Protein AF-A0A9D1KP53-F1 (afdb_monomer_lite)

InterPro domains:
  IPR015025 PoNi, C-terminal [PF08929] (286-362)
  IPR028983 PA2201-like, C-terminal [G3DSA:1.10.3920.10] (230-371)
  IPR028983 PA2201-like, C-terminal [SSF140731] (233-369)

Foldseek 3Di:
DLVVLLVVVPDPPPDDDSVVVSVVVVLVVVVVVQVVVPPDDSPFDWDWDQPPVQQKTWTWGWDDDPPGDTDTDTDIDGCVVPVSRPPPVVVPPPPQDPVNVVVVVVVVVVVVVLVVLVVLLVVLVVVLVVLCVLLVLLLDPVSLVVCCVVPNDVVSLVSLVVNLCSLLVCNLVSLLVSLQSCVVSVHDLVVSVVSLVVSLVVLVSSQSSQCVNVVHSERDDDDDPSVVSNVVSLLLSLLLCLLSLNLVSNQVSLQRRHNQLDQELSSQLSCVLSVNDHDCVSNVPRLDHPPLDPLSQLLLCLLQDFLVCNQVSLLVSLQCVVVVCVVVVHDDQADSSSLSSCLQQVHDCVSRCPPGRYPVVSSVNCVVVCSDHDDSGDGGRHSDPDPPPPPQPQPPDDDDAPDQDDPPDADELQVVQVFLAARPGDGQDRPDDVSSLVSSVVLLQKDWDDQPDDDLLVVLVSQLVNCVSSSHQRDDDDPPDADPGPLSRQLVSQVVVVVRQKFWKWWDDVPPITIIGIGGNSNCVRQAQHHYPNIGIHGSVRSD

Secondary structure (DSSP, 8-state):
-HHHHHHHTTS--TTS-HHHHHHHHHHHHHHHHHHHTSS--TTS--EEEEEGGGTEEEEEEEE--TTS--EEEEEEEEGGG-GGGTHHHHHHHTTS-HHHHHHHHHHHHHHHHHHHHHHHHHHHHHHHHHHHHHHHHHT-HHHHHHHHHHH-HHHHHHHHHHHHHHIIIIIHHHHHHHHHHHHHHT--HHHHHHHHHHHHHHHHHHHHHHHHHHTSSS-----STTHHHHHHHHHHHHHHHHHTT-HHHHHHHHHSHHHHTS--HHHHHHHHHHT----TTTSSS-----TT-HHHHHHHHHHTS-HHHHHHHHHHHHHHHHHHHHHHT------HHHHHHHHHTT---GGGTTSTT--HHHHHHHHHTTPPPPPTT-----S-------S----SSPPPPPP-PPTTPPPPHHHHHHHHS-TTSPPPP-SSHHHHHHHHHHTTSSEEE-TTT--HHHHHHHHHHHHHHTT----S---S---SSHHHHHHHHHHHHHTTTEEEEEEE-TTS-EEEEEEEHHHHHHHTT-EETTEEEEEGGG--

Sequence (544 aa):
MAKLIGRELRTDEIGIPAEAKIGALATEFVTAFAEEQGDLEPTQAIQIEFERDRRRVIVRYRSPNRWGSPRSGWAAYTMAEHPEIAGPLDERWNIASEEERQAQQMMRDQTDSYASLREQIEDSQMFLDEVRARVVPASDQAEVERYRHQNGDEAVTEWIDHAAFIAEGGFLELHARLFELQYTRGDDLPTLVRRLEEWHRDTMRAFRLFEHRAGTTEFATPTHHREYFAIKTCVDLIFVATVLGRADIAREILDHPAISHLPYRQFDSLAVAHGVPQDSDLHADRSNVWHEDPRSRLWLKVAASTPGRRQAAFTKFVRSWREELAKKRWRQTWNWEGAMLAVLFDLDDSEVRDTAGYPADLVDCARSQGVPALAPGVRLPGPWKKPTPPKVLEPARTRDPLTSHTEGDELPLADFATLLTPVDGDPVPATDLDALLDAAVETGTIHLVDSSAIDRTELGEMLQLTCRIAGLPSPGRIPAQIPKSTPKALTKFDTWLESVGVRLLQVDVDSGDHFIAPVLAADHAAIAGRTCAGVRLISADQIR

pLDDT: mean 72.56, std 16.48, range [34.66, 97.38]

Structure (mmCIF, N/CA/C/O backbone):
data_AF-A0A9D1KP53-F1
#
_entry.id   AF-A0A9D1KP53-F1
#
loop_
_atom_site.group_PDB
_atom_site.id
_atom_site.type_symbol
_atom_site.label_atom_id
_atom_site.label_alt_id
_atom_site.label_comp_id
_atom_site.label_asym_id
_atom_site.label_entity_id
_atom_site.label_seq_id
_atom_site.pdbx_PDB_ins_code
_atom_site.Cartn_x
_atom_site.Cartn_y
_atom_site.Cartn_z
_atom_site.occupancy
_atom_site.B_iso_or_equiv
_atom_site.auth_seq_id
_atom_site.auth_comp_id
_atom_site.auth_asym_id
_atom_site.auth_atom_id
_atom_site.pdbx_PDB_model_num
ATOM 1 N N . MET A 1 1 ? 26.072 59.756 -14.198 1.00 50.03 1 MET A N 1
ATOM 2 C CA . MET A 1 1 ? 24.792 59.219 -14.705 1.00 50.03 1 MET A CA 1
ATOM 3 C C . MET A 1 1 ? 23.623 59.411 -13.734 1.00 50.03 1 MET A C 1
ATOM 5 O O . MET A 1 1 ? 22.805 60.275 -14.004 1.00 50.03 1 MET A O 1
ATOM 9 N N . ALA A 1 2 ? 23.564 58.722 -12.584 1.00 43.78 2 ALA A N 1
ATOM 10 C CA . ALA A 1 2 ? 22.428 58.807 -11.643 1.00 43.78 2 ALA A CA 1
ATOM 11 C C . ALA A 1 2 ? 22.060 60.248 -11.206 1.00 43.78 2 ALA A C 1
ATOM 13 O O . ALA A 1 2 ? 20.902 60.642 -11.289 1.00 43.78 2 ALA A O 1
ATOM 14 N N . LYS A 1 3 ? 23.052 61.087 -10.863 1.00 45.34 3 LYS A N 1
ATOM 15 C CA . LYS A 1 3 ? 22.839 62.516 -10.536 1.00 45.34 3 LYS A CA 1
ATOM 16 C C . LYS A 1 3 ? 22.358 63.381 -11.714 1.00 45.34 3 LYS A C 1
ATOM 18 O O . LYS A 1 3 ? 21.741 64.413 -11.488 1.00 45.34 3 LYS A O 1
ATOM 23 N N . LEU A 1 4 ? 22.661 62.981 -12.950 1.00 50.56 4 LEU A N 1
ATOM 24 C CA . LEU A 1 4 ? 22.287 63.692 -14.181 1.00 50.56 4 LEU A CA 1
ATOM 25 C C . LEU A 1 4 ? 20.844 63.337 -14.572 1.00 50.56 4 LEU A C 1
ATOM 27 O O . LEU A 1 4 ? 20.024 64.224 -14.775 1.00 50.56 4 LEU A O 1
ATOM 31 N N . ILE A 1 5 ? 20.509 62.045 -14.503 1.00 52.81 5 ILE A N 1
ATOM 32 C CA . ILE A 1 5 ? 19.144 61.520 -14.643 1.00 52.81 5 ILE A CA 1
ATOM 33 C C . ILE A 1 5 ? 18.215 62.128 -13.579 1.00 52.81 5 ILE A C 1
ATOM 35 O O . ILE A 1 5 ? 17.133 62.606 -13.899 1.00 52.81 5 ILE A O 1
ATOM 39 N N . GLY A 1 6 ? 18.656 62.201 -12.318 1.00 49.06 6 GLY A N 1
ATOM 40 C CA . GLY A 1 6 ? 17.885 62.827 -11.239 1.00 49.06 6 GLY A CA 1
ATOM 41 C C . GLY A 1 6 ? 17.702 64.347 -11.369 1.00 49.06 6 GLY A C 1
ATOM 42 O O . GLY A 1 6 ? 16.822 64.899 -10.711 1.00 49.06 6 GLY A O 1
ATOM 43 N N . ARG A 1 7 ? 18.509 65.032 -12.196 1.00 51.50 7 ARG A N 1
ATOM 44 C CA . ARG A 1 7 ? 18.391 66.474 -12.470 1.00 51.50 7 ARG A CA 1
ATOM 45 C C . ARG A 1 7 ? 17.418 66.754 -13.621 1.00 51.50 7 ARG A C 1
ATOM 47 O O . ARG A 1 7 ? 16.607 67.662 -13.488 1.00 51.50 7 ARG A O 1
ATOM 54 N N . GLU A 1 8 ? 17.449 65.943 -14.677 1.00 52.75 8 GLU A N 1
ATOM 55 C CA . GLU A 1 8 ? 16.552 66.053 -15.846 1.00 52.75 8 GLU A CA 1
ATOM 56 C C . GLU A 1 8 ? 15.145 65.479 -15.614 1.00 52.75 8 GLU A C 1
ATOM 58 O O . GLU A 1 8 ? 14.190 65.838 -16.292 1.00 52.75 8 GLU A O 1
ATOM 63 N N . LEU A 1 9 ? 14.966 64.612 -14.616 1.00 51.72 9 LEU A N 1
ATOM 64 C CA . LEU A 1 9 ? 13.628 64.190 -14.179 1.00 51.72 9 LEU A CA 1
ATOM 65 C C . LEU A 1 9 ? 12.894 65.260 -13.347 1.00 51.72 9 LEU A C 1
ATOM 67 O O . LEU A 1 9 ? 11.715 65.084 -13.052 1.00 51.72 9 LEU A O 1
ATOM 71 N N . ARG A 1 10 ? 13.574 66.350 -12.953 1.00 49.31 10 ARG A N 1
ATOM 72 C CA . ARG A 1 10 ? 12.992 67.482 -12.204 1.00 49.31 10 ARG A CA 1
ATOM 73 C C . ARG A 1 10 ? 12.592 68.662 -13.093 1.00 49.31 10 ARG A C 1
ATOM 75 O O . ARG A 1 10 ? 12.007 69.613 -12.585 1.00 49.31 10 ARG A O 1
ATOM 82 N N . THR A 1 11 ? 12.943 68.650 -14.376 1.00 47.34 11 THR A N 1
ATOM 83 C CA . THR A 1 11 ? 12.574 69.699 -15.331 1.00 47.34 11 THR A CA 1
ATOM 84 C C . THR A 1 11 ? 11.201 69.373 -15.931 1.00 47.34 11 THR A C 1
ATOM 86 O O . THR A 1 11 ? 11.027 68.366 -16.619 1.00 47.34 11 THR A O 1
ATOM 89 N N . ASP A 1 12 ? 10.206 70.217 -15.627 1.00 48.56 12 ASP A N 1
ATOM 90 C CA . ASP A 1 12 ? 8.785 70.109 -16.017 1.00 48.56 12 ASP A CA 1
ATOM 91 C C . ASP A 1 12 ? 8.541 70.308 -17.528 1.00 48.56 12 ASP A C 1
ATOM 93 O O . ASP A 1 12 ? 7.735 71.127 -17.969 1.00 48.56 12 ASP A O 1
ATOM 97 N N . GLU A 1 13 ? 9.224 69.542 -18.369 1.00 46.16 13 GLU A N 1
ATOM 98 C CA . GLU A 1 13 ? 8.878 69.459 -19.783 1.00 46.16 13 GLU A CA 1
ATOM 99 C C . GLU A 1 13 ? 7.798 68.395 -19.979 1.00 46.16 13 GLU A C 1
ATOM 101 O O . GLU A 1 13 ? 8.050 67.182 -19.999 1.00 46.16 13 GLU A O 1
ATOM 106 N N . ILE A 1 14 ? 6.572 68.903 -20.075 1.00 45.22 14 ILE A N 1
ATOM 107 C CA . ILE A 1 14 ? 5.316 68.179 -20.235 1.00 45.22 14 ILE A CA 1
ATOM 108 C C . ILE A 1 14 ? 5.325 67.383 -21.550 1.00 45.22 14 ILE A C 1
ATOM 110 O O . ILE A 1 14 ? 5.452 67.958 -22.627 1.00 45.22 14 ILE A O 1
ATOM 114 N N . GLY A 1 15 ? 5.111 66.064 -21.459 1.00 49.62 15 GLY A N 1
ATOM 115 C CA . GLY A 1 15 ? 4.606 65.256 -22.580 1.00 49.62 15 GLY A CA 1
ATOM 116 C C . GLY A 1 15 ? 5.431 64.043 -23.018 1.00 49.62 15 GLY A C 1
ATOM 117 O O . GLY A 1 15 ? 4.939 63.268 -23.830 1.00 49.62 15 GLY A O 1
ATOM 118 N N . ILE A 1 16 ? 6.635 63.821 -22.483 1.00 49.72 16 ILE A N 1
ATOM 119 C CA . ILE A 1 16 ? 7.450 62.640 -22.830 1.00 49.72 16 ILE A CA 1
ATOM 120 C C . ILE A 1 16 ? 7.465 61.655 -21.645 1.00 49.72 16 ILE A C 1
ATOM 122 O O . ILE A 1 16 ? 7.750 62.089 -20.524 1.00 49.72 16 ILE A O 1
ATOM 126 N N . PRO A 1 17 ? 7.174 60.350 -21.846 1.00 56.44 17 PRO A N 1
ATOM 127 C CA . PRO A 1 17 ? 7.259 59.341 -20.790 1.00 56.44 17 PRO A CA 1
ATOM 128 C C . PRO A 1 17 ? 8.646 59.320 -20.140 1.00 56.44 17 PRO A C 1
ATOM 130 O O . PRO A 1 17 ? 9.665 59.405 -20.830 1.00 56.44 17 PRO A O 1
ATOM 133 N N . ALA A 1 18 ? 8.691 59.194 -18.812 1.00 53.84 18 ALA A N 1
ATOM 134 C CA . ALA A 1 18 ? 9.941 59.213 -18.052 1.00 53.84 18 ALA A CA 1
ATOM 135 C C . ALA A 1 18 ? 10.923 58.128 -18.529 1.00 53.84 18 ALA A C 1
ATOM 137 O O . ALA A 1 18 ? 12.124 58.384 -18.583 1.00 53.84 18 ALA A O 1
ATOM 138 N N . GLU A 1 19 ? 10.429 56.961 -18.965 1.00 52.72 19 GLU A N 1
ATOM 139 C CA . GLU A 1 19 ? 11.283 55.901 -19.511 1.00 52.72 19 GLU A CA 1
ATOM 140 C C . GLU A 1 19 ? 12.013 56.328 -20.797 1.00 52.72 19 GLU A C 1
ATOM 142 O O . GLU A 1 19 ? 13.185 55.997 -20.972 1.00 52.72 19 GLU A O 1
ATOM 147 N N . ALA A 1 20 ? 11.370 57.116 -21.666 1.00 56.84 20 ALA A N 1
ATOM 148 C CA . ALA A 1 20 ? 11.971 57.583 -22.917 1.00 56.84 20 ALA A CA 1
ATOM 149 C C . ALA A 1 20 ? 13.055 58.651 -22.678 1.00 56.84 20 ALA A C 1
ATOM 151 O O . ALA A 1 20 ? 14.106 58.615 -23.318 1.00 56.84 20 ALA A O 1
ATOM 152 N N . LYS A 1 21 ? 12.846 59.555 -21.707 1.00 58.47 21 LYS A N 1
ATOM 153 C CA . LYS A 1 21 ? 13.859 60.548 -21.297 1.00 58.47 21 LYS A CA 1
ATOM 154 C C . LYS A 1 21 ? 15.068 59.893 -20.623 1.00 58.47 21 LYS A C 1
ATOM 156 O O . LYS A 1 21 ? 16.205 60.239 -20.933 1.00 58.47 21 LYS A O 1
ATOM 161 N N . ILE A 1 22 ? 14.836 58.922 -19.737 1.00 58.88 22 ILE A N 1
ATOM 162 C CA . ILE A 1 22 ? 15.917 58.183 -19.066 1.00 58.88 22 ILE A CA 1
ATOM 163 C C . ILE A 1 22 ? 16.703 57.344 -20.080 1.00 58.88 22 ILE A C 1
ATOM 165 O O . ILE A 1 22 ? 17.931 57.316 -20.011 1.00 58.88 22 ILE A O 1
ATOM 169 N N . GLY A 1 23 ? 16.015 56.710 -21.036 1.00 59.88 23 GLY A N 1
ATOM 170 C CA . GLY A 1 23 ? 16.647 55.988 -22.139 1.00 59.88 23 GLY A CA 1
ATOM 171 C C . GLY A 1 23 ? 17.573 56.887 -22.959 1.00 59.88 23 GLY A C 1
ATOM 172 O O . GLY A 1 23 ? 18.743 56.555 -23.120 1.00 59.88 23 GLY A O 1
ATOM 173 N N . ALA A 1 24 ? 17.093 58.060 -23.384 1.00 63.31 24 ALA A N 1
ATOM 174 C CA . ALA A 1 24 ? 17.884 59.015 -24.163 1.00 63.31 24 ALA A CA 1
ATOM 175 C C . ALA A 1 24 ? 19.130 59.523 -23.409 1.00 63.31 24 ALA A C 1
ATOM 177 O O . ALA A 1 24 ? 20.231 59.502 -23.955 1.00 63.31 24 ALA A O 1
ATOM 178 N N . LEU A 1 25 ? 18.984 59.897 -22.132 1.00 60.78 25 LEU A N 1
ATOM 179 C CA . LEU A 1 25 ? 20.096 60.384 -21.300 1.00 60.78 25 LEU A CA 1
ATOM 180 C C . LEU A 1 25 ? 21.132 59.301 -20.990 1.00 60.78 25 LEU A C 1
ATOM 182 O O . LEU A 1 25 ? 22.327 59.583 -20.889 1.00 60.78 25 LEU A O 1
ATOM 186 N N . ALA A 1 26 ? 20.688 58.057 -20.814 1.00 60.41 26 ALA A N 1
ATOM 187 C CA . ALA A 1 26 ? 21.594 56.936 -20.629 1.00 60.41 26 ALA A CA 1
ATOM 188 C C . ALA A 1 26 ? 22.355 56.615 -21.927 1.00 60.41 26 ALA A C 1
ATOM 190 O O . ALA A 1 26 ? 23.552 56.342 -21.868 1.00 60.41 26 ALA A O 1
ATOM 191 N N . THR A 1 27 ? 21.709 56.721 -23.093 1.00 60.97 27 THR A N 1
ATOM 192 C CA . THR A 1 27 ? 22.375 56.582 -24.397 1.00 60.97 27 THR A CA 1
ATOM 193 C C . THR A 1 27 ? 23.407 57.690 -24.636 1.00 60.97 27 THR A C 1
ATOM 195 O O . THR A 1 27 ? 24.537 57.378 -25.013 1.00 60.97 27 THR A O 1
ATOM 198 N N . GLU A 1 28 ? 23.082 58.958 -24.362 1.00 64.00 28 GLU A N 1
ATOM 199 C CA . GLU A 1 28 ? 24.037 60.076 -24.470 1.00 64.00 28 GLU A CA 1
ATOM 200 C C . GLU A 1 28 ? 25.241 59.900 -23.539 1.00 64.00 28 GLU A C 1
ATOM 202 O O . GLU A 1 28 ? 26.387 60.029 -23.968 1.00 64.00 28 GLU A O 1
ATOM 207 N N . PHE A 1 29 ? 24.999 59.552 -22.272 1.00 62.34 29 PHE A N 1
ATOM 208 C CA . PHE A 1 29 ? 26.070 59.383 -21.292 1.00 62.34 29 PHE A CA 1
ATOM 209 C C . PHE A 1 29 ? 27.037 58.262 -21.679 1.00 62.34 29 PHE A C 1
ATOM 211 O O . PHE A 1 29 ? 28.249 58.429 -21.545 1.00 62.34 29 PHE A O 1
ATOM 218 N N . VAL A 1 30 ? 26.526 57.122 -22.155 1.00 57.12 30 VAL A N 1
ATOM 219 C CA . VAL A 1 30 ? 27.410 56.020 -22.548 1.00 57.12 30 VAL A CA 1
ATOM 220 C C . VAL A 1 30 ? 28.123 56.311 -23.869 1.00 57.12 30 VAL A C 1
ATOM 222 O O . VAL A 1 30 ? 29.270 55.904 -24.018 1.00 57.12 30 VAL A O 1
ATOM 225 N N . THR A 1 31 ? 27.511 57.074 -24.778 1.00 59.91 31 THR A N 1
ATOM 226 C CA . THR A 1 31 ? 28.187 57.542 -26.000 1.00 59.91 31 THR A CA 1
ATOM 227 C C . THR A 1 31 ? 29.369 58.454 -25.651 1.00 59.91 31 THR A C 1
ATOM 229 O O . THR A 1 31 ? 30.484 58.193 -26.091 1.00 59.91 31 THR A O 1
ATOM 232 N N . ALA A 1 32 ? 29.175 59.431 -24.759 1.00 61.62 32 ALA A N 1
ATOM 233 C CA . ALA A 1 32 ? 30.252 60.309 -24.291 1.00 61.62 32 ALA A CA 1
ATOM 234 C C . ALA A 1 32 ? 31.353 59.551 -23.521 1.00 61.62 32 ALA A C 1
ATOM 236 O O . ALA A 1 32 ? 32.540 59.823 -23.688 1.00 61.62 32 ALA A O 1
ATOM 237 N N . PHE A 1 33 ? 30.978 58.563 -22.701 1.00 57.56 33 PHE A N 1
ATOM 238 C CA . PHE A 1 33 ? 31.935 57.710 -21.991 1.00 57.56 33 PHE A CA 1
ATOM 239 C C . PHE A 1 33 ? 32.740 56.813 -22.948 1.00 57.56 33 PHE A C 1
ATOM 241 O O . PHE A 1 33 ? 33.932 56.601 -22.738 1.00 57.56 33 PHE A O 1
ATOM 248 N N . ALA A 1 34 ? 32.109 56.297 -24.007 1.00 56.47 34 ALA A N 1
ATOM 249 C CA . ALA A 1 34 ? 32.769 55.508 -25.044 1.00 56.47 34 ALA A CA 1
ATOM 250 C C . ALA A 1 34 ? 33.784 56.343 -25.846 1.00 56.47 34 ALA A C 1
ATOM 252 O O . ALA A 1 34 ? 34.894 55.870 -26.094 1.00 56.47 34 ALA A O 1
ATOM 253 N N . GLU A 1 35 ? 33.440 57.592 -26.175 1.00 58.41 35 GLU A N 1
ATOM 254 C CA . GLU A 1 35 ? 34.336 58.553 -26.834 1.00 58.41 35 GLU A CA 1
ATOM 255 C C . GLU A 1 35 ? 35.543 58.926 -25.954 1.00 58.41 35 GLU A C 1
ATOM 257 O O . GLU A 1 35 ? 36.670 58.985 -26.444 1.00 58.41 35 GLU A O 1
ATOM 262 N N . GLU A 1 36 ? 35.341 59.114 -24.644 1.00 59.09 36 GLU A N 1
ATOM 263 C CA . GLU A 1 36 ? 36.411 59.451 -23.691 1.00 59.09 36 GLU A CA 1
ATOM 264 C C . GLU A 1 36 ? 37.386 58.281 -23.445 1.00 59.09 36 GLU A C 1
ATOM 266 O O . GLU A 1 36 ? 38.567 58.497 -23.171 1.00 59.09 36 GLU A O 1
ATOM 271 N N . GLN A 1 37 ? 36.917 57.033 -23.569 1.00 55.62 37 GLN A N 1
ATOM 272 C CA . GLN A 1 37 ? 37.742 55.826 -23.406 1.00 55.62 37 GLN A CA 1
ATOM 273 C C . GLN A 1 37 ? 38.447 55.373 -24.700 1.00 55.62 37 GLN A C 1
ATOM 275 O O . GLN A 1 37 ? 39.223 54.419 -24.659 1.00 55.62 37 GLN A O 1
ATOM 280 N N . GLY A 1 38 ? 38.213 56.045 -25.832 1.00 48.69 38 GLY A N 1
ATOM 281 C CA . GLY A 1 38 ? 39.005 55.935 -27.065 1.00 48.69 38 GLY A CA 1
ATOM 282 C C . GLY A 1 38 ? 38.921 54.624 -27.865 1.00 48.69 38 GLY A C 1
ATOM 283 O O . GLY A 1 38 ? 39.453 54.599 -28.968 1.00 48.69 38 GLY A O 1
ATOM 284 N N . ASP A 1 39 ? 38.264 53.571 -27.363 1.00 52.97 39 ASP A N 1
ATOM 285 C CA . ASP A 1 39 ? 38.271 52.221 -27.972 1.00 52.97 39 ASP A CA 1
ATOM 286 C C . ASP A 1 39 ? 36.899 51.498 -27.944 1.00 52.97 39 ASP A C 1
ATOM 288 O O . ASP A 1 39 ? 36.814 50.279 -28.120 1.00 52.97 39 ASP A O 1
ATOM 292 N N . LEU A 1 40 ? 35.793 52.215 -27.721 1.00 53.78 40 LEU A N 1
ATOM 293 C CA . LEU A 1 40 ? 34.445 51.628 -27.728 1.00 53.78 40 LEU A CA 1
ATOM 294 C C . LEU A 1 40 ? 33.644 52.143 -28.930 1.00 53.78 40 LEU A C 1
ATOM 296 O O . LEU A 1 40 ? 33.189 53.283 -28.929 1.00 53.78 40 LEU A O 1
ATOM 300 N N . GLU A 1 41 ? 33.426 51.302 -29.949 1.00 51.50 41 GLU A N 1
ATOM 301 C CA . GLU A 1 41 ? 32.435 51.628 -30.981 1.00 51.50 41 GLU A CA 1
ATOM 302 C C . GLU A 1 41 ? 31.017 51.625 -30.363 1.00 51.50 41 GLU A C 1
ATOM 304 O O . GLU A 1 41 ? 30.604 50.600 -29.805 1.00 51.50 41 GLU A O 1
ATOM 309 N N . PRO A 1 42 ? 30.233 52.721 -30.471 1.00 47.06 42 PRO A N 1
ATOM 310 C CA . PRO A 1 42 ? 28.957 52.893 -29.754 1.00 47.06 42 PRO A CA 1
ATOM 311 C C . PRO A 1 42 ? 27.834 51.915 -30.142 1.00 47.06 42 PRO A C 1
ATOM 313 O O . PRO A 1 42 ? 26.746 51.950 -29.570 1.00 47.06 42 PRO A O 1
ATOM 316 N N . THR A 1 43 ? 28.051 51.054 -31.135 1.00 45.38 43 THR A N 1
ATOM 317 C CA . THR A 1 43 ? 27.013 50.217 -31.753 1.00 45.38 43 THR A CA 1
ATOM 318 C C . THR A 1 43 ? 26.828 48.852 -31.084 1.00 45.38 43 THR A C 1
ATOM 320 O O . THR A 1 43 ? 25.870 48.143 -31.404 1.00 45.38 43 THR A O 1
ATOM 323 N N . GLN A 1 44 ? 27.669 48.462 -30.119 1.00 51.25 44 GLN A N 1
ATOM 324 C CA . GLN A 1 44 ? 27.523 47.171 -29.435 1.00 51.25 44 GLN A CA 1
ATOM 325 C C . GLN A 1 44 ? 26.576 47.243 -28.225 1.00 51.25 44 GLN A C 1
ATOM 327 O O . GLN A 1 44 ? 26.993 47.338 -27.075 1.00 51.25 44 GLN A O 1
ATOM 332 N N . ALA A 1 45 ? 25.279 47.152 -28.545 1.00 53.09 45 ALA A N 1
ATOM 333 C CA . ALA A 1 45 ? 24.143 46.722 -27.719 1.00 53.09 45 ALA A CA 1
ATOM 334 C C . ALA A 1 45 ? 24.256 47.001 -26.209 1.00 53.09 45 ALA A C 1
ATOM 336 O O . ALA A 1 45 ? 24.536 46.105 -25.406 1.00 53.09 45 ALA A O 1
ATOM 337 N N . ILE A 1 46 ? 23.954 48.241 -25.825 1.00 51.44 46 ILE A N 1
ATOM 338 C CA . ILE A 1 46 ? 23.642 48.569 -24.438 1.00 51.44 46 ILE A CA 1
ATOM 339 C C . ILE A 1 46 ? 22.162 48.280 -24.218 1.00 51.44 46 ILE A C 1
ATOM 341 O O . ILE A 1 46 ? 21.308 48.893 -24.857 1.00 51.44 46 ILE A O 1
ATOM 345 N N . GLN A 1 47 ? 21.854 47.344 -23.325 1.00 55.00 47 GLN A N 1
ATOM 346 C CA . GLN A 1 47 ? 20.477 47.013 -22.973 1.00 55.00 47 GLN A CA 1
ATOM 347 C C . GLN A 1 47 ? 20.188 47.553 -21.576 1.00 55.00 47 GLN A C 1
ATOM 349 O O . GLN A 1 47 ? 20.824 47.147 -20.602 1.00 55.00 47 GLN A O 1
ATOM 354 N N . ILE A 1 48 ? 19.250 48.493 -21.491 1.00 53.31 48 ILE A N 1
ATOM 355 C CA . ILE A 1 48 ? 18.799 49.077 -20.229 1.00 53.31 48 ILE A CA 1
ATOM 356 C C . ILE A 1 48 ? 17.485 48.399 -19.861 1.00 53.31 48 ILE A C 1
ATOM 358 O O . ILE A 1 48 ? 16.493 48.536 -20.573 1.00 53.31 48 ILE A O 1
ATOM 362 N N . GLU A 1 49 ? 17.490 47.651 -18.764 1.00 55.66 49 GLU A N 1
ATOM 363 C CA . GLU A 1 49 ? 16.304 46.987 -18.231 1.00 55.66 49 GLU A CA 1
ATOM 364 C C . GLU A 1 49 ? 15.876 47.657 -16.924 1.00 55.66 49 GLU A C 1
ATOM 366 O O . GLU A 1 49 ? 16.691 47.915 -16.031 1.00 55.66 49 GLU A O 1
ATOM 371 N N . PHE A 1 50 ? 14.578 47.935 -16.817 1.00 49.66 50 PHE A N 1
ATOM 372 C CA . PHE A 1 50 ? 13.966 48.504 -15.623 1.00 49.66 50 PHE A CA 1
ATOM 373 C C . PHE A 1 50 ? 13.238 47.398 -14.862 1.00 49.66 50 PHE A C 1
ATOM 375 O O . PHE A 1 50 ? 12.238 46.862 -15.338 1.00 49.66 50 PHE A O 1
ATOM 382 N N . GLU A 1 51 ? 13.721 47.064 -13.666 1.00 59.97 51 GLU A N 1
ATOM 383 C CA . GLU A 1 51 ? 13.060 46.089 -12.797 1.00 59.97 51 GLU A CA 1
ATOM 384 C C . GLU A 1 51 ? 12.133 46.847 -11.837 1.00 59.97 51 GLU A C 1
ATOM 386 O O . GLU A 1 51 ? 12.558 47.383 -10.804 1.00 59.97 51 GLU A O 1
ATOM 391 N N . ARG A 1 52 ? 10.859 46.946 -12.239 1.00 47.50 52 ARG A N 1
ATOM 392 C CA . ARG A 1 52 ? 9.839 47.802 -11.614 1.00 47.50 52 ARG A CA 1
ATOM 393 C C . ARG A 1 52 ? 9.608 47.463 -10.140 1.00 47.50 52 ARG A C 1
ATOM 395 O O . ARG A 1 52 ? 9.618 48.356 -9.295 1.00 47.50 52 ARG A O 1
ATOM 402 N N . ASP A 1 53 ? 9.528 46.171 -9.839 1.00 49.47 53 ASP A N 1
ATOM 403 C CA . ASP A 1 53 ? 9.191 45.643 -8.511 1.00 49.47 53 ASP A CA 1
ATOM 404 C C . ASP A 1 53 ? 10.350 45.764 -7.507 1.00 49.47 53 ASP A C 1
ATOM 406 O O . ASP A 1 53 ? 10.144 45.727 -6.295 1.00 49.47 53 ASP A O 1
ATOM 410 N N . ARG A 1 54 ? 11.584 45.965 -7.994 1.00 52.66 54 ARG A N 1
ATOM 411 C CA . ARG A 1 54 ? 12.790 46.085 -7.154 1.00 52.66 54 ARG A CA 1
ATOM 412 C C . ARG A 1 54 ? 13.416 47.471 -7.138 1.00 52.66 54 ARG A C 1
ATOM 414 O O . ARG A 1 54 ? 14.420 47.655 -6.448 1.00 52.66 54 ARG A O 1
ATOM 421 N N . ARG A 1 55 ? 12.849 48.441 -7.868 1.00 53.41 55 ARG A N 1
ATOM 422 C CA . ARG A 1 55 ? 13.401 49.800 -8.009 1.00 53.41 55 ARG A CA 1
ATOM 423 C C . ARG A 1 55 ? 14.876 49.766 -8.448 1.00 53.41 55 ARG A C 1
ATOM 425 O O . ARG A 1 55 ? 15.752 50.306 -7.769 1.00 53.41 55 ARG A O 1
ATOM 432 N N . ARG A 1 56 ? 15.172 49.078 -9.556 1.00 54.31 56 ARG A N 1
ATOM 433 C CA . ARG A 1 56 ? 16.540 48.923 -10.093 1.00 54.31 56 ARG A CA 1
ATOM 434 C C . ARG A 1 56 ? 16.604 49.280 -11.572 1.00 54.31 56 ARG A C 1
ATOM 436 O O . ARG A 1 56 ? 15.684 48.971 -12.328 1.00 54.31 56 ARG A O 1
ATOM 443 N N . VAL A 1 57 ? 17.718 49.893 -11.969 1.00 50.78 57 VAL A N 1
ATOM 444 C CA . VAL A 1 57 ? 18.081 50.093 -13.377 1.00 50.78 57 VAL A CA 1
ATOM 445 C C . VAL A 1 57 ? 19.311 49.241 -13.650 1.00 50.78 57 VAL A C 1
ATOM 447 O O . VAL A 1 57 ? 20.354 49.415 -13.011 1.00 50.78 57 VAL A O 1
ATOM 450 N N . ILE A 1 58 ? 19.177 48.296 -14.573 1.00 55.66 58 ILE A N 1
ATOM 451 C CA . ILE A 1 58 ? 20.251 47.385 -14.959 1.00 55.66 58 ILE A CA 1
ATOM 452 C C . ILE A 1 58 ? 20.748 47.826 -16.328 1.00 55.66 58 ILE A C 1
ATOM 454 O O . ILE A 1 58 ? 19.986 47.844 -17.292 1.00 55.66 58 ILE A O 1
ATOM 458 N N . VAL A 1 59 ? 22.028 48.186 -16.410 1.00 52.12 59 VAL A N 1
ATOM 459 C CA . VAL A 1 59 ? 22.666 48.583 -17.669 1.00 52.12 59 VAL A CA 1
ATOM 460 C C . VAL A 1 59 ? 23.610 47.467 -18.087 1.00 52.12 59 VAL A C 1
ATOM 462 O O . VAL A 1 59 ? 24.618 47.205 -17.429 1.00 52.12 59 VAL A O 1
ATOM 465 N N . ARG A 1 60 ? 23.271 46.787 -19.180 1.00 57.91 60 ARG A N 1
ATOM 466 C CA . ARG A 1 60 ? 24.108 45.747 -19.781 1.00 57.91 60 ARG A CA 1
ATOM 467 C C . ARG A 1 60 ? 24.935 46.364 -20.890 1.00 57.91 60 ARG A C 1
ATOM 469 O O . ARG A 1 60 ? 24.372 47.040 -21.740 1.00 57.91 60 ARG A O 1
ATOM 476 N N . TYR A 1 61 ? 26.235 46.101 -20.912 1.00 52.47 61 TYR A N 1
ATOM 477 C CA . TYR A 1 61 ? 27.101 46.468 -22.030 1.00 52.47 61 TYR A CA 1
ATOM 478 C C . TYR A 1 61 ? 28.128 45.361 -22.290 1.00 52.47 61 TYR A C 1
ATOM 480 O O . TYR A 1 61 ? 28.491 44.600 -21.387 1.00 52.47 61 TYR A O 1
ATOM 488 N N . ARG A 1 62 ? 28.596 45.249 -23.537 1.00 48.06 62 ARG A N 1
ATOM 489 C CA . ARG A 1 62 ? 29.724 44.383 -23.905 1.00 48.06 62 ARG A CA 1
ATOM 490 C C . ARG A 1 62 ? 30.977 45.236 -24.038 1.00 48.06 62 ARG A C 1
ATOM 492 O O . ARG A 1 62 ? 30.996 46.179 -24.813 1.00 48.06 62 ARG A O 1
ATOM 499 N N . SER A 1 63 ? 32.022 44.885 -23.295 1.00 43.78 63 SER A N 1
ATOM 500 C CA . SER A 1 63 ? 33.343 45.500 -23.436 1.00 43.78 63 SER A CA 1
ATOM 501 C C . SER A 1 63 ? 34.307 44.492 -24.072 1.00 43.78 63 SER A C 1
ATOM 503 O O . SER A 1 63 ? 34.382 43.350 -23.600 1.00 43.78 63 SER A O 1
ATOM 505 N N . PRO A 1 64 ? 35.045 44.864 -25.132 1.00 44.69 64 PRO A N 1
ATOM 506 C CA . PRO A 1 64 ? 36.159 44.065 -25.605 1.00 44.69 64 PRO A CA 1
ATOM 507 C C . PRO A 1 64 ? 37.358 44.282 -24.678 1.00 44.69 64 PRO A C 1
ATOM 509 O O . PRO A 1 64 ? 37.772 45.406 -24.417 1.00 44.69 64 PRO A O 1
ATOM 512 N N . ASN A 1 65 ? 37.926 43.194 -24.163 1.00 45.69 65 ASN A N 1
ATOM 513 C CA . ASN A 1 65 ? 39.139 43.259 -23.352 1.00 45.69 65 ASN A CA 1
ATOM 514 C C . ASN A 1 65 ? 40.386 43.155 -24.253 1.00 45.69 65 ASN A C 1
ATOM 516 O O . ASN A 1 65 ? 40.320 42.554 -25.328 1.00 45.69 65 ASN A O 1
ATOM 520 N N . ARG A 1 66 ? 41.545 43.635 -23.779 1.00 39.44 66 ARG A N 1
ATOM 521 C CA . ARG A 1 66 ? 42.849 43.681 -24.497 1.00 39.44 66 ARG A CA 1
ATOM 522 C C . ARG A 1 66 ? 43.407 42.323 -24.991 1.00 39.44 66 ARG A C 1
ATOM 524 O O . ARG A 1 66 ? 44.509 42.283 -25.524 1.00 39.44 66 ARG A O 1
ATOM 531 N N . TRP A 1 67 ? 42.665 41.226 -24.805 1.00 38.75 67 TRP A N 1
ATOM 532 C CA . TRP A 1 67 ? 43.054 39.836 -25.083 1.00 38.75 67 TRP A CA 1
ATOM 533 C C . TRP A 1 67 ? 42.011 39.033 -25.896 1.00 38.75 67 TRP A C 1
ATOM 535 O O . TRP A 1 67 ? 42.021 37.806 -25.871 1.00 38.75 67 TRP A O 1
ATOM 545 N N . GLY A 1 68 ? 41.103 39.695 -26.624 1.00 39.34 68 GLY A N 1
ATOM 546 C CA . GLY A 1 68 ? 40.397 39.080 -27.764 1.00 39.34 68 GLY A CA 1
ATOM 547 C C . GLY A 1 68 ? 39.303 38.037 -27.473 1.00 39.34 68 GLY A C 1
ATOM 548 O O . GLY A 1 68 ? 38.860 37.374 -28.405 1.00 39.34 68 GLY A O 1
ATOM 549 N N . SER A 1 69 ? 38.821 37.891 -26.233 1.00 39.16 69 SER A N 1
ATOM 550 C CA . SER A 1 69 ? 37.645 37.058 -25.918 1.00 39.16 69 SER A CA 1
ATOM 551 C C . SER A 1 69 ? 36.546 37.890 -25.236 1.00 39.16 69 SER A C 1
ATOM 553 O O . SER A 1 69 ? 36.837 38.559 -24.238 1.00 39.16 69 SER A O 1
ATOM 555 N N . PRO A 1 70 ? 35.295 37.896 -25.746 1.00 40.38 70 PRO A N 1
ATOM 556 C CA . PRO A 1 70 ? 34.214 38.687 -25.169 1.00 40.38 70 PRO A CA 1
ATOM 557 C C . PRO A 1 70 ? 33.716 38.053 -23.863 1.00 40.38 70 PRO A C 1
ATOM 559 O O . PRO A 1 70 ? 33.160 36.956 -23.863 1.00 40.38 70 PRO A O 1
ATOM 562 N N . ARG A 1 71 ? 33.854 38.767 -22.740 1.00 45.41 71 ARG A N 1
ATOM 563 C CA . ARG A 1 71 ? 33.103 38.481 -21.506 1.00 45.41 71 ARG A CA 1
ATOM 564 C C . ARG A 1 71 ? 32.029 39.547 -21.308 1.00 45.41 71 ARG A C 1
ATOM 566 O O . ARG A 1 71 ? 32.315 40.738 -21.348 1.00 45.41 71 ARG A O 1
ATOM 573 N N . SER A 1 72 ? 30.795 39.114 -21.069 1.00 44.84 72 SER A N 1
ATOM 574 C CA . SER A 1 72 ? 29.692 39.972 -20.626 1.00 44.84 72 SER A CA 1
ATOM 575 C C . SER A 1 72 ? 29.873 40.339 -19.150 1.00 44.84 72 SER A C 1
ATOM 577 O O . SER A 1 72 ? 29.929 39.444 -18.304 1.00 44.84 72 SER A O 1
ATOM 579 N N . GLY A 1 73 ? 29.970 41.634 -18.847 1.00 46.06 73 GLY A N 1
ATOM 580 C CA . GLY A 1 73 ? 29.963 42.169 -17.483 1.00 46.06 73 GLY A CA 1
ATOM 581 C C . GLY A 1 73 ? 28.583 42.709 -17.103 1.00 46.06 73 GLY A C 1
ATOM 582 O O . GLY A 1 73 ? 27.818 43.122 -17.972 1.00 46.06 73 GLY A O 1
ATOM 583 N N . TRP A 1 74 ? 28.267 42.707 -15.806 1.00 47.78 74 TRP A N 1
ATOM 584 C CA . TRP A 1 74 ? 26.978 43.156 -15.273 1.00 47.78 74 TRP A CA 1
ATOM 585 C C . TRP A 1 74 ? 27.223 44.225 -14.211 1.00 47.78 74 TRP A C 1
ATOM 587 O O . TRP A 1 74 ? 28.015 44.006 -13.295 1.00 47.78 74 TRP A O 1
ATOM 597 N N . ALA A 1 75 ? 26.526 45.356 -14.309 1.00 47.81 75 ALA A N 1
ATOM 598 C CA . ALA A 1 75 ? 26.445 46.340 -13.237 1.00 47.81 75 ALA A CA 1
ATOM 599 C C . ALA A 1 75 ? 24.966 46.613 -12.938 1.00 47.81 75 ALA A C 1
ATOM 601 O O . ALA A 1 75 ? 24.211 47.042 -13.813 1.00 47.81 75 ALA A O 1
ATOM 602 N N . ALA A 1 76 ? 24.545 46.322 -11.708 1.00 43.09 76 ALA A N 1
ATOM 603 C CA . ALA A 1 76 ? 23.203 46.614 -11.223 1.00 43.09 76 ALA A CA 1
ATOM 604 C C . ALA A 1 76 ? 23.286 47.786 -10.245 1.00 43.09 76 ALA A C 1
ATOM 606 O O . ALA A 1 76 ? 24.026 47.711 -9.267 1.00 43.09 76 ALA A O 1
ATOM 607 N N . TYR A 1 77 ? 22.526 48.847 -10.508 1.00 49.91 77 TYR A N 1
ATOM 608 C CA . TYR A 1 77 ? 22.424 49.994 -9.610 1.00 49.91 77 TYR A CA 1
ATOM 609 C C . TYR A 1 77 ? 21.081 49.938 -8.891 1.00 49.91 77 TYR A C 1
ATOM 611 O O . TYR A 1 77 ? 20.028 49.797 -9.527 1.00 49.91 77 TYR A O 1
ATOM 619 N N . THR A 1 78 ? 21.104 50.025 -7.562 1.00 47.38 78 THR A N 1
ATOM 620 C CA . THR A 1 78 ? 19.880 49.974 -6.761 1.00 47.38 78 THR A CA 1
ATOM 621 C C . THR A 1 78 ? 19.446 51.374 -6.348 1.00 47.38 78 THR A C 1
ATOM 623 O O . THR A 1 78 ? 20.265 52.184 -5.924 1.00 47.38 78 THR A O 1
ATOM 626 N N . MET A 1 79 ? 18.150 51.698 -6.457 1.00 46.88 79 MET A N 1
ATOM 627 C CA . MET A 1 79 ? 17.672 53.040 -6.081 1.00 46.88 79 MET A CA 1
ATOM 628 C C . MET A 1 79 ? 17.797 53.328 -4.574 1.00 46.88 79 MET A C 1
ATOM 630 O O . MET A 1 79 ? 17.739 54.486 -4.173 1.00 46.88 79 MET A O 1
ATOM 634 N N . ALA A 1 80 ? 18.032 52.306 -3.741 1.00 48.59 80 ALA A N 1
ATOM 635 C CA . ALA A 1 80 ? 18.351 52.467 -2.320 1.00 48.59 80 ALA A CA 1
ATOM 636 C C . ALA A 1 80 ? 19.697 53.182 -2.083 1.00 48.59 80 ALA A C 1
ATOM 638 O O . ALA A 1 80 ? 19.876 53.832 -1.057 1.00 48.59 80 ALA A O 1
ATOM 639 N N . GLU A 1 81 ? 20.624 53.103 -3.039 1.00 44.28 81 GLU A N 1
ATOM 640 C CA . GLU A 1 81 ? 21.941 53.748 -2.963 1.00 44.28 81 GLU A CA 1
ATOM 641 C C . GLU A 1 81 ? 21.901 55.217 -3.435 1.00 44.28 81 GLU A C 1
ATOM 643 O O . GLU A 1 81 ? 22.872 55.949 -3.251 1.00 44.28 81 GLU A O 1
ATOM 648 N N . HIS A 1 82 ? 20.768 55.665 -4.002 1.00 47.38 82 HIS A N 1
ATOM 649 C CA . HIS A 1 82 ? 20.567 57.005 -4.572 1.00 47.38 82 HIS A CA 1
ATOM 650 C C . HIS A 1 82 ? 19.148 57.552 -4.284 1.00 47.38 82 HIS A C 1
ATOM 652 O O . HIS A 1 82 ? 18.308 57.642 -5.188 1.00 47.38 82 HIS A O 1
ATOM 658 N N . PRO A 1 83 ? 18.855 57.923 -3.022 1.00 49.91 83 PRO A N 1
ATOM 659 C CA . PRO A 1 83 ? 17.518 58.315 -2.560 1.00 49.91 83 PRO A CA 1
ATOM 660 C C . PRO A 1 83 ? 16.944 59.564 -3.251 1.00 49.91 83 PRO A C 1
ATOM 662 O O . PRO A 1 83 ? 15.728 59.750 -3.283 1.00 49.91 83 PRO A O 1
ATOM 665 N N . GLU A 1 84 ? 17.781 60.396 -3.873 1.00 47.94 84 GLU A N 1
ATOM 666 C CA . GLU A 1 84 ? 17.370 61.588 -4.623 1.00 47.94 84 GLU A CA 1
ATOM 667 C C . GLU A 1 84 ? 16.535 61.326 -5.900 1.00 47.94 84 GLU A C 1
ATOM 669 O O . GLU A 1 84 ? 16.039 62.293 -6.491 1.00 47.94 84 GLU A O 1
ATOM 674 N N . ILE A 1 85 ? 16.373 60.058 -6.311 1.00 47.81 85 ILE A N 1
ATOM 675 C CA . ILE A 1 85 ? 15.624 59.607 -7.507 1.00 47.81 85 ILE A CA 1
ATOM 676 C C . ILE A 1 85 ? 14.270 58.962 -7.137 1.00 47.81 85 ILE A C 1
ATOM 678 O O . ILE A 1 85 ? 13.355 58.926 -7.956 1.00 47.81 85 ILE A O 1
ATOM 682 N N . ALA A 1 86 ? 14.102 58.477 -5.902 1.00 50.06 86 ALA A N 1
ATOM 683 C CA . ALA A 1 86 ? 12.965 57.632 -5.521 1.00 50.06 86 ALA A CA 1
ATOM 684 C C . ALA A 1 86 ? 11.636 58.392 -5.318 1.00 50.06 86 ALA A C 1
ATOM 686 O O . ALA A 1 86 ? 10.573 57.820 -5.542 1.00 50.06 86 ALA A O 1
ATOM 687 N N . GLY A 1 87 ? 11.685 59.670 -4.928 1.00 49.75 87 GLY A N 1
ATOM 688 C CA . GLY A 1 87 ? 10.493 60.462 -4.581 1.00 49.75 87 GLY A CA 1
ATOM 689 C C . GLY A 1 87 ? 9.489 60.695 -5.728 1.00 49.75 87 GLY A C 1
ATOM 690 O O . GLY A 1 87 ? 8.306 60.444 -5.532 1.00 49.75 87 GLY A O 1
ATOM 691 N N . PRO A 1 88 ? 9.912 61.122 -6.935 1.00 46.81 88 PRO A N 1
ATOM 692 C CA . PRO A 1 88 ? 8.980 61.472 -8.021 1.00 46.81 88 PRO A CA 1
ATOM 693 C C . PRO A 1 88 ? 8.313 60.282 -8.740 1.00 46.81 88 PRO A C 1
ATOM 695 O O . PRO A 1 88 ? 7.348 60.470 -9.479 1.00 46.81 88 PRO A O 1
ATOM 698 N N . LEU A 1 89 ? 8.824 59.056 -8.567 1.00 43.44 89 LEU A N 1
ATOM 699 C CA . LEU A 1 89 ? 8.294 57.844 -9.217 1.00 43.44 89 LEU A CA 1
ATOM 700 C C . LEU A 1 89 ? 7.166 57.177 -8.410 1.00 43.44 89 LEU A C 1
ATOM 702 O O . LEU A 1 89 ? 6.291 56.544 -9.001 1.00 43.44 89 LEU A O 1
ATOM 706 N N . ASP A 1 90 ? 7.145 57.363 -7.087 1.00 46.62 90 ASP A N 1
ATOM 707 C CA . ASP A 1 90 ? 6.131 56.775 -6.199 1.00 46.62 90 ASP A CA 1
ATOM 708 C C . ASP A 1 90 ? 4.736 57.408 -6.360 1.00 46.62 90 ASP A C 1
ATOM 710 O O . ASP A 1 90 ? 3.721 56.733 -6.173 1.00 46.62 90 ASP A O 1
ATOM 714 N N . GLU A 1 91 ? 4.660 58.675 -6.781 1.00 46.84 91 GLU A N 1
ATOM 715 C CA . GLU A 1 91 ? 3.384 59.383 -6.975 1.00 46.84 91 GLU A CA 1
ATOM 716 C C . GLU A 1 91 ? 2.684 59.044 -8.302 1.00 46.84 91 GLU A C 1
ATOM 718 O O . GLU A 1 91 ? 1.470 59.196 -8.411 1.00 46.84 91 GLU A O 1
ATOM 723 N N . ARG A 1 92 ? 3.406 58.538 -9.315 1.00 44.88 92 ARG A N 1
ATOM 724 C CA . ARG A 1 92 ? 2.825 58.198 -10.632 1.00 44.88 92 ARG A CA 1
ATOM 725 C C . ARG A 1 92 ? 2.521 56.714 -10.831 1.00 44.88 92 ARG A C 1
ATOM 727 O O . ARG A 1 92 ? 1.837 56.371 -11.792 1.00 44.88 92 ARG A O 1
ATOM 734 N N . TRP A 1 93 ? 3.039 55.825 -9.984 1.00 45.84 93 TRP A N 1
ATOM 735 C CA . TRP A 1 93 ? 2.916 54.370 -10.170 1.00 45.84 93 TRP A CA 1
ATOM 736 C C . TRP A 1 93 ? 1.850 53.702 -9.285 1.00 45.84 93 TRP A C 1
ATOM 738 O O . TRP A 1 93 ? 1.499 52.548 -9.522 1.00 45.84 93 TRP A O 1
ATOM 748 N N . ASN A 1 94 ? 1.270 54.424 -8.323 1.00 47.53 94 ASN A N 1
ATOM 749 C CA . ASN A 1 94 ? 0.228 53.919 -7.424 1.00 47.53 94 ASN A CA 1
ATOM 750 C C . ASN A 1 94 ? -1.196 54.147 -7.973 1.00 47.53 94 ASN A C 1
ATOM 752 O O . ASN A 1 94 ? -1.943 54.949 -7.422 1.00 47.53 94 ASN A O 1
ATOM 756 N N . ILE A 1 95 ? -1.588 53.444 -9.045 1.00 49.12 95 ILE A N 1
ATOM 757 C CA . ILE A 1 95 ? -3.004 53.410 -9.490 1.00 49.12 95 ILE A CA 1
ATOM 758 C C . ILE A 1 95 ? -3.647 52.021 -9.329 1.00 49.12 95 ILE A C 1
ATOM 760 O O . ILE A 1 95 ? -4.865 51.944 -9.241 1.00 49.12 95 ILE A O 1
ATOM 764 N N . ALA A 1 96 ? -2.877 50.936 -9.183 1.00 50.44 96 ALA A N 1
ATOM 765 C CA . ALA A 1 96 ? -3.463 49.637 -8.842 1.00 50.44 96 ALA A CA 1
ATOM 766 C C . ALA A 1 96 ? -3.680 49.529 -7.326 1.00 50.44 96 ALA A C 1
ATOM 768 O O . ALA A 1 96 ? -2.726 49.734 -6.551 1.00 50.44 96 ALA A O 1
ATOM 769 N N . SER A 1 97 ? -4.910 49.209 -6.915 1.00 60.72 97 SER A N 1
ATOM 770 C CA . SER A 1 97 ? -5.239 48.946 -5.510 1.00 60.72 97 SER A CA 1
ATOM 771 C C . SER A 1 97 ? -4.427 47.747 -4.994 1.00 60.72 97 SER A C 1
ATOM 773 O O . SER A 1 97 ? -3.957 46.910 -5.765 1.00 60.72 97 SER A O 1
ATOM 775 N N . GLU A 1 98 ? -4.212 47.657 -3.682 1.00 55.94 98 GLU A N 1
ATOM 776 C CA . GLU A 1 98 ? -3.469 46.537 -3.084 1.00 55.94 98 GLU A CA 1
ATOM 777 C C . GLU A 1 98 ? -4.126 45.175 -3.399 1.00 55.94 98 GLU A C 1
ATOM 779 O O . GLU A 1 98 ? -3.435 44.182 -3.615 1.00 55.94 98 GLU A O 1
ATOM 784 N N . GLU A 1 99 ? -5.454 45.149 -3.542 1.00 47.22 99 GLU A N 1
ATOM 785 C CA . GLU A 1 99 ? -6.216 43.972 -3.973 1.00 47.22 99 GLU A CA 1
ATOM 786 C C . GLU A 1 99 ? -5.912 43.579 -5.428 1.00 47.22 99 GLU A C 1
ATOM 788 O O . GLU A 1 99 ? -5.733 42.398 -5.727 1.00 47.22 99 GLU A O 1
ATOM 793 N N . GLU A 1 100 ? -5.773 44.549 -6.338 1.00 49.41 100 GLU A N 1
ATOM 794 C CA . GLU A 1 100 ? -5.398 44.282 -7.733 1.00 49.41 100 GLU A CA 1
ATOM 795 C C . GLU A 1 100 ? -3.966 43.746 -7.850 1.00 49.41 100 GLU A C 1
ATOM 797 O O . GLU A 1 100 ? -3.702 42.878 -8.683 1.00 49.41 100 GLU A O 1
ATOM 802 N N . ARG A 1 101 ? -3.044 44.197 -6.990 1.00 60.31 101 ARG A N 1
ATOM 803 C CA . ARG A 1 101 ? -1.671 43.661 -6.942 1.00 60.31 101 ARG A CA 1
ATOM 804 C C . ARG A 1 101 ? -1.638 42.232 -6.427 1.00 60.31 101 ARG A C 1
ATOM 806 O O . ARG A 1 101 ? -0.944 41.402 -7.006 1.00 60.31 101 ARG A O 1
ATOM 813 N N . GLN A 1 102 ? -2.403 41.931 -5.380 1.00 53.28 102 GLN A N 1
ATOM 814 C CA . GLN A 1 102 ? -2.507 40.573 -4.846 1.00 53.28 102 GLN A CA 1
ATOM 815 C C . GLN A 1 102 ? -3.155 39.624 -5.861 1.00 53.28 102 GLN A C 1
ATOM 817 O O . GLN A 1 102 ? -2.659 38.516 -6.060 1.00 53.28 102 GLN A O 1
ATOM 822 N N . ALA A 1 103 ? -4.186 40.075 -6.581 1.00 46.69 103 ALA A N 1
ATOM 823 C CA . ALA A 1 103 ? -4.802 39.302 -7.656 1.00 46.69 103 ALA A CA 1
ATOM 824 C C . ALA A 1 103 ? -3.844 39.073 -8.840 1.00 46.69 103 ALA A C 1
ATOM 826 O O . ALA A 1 103 ? -3.779 37.966 -9.374 1.00 46.69 103 ALA A O 1
ATOM 827 N N . GLN A 1 104 ? -3.065 40.085 -9.235 1.00 49.50 104 GLN A N 1
ATOM 828 C CA . GLN A 1 104 ? -2.064 39.955 -10.300 1.00 49.50 104 GLN A CA 1
ATOM 829 C C . GLN A 1 104 ? -0.887 39.062 -9.893 1.00 49.50 104 GLN A C 1
ATOM 831 O O . GLN A 1 104 ? -0.425 38.277 -10.719 1.00 49.50 104 GLN A O 1
ATOM 836 N N . GLN A 1 105 ? -0.426 39.134 -8.641 1.00 58.00 105 GLN A N 1
ATOM 837 C CA . GLN A 1 105 ? 0.615 38.245 -8.122 1.00 58.00 105 GLN A CA 1
ATOM 838 C C . GLN A 1 105 ? 0.113 36.801 -8.051 1.00 58.00 105 GLN A C 1
ATOM 840 O O . GLN A 1 105 ? 0.794 35.909 -8.537 1.00 58.00 105 GLN A O 1
ATOM 845 N N . MET A 1 106 ? -1.109 36.575 -7.561 1.00 45.34 106 MET A N 1
ATOM 846 C CA . MET A 1 106 ? -1.721 35.245 -7.538 1.00 45.34 106 MET A CA 1
ATOM 847 C C . MET A 1 106 ? -1.900 34.675 -8.953 1.00 45.34 106 MET A C 1
ATOM 849 O O . MET A 1 106 ? -1.615 33.502 -9.174 1.00 45.34 106 MET A O 1
ATOM 853 N N . MET A 1 107 ? -2.309 35.497 -9.929 1.00 39.06 107 MET A N 1
ATOM 854 C CA . MET A 1 107 ? -2.393 35.075 -11.332 1.00 39.06 107 MET A CA 1
ATOM 855 C C . MET A 1 107 ? -1.017 34.785 -11.947 1.00 39.06 107 MET A C 1
ATOM 857 O O . MET A 1 107 ? -0.907 33.842 -12.728 1.00 39.06 107 MET A O 1
ATOM 861 N N . ARG A 1 108 ? 0.033 35.542 -11.600 1.00 49.16 108 ARG A N 1
ATOM 862 C CA . ARG A 1 108 ? 1.415 35.259 -12.031 1.00 49.16 108 ARG A CA 1
ATOM 863 C C . ARG A 1 108 ? 1.951 33.978 -11.399 1.00 49.16 108 ARG A C 1
ATOM 865 O O . ARG A 1 108 ? 2.411 33.121 -12.136 1.00 49.16 108 ARG A O 1
ATOM 872 N N . ASP A 1 109 ? 1.786 33.795 -10.092 1.00 52.03 109 ASP A N 1
ATOM 873 C CA . ASP A 1 109 ? 2.208 32.585 -9.375 1.00 52.03 109 ASP A CA 1
ATOM 874 C C . ASP A 1 109 ? 1.474 31.340 -9.897 1.00 52.03 109 ASP A C 1
ATOM 876 O O . ASP A 1 109 ? 2.076 30.280 -10.067 1.00 52.03 109 ASP A O 1
ATOM 880 N N . GLN A 1 110 ? 0.182 31.471 -10.224 1.00 46.06 110 GLN A N 1
ATOM 881 C CA . GLN A 1 110 ? -0.574 30.423 -10.910 1.00 46.06 110 GLN A CA 1
ATOM 882 C C . GLN A 1 110 ? -0.035 30.183 -12.323 1.00 46.06 110 GLN A C 1
ATOM 884 O O . GLN A 1 110 ? 0.191 29.035 -12.684 1.00 46.06 110 GLN A O 1
ATOM 889 N N . THR A 1 111 ? 0.218 31.230 -13.112 1.00 47.50 111 THR A N 1
ATOM 890 C CA . THR A 1 111 ? 0.726 31.103 -14.492 1.00 47.50 111 THR A CA 1
ATOM 891 C C . THR A 1 111 ? 2.117 30.467 -14.536 1.00 47.50 111 THR A C 1
ATOM 893 O O . THR A 1 111 ? 2.339 29.566 -15.342 1.00 47.50 111 THR A O 1
ATOM 896 N N . ASP A 1 112 ? 3.021 30.858 -13.639 1.00 55.03 112 ASP A N 1
ATOM 897 C CA . ASP A 1 112 ? 4.368 30.294 -13.513 1.00 55.03 112 ASP A CA 1
ATOM 898 C C . ASP A 1 112 ? 4.313 28.847 -12.997 1.00 55.03 112 ASP A C 1
ATOM 900 O O . ASP A 1 112 ? 5.039 27.976 -13.485 1.00 55.03 112 ASP A O 1
ATOM 904 N N . SER A 1 113 ? 3.386 28.546 -12.079 1.00 65.38 113 SER A N 1
ATOM 905 C CA . SER A 1 113 ? 3.113 27.175 -11.638 1.00 65.38 113 SER A CA 1
ATOM 906 C C . SER A 1 113 ? 2.558 26.308 -12.774 1.00 65.38 113 SER A C 1
ATOM 908 O O . SER A 1 113 ? 3.019 25.181 -12.948 1.00 65.38 113 SER A O 1
ATOM 910 N N . TYR A 1 114 ? 1.642 26.826 -13.597 1.00 58.28 114 TYR A N 1
ATOM 911 C CA . TYR A 1 114 ? 1.089 26.120 -14.757 1.00 58.28 114 TYR A CA 1
ATOM 912 C C . TYR A 1 114 ? 2.119 25.926 -15.874 1.00 58.28 114 TYR A C 1
ATOM 914 O O . TYR A 1 114 ? 2.161 24.850 -16.472 1.00 58.28 114 TYR A O 1
ATOM 922 N N . ALA A 1 115 ? 2.964 26.923 -16.148 1.00 64.69 115 ALA A N 1
ATOM 923 C CA . ALA A 1 115 ? 4.056 26.808 -17.111 1.00 64.69 115 ALA A CA 1
ATOM 924 C C . ALA A 1 115 ? 5.075 25.748 -16.661 1.00 64.69 115 ALA A C 1
ATOM 926 O O . ALA A 1 115 ? 5.428 24.874 -17.451 1.00 64.69 115 ALA A O 1
ATOM 927 N N . SER A 1 116 ? 5.448 25.748 -15.375 1.00 77.31 116 SER A N 1
ATOM 928 C CA . SER A 1 116 ? 6.330 24.727 -14.798 1.00 77.31 116 SER A CA 1
ATOM 929 C C . SER A 1 116 ? 5.700 23.328 -14.797 1.00 77.31 116 SER A C 1
ATOM 931 O O . SER A 1 116 ? 6.383 22.345 -15.074 1.00 77.31 116 SER A O 1
ATOM 933 N N . LEU A 1 117 ? 4.395 23.209 -14.523 1.00 72.12 117 LEU A N 1
ATOM 934 C CA . LEU A 1 117 ? 3.679 21.930 -14.610 1.00 72.12 117 LEU A CA 1
ATOM 935 C C . LEU A 1 117 ? 3.623 21.411 -16.049 1.00 72.12 117 LEU A C 1
ATOM 937 O O . LEU A 1 117 ? 3.790 20.215 -16.274 1.00 72.12 117 LEU A O 1
ATOM 941 N N . ARG A 1 118 ? 3.401 22.296 -17.025 1.00 75.00 118 ARG A N 1
ATOM 942 C CA . ARG A 1 118 ? 3.387 21.937 -18.444 1.00 75.00 118 ARG A CA 1
ATOM 943 C C . ARG A 1 118 ? 4.751 21.427 -18.908 1.00 75.00 118 ARG A C 1
ATOM 945 O O . ARG A 1 118 ? 4.786 20.375 -19.534 1.00 75.00 118 ARG A O 1
ATOM 952 N N . GLU A 1 119 ? 5.831 22.120 -18.557 1.00 77.62 119 GLU A N 1
ATOM 953 C CA . GLU A 1 119 ? 7.207 21.688 -18.844 1.00 77.62 119 GLU A CA 1
ATOM 954 C C . GLU A 1 119 ? 7.492 20.314 -18.218 1.00 77.62 119 GLU A C 1
ATOM 956 O O . GLU A 1 119 ? 7.888 19.389 -18.917 1.00 77.62 119 GLU A O 1
ATOM 961 N N . GLN A 1 120 ? 7.147 20.115 -16.938 1.00 73.69 120 GLN A N 1
ATOM 962 C CA . GLN A 1 120 ? 7.302 18.814 -16.270 1.00 73.69 120 GLN A CA 1
ATOM 963 C C . GLN A 1 120 ? 6.507 17.685 -16.947 1.00 73.69 120 GLN A C 1
ATOM 965 O O . GLN A 1 120 ? 6.975 16.544 -16.986 1.00 73.69 120 GLN A O 1
ATOM 970 N N . ILE A 1 121 ? 5.302 17.971 -17.452 1.00 78.19 121 ILE A N 1
ATOM 971 C CA . ILE A 1 121 ? 4.479 17.007 -18.198 1.00 78.19 121 ILE A CA 1
ATOM 972 C C . ILE A 1 121 ? 5.126 16.674 -19.544 1.00 78.19 121 ILE A C 1
ATOM 974 O O . ILE A 1 121 ? 5.199 15.497 -19.893 1.00 78.19 121 ILE A O 1
ATOM 978 N N . GLU A 1 122 ? 5.576 17.685 -20.291 1.00 79.12 122 GLU A N 1
ATOM 979 C CA . GLU A 1 122 ? 6.220 17.519 -21.599 1.00 79.12 122 GLU A CA 1
ATOM 980 C C . GLU A 1 122 ? 7.531 16.724 -21.465 1.00 79.12 122 GLU A C 1
ATOM 982 O O . GLU A 1 122 ? 7.711 15.737 -22.181 1.00 79.12 122 GLU A O 1
ATOM 987 N N . ASP A 1 123 ? 8.368 17.045 -20.476 1.00 73.88 123 ASP A N 1
ATOM 988 C CA . ASP A 1 123 ? 9.602 16.313 -20.169 1.00 73.88 123 ASP A CA 1
ATOM 989 C C . ASP A 1 123 ? 9.327 14.862 -19.757 1.00 73.88 123 ASP A C 1
ATOM 991 O O . ASP A 1 123 ? 9.959 13.930 -20.261 1.00 73.88 123 ASP A O 1
ATOM 995 N N . SER A 1 124 ? 8.348 14.648 -18.867 1.00 74.00 124 SER A N 1
ATOM 996 C CA . SER A 1 124 ? 7.979 13.299 -18.417 1.00 74.00 124 SER A CA 1
ATOM 997 C C . SER A 1 124 ? 7.419 12.458 -19.564 1.00 74.00 124 SER A C 1
ATOM 999 O O . SER A 1 124 ? 7.714 11.269 -19.647 1.00 74.00 124 SER A O 1
ATOM 1001 N N . GLN A 1 125 ? 6.629 13.060 -20.459 1.00 80.81 125 GLN A N 1
ATOM 1002 C CA . GLN A 1 125 ? 6.080 12.393 -21.640 1.00 80.81 125 GLN A CA 1
ATOM 1003 C C . GLN A 1 125 ? 7.180 12.056 -22.652 1.00 80.81 125 GLN A C 1
ATOM 1005 O O . GLN A 1 125 ? 7.221 10.929 -23.136 1.00 80.81 125 GLN A O 1
ATOM 1010 N N . MET A 1 126 ? 8.093 12.991 -22.930 1.00 80.62 126 MET A N 1
ATOM 1011 C CA . MET A 1 126 ? 9.234 12.759 -23.819 1.00 80.62 126 MET A CA 1
ATOM 1012 C C . MET A 1 126 ? 10.104 11.607 -23.309 1.00 80.62 126 MET A C 1
ATOM 1014 O O . MET A 1 126 ? 10.434 10.696 -24.069 1.00 80.62 126 MET A O 1
ATOM 1018 N N . PHE A 1 127 ? 10.433 11.614 -22.016 1.00 76.62 127 PHE A N 1
ATOM 1019 C CA . PHE A 1 127 ? 11.220 10.546 -21.410 1.00 76.62 127 PHE A CA 1
ATOM 1020 C C . PHE A 1 127 ? 10.466 9.210 -21.419 1.00 76.62 127 PHE A C 1
ATOM 1022 O O . PHE A 1 127 ? 11.050 8.169 -21.720 1.00 76.62 127 PHE A O 1
ATOM 1029 N N . LEU A 1 128 ? 9.152 9.227 -21.168 1.00 76.31 128 LEU A N 1
ATOM 1030 C CA . LEU A 1 128 ? 8.315 8.034 -21.265 1.00 76.31 128 LEU A CA 1
ATOM 1031 C C . LEU A 1 128 ? 8.319 7.447 -22.682 1.00 76.31 128 LEU A C 1
ATOM 1033 O O . LEU A 1 128 ? 8.424 6.232 -22.836 1.00 76.31 128 LEU A O 1
ATOM 1037 N N . ASP A 1 129 ? 8.228 8.286 -23.712 1.00 82.12 129 ASP A N 1
ATOM 1038 C CA . ASP A 1 129 ? 8.235 7.844 -25.107 1.00 82.12 129 ASP A CA 1
ATOM 1039 C C . ASP A 1 129 ? 9.607 7.288 -25.527 1.00 82.12 129 ASP A C 1
ATOM 1041 O O . ASP A 1 129 ? 9.666 6.262 -26.212 1.00 82.12 129 ASP A O 1
ATOM 1045 N N . GLU A 1 130 ? 10.709 7.879 -25.048 1.00 79.25 130 GLU A N 1
ATOM 1046 C CA . GLU A 1 130 ? 12.062 7.329 -25.228 1.00 79.25 130 GLU A CA 1
ATOM 1047 C C . GLU A 1 130 ? 12.194 5.941 -24.582 1.00 79.25 130 GLU A C 1
ATOM 1049 O O . GLU A 1 130 ? 12.707 5.002 -25.200 1.00 79.25 130 GLU A O 1
ATOM 1054 N N . VAL A 1 131 ? 11.696 5.786 -23.353 1.00 75.75 131 VAL A N 1
ATOM 1055 C CA . VAL A 1 131 ? 11.717 4.504 -22.642 1.00 75.75 131 VAL A CA 1
ATOM 1056 C C . VAL A 1 131 ? 10.825 3.472 -23.337 1.00 75.75 131 VAL A C 1
ATOM 1058 O O . VAL A 1 131 ? 11.258 2.337 -23.557 1.00 75.75 131 VAL A O 1
ATOM 1061 N N . ARG A 1 132 ? 9.610 3.852 -23.753 1.00 76.75 132 ARG A N 1
ATOM 1062 C CA . ARG A 1 132 ? 8.684 2.981 -24.500 1.00 76.75 132 ARG A CA 1
ATOM 1063 C C . ARG A 1 132 ? 9.323 2.441 -25.771 1.00 76.75 132 ARG A C 1
ATOM 1065 O O . ARG A 1 132 ? 9.169 1.256 -26.057 1.00 76.75 132 ARG A O 1
ATOM 1072 N N . ALA A 1 133 ? 10.069 3.266 -26.503 1.00 81.75 133 ALA A N 1
ATOM 1073 C CA . ALA A 1 133 ? 10.756 2.832 -27.717 1.00 81.75 133 ALA A CA 1
ATOM 1074 C C . ALA A 1 133 ? 11.761 1.689 -27.468 1.00 81.75 133 ALA A C 1
ATOM 1076 O O . ALA A 1 133 ? 12.038 0.915 -28.382 1.00 81.75 133 ALA A O 1
ATOM 1077 N N . ARG A 1 134 ? 12.277 1.550 -26.237 1.00 76.31 134 ARG A N 1
ATOM 1078 C CA . ARG A 1 134 ? 13.194 0.470 -25.831 1.00 76.31 134 ARG A CA 1
ATOM 1079 C C . ARG A 1 134 ? 12.468 -0.727 -25.213 1.00 76.31 134 ARG A C 1
ATOM 1081 O O . ARG A 1 134 ? 12.826 -1.862 -25.505 1.00 76.31 134 ARG A O 1
ATOM 1088 N N . VAL A 1 135 ? 11.450 -0.477 -24.388 1.00 74.12 135 VAL A N 1
ATOM 1089 C CA . VAL A 1 135 ? 10.713 -1.510 -23.633 1.00 74.12 135 VAL A CA 1
ATOM 1090 C C . VAL A 1 135 ? 9.707 -2.258 -24.507 1.00 74.12 135 VAL A C 1
ATOM 1092 O O . VAL A 1 135 ? 9.604 -3.478 -24.416 1.00 74.12 135 VAL A O 1
ATOM 1095 N N . VAL A 1 136 ? 8.964 -1.552 -25.368 1.00 78.94 136 VAL A N 1
ATOM 1096 C CA . VAL A 1 136 ? 7.866 -2.155 -26.140 1.00 78.94 136 VAL A CA 1
ATOM 1097 C C . VAL A 1 136 ? 8.355 -3.288 -27.045 1.00 78.94 136 VAL A C 1
ATOM 1099 O O . VAL A 1 136 ? 7.773 -4.369 -26.947 1.00 78.94 136 VAL A O 1
ATOM 1102 N N . PRO A 1 137 ? 9.414 -3.121 -27.863 1.00 80.88 137 PRO A N 1
ATOM 1103 C CA . PRO A 1 137 ? 9.853 -4.205 -28.735 1.00 80.88 137 PRO A CA 1
ATOM 1104 C C . PRO A 1 137 ? 10.446 -5.380 -27.940 1.00 80.88 137 PRO A C 1
ATOM 1106 O O . PRO A 1 137 ? 10.247 -6.525 -28.323 1.00 80.88 137 PRO A O 1
ATOM 1109 N N . ALA A 1 138 ? 11.093 -5.124 -26.795 1.00 74.12 138 ALA A N 1
ATOM 1110 C CA . ALA A 1 138 ? 11.629 -6.174 -25.918 1.00 74.12 138 ALA A CA 1
ATOM 1111 C C . ALA A 1 138 ? 10.537 -6.975 -25.180 1.00 74.12 138 ALA A C 1
ATOM 1113 O O . ALA A 1 138 ? 10.799 -8.062 -24.677 1.00 74.12 138 ALA A O 1
ATOM 1114 N N . SER A 1 139 ? 9.312 -6.442 -25.114 1.00 76.19 139 SER A N 1
ATOM 1115 C CA . SER A 1 139 ? 8.142 -7.100 -24.512 1.00 76.19 139 SER A CA 1
ATOM 1116 C C . SER A 1 139 ? 7.262 -7.861 -25.518 1.00 76.19 139 SER A C 1
ATOM 1118 O O . SER A 1 139 ? 6.239 -8.427 -25.125 1.00 76.19 139 SER A O 1
ATOM 1120 N N . ASP A 1 140 ? 7.605 -7.818 -26.811 1.00 85.62 140 ASP A N 1
ATOM 1121 C CA . ASP A 1 140 ? 6.886 -8.498 -27.892 1.00 85.62 140 ASP A CA 1
ATOM 1122 C C . ASP A 1 140 ? 7.657 -9.750 -28.324 1.00 85.62 140 ASP A C 1
ATOM 1124 O O . ASP A 1 140 ? 8.756 -9.668 -28.874 1.00 85.62 140 ASP A O 1
ATOM 1128 N N . GLN A 1 141 ? 7.056 -10.922 -28.109 1.00 80.50 141 GLN A N 1
ATOM 1129 C CA . GLN A 1 141 ? 7.661 -12.216 -28.419 1.00 80.50 141 GLN A CA 1
ATOM 1130 C C . GLN A 1 141 ? 8.130 -12.327 -29.881 1.00 80.50 141 GLN A C 1
ATOM 1132 O O . GLN A 1 141 ? 9.191 -12.895 -30.141 1.00 80.50 141 GLN A O 1
ATOM 1137 N N . ALA A 1 142 ? 7.379 -11.774 -30.840 1.00 86.06 142 ALA A N 1
ATOM 1138 C CA . ALA A 1 142 ? 7.732 -11.861 -32.256 1.00 86.06 142 ALA A CA 1
ATOM 1139 C C . ALA A 1 142 ? 8.953 -10.989 -32.595 1.00 86.06 142 ALA A C 1
ATOM 1141 O O . ALA A 1 142 ? 9.776 -11.363 -33.435 1.00 86.06 142 ALA A O 1
ATOM 1142 N N . GLU A 1 143 ? 9.093 -9.837 -31.938 1.00 85.56 143 GLU A N 1
ATOM 1143 C CA . GLU A 1 143 ? 10.279 -8.983 -32.062 1.00 85.56 143 GLU A CA 1
ATOM 1144 C C . GLU A 1 143 ? 11.485 -9.599 -31.346 1.00 85.56 143 GLU A C 1
ATOM 1146 O O . GLU A 1 143 ? 12.581 -9.604 -31.906 1.00 85.56 143 GLU A O 1
ATOM 1151 N N . VAL A 1 144 ? 11.284 -10.205 -30.172 1.00 82.00 144 VAL A N 1
ATOM 1152 C CA . VAL A 1 144 ? 12.320 -10.964 -29.453 1.00 82.00 144 VAL A CA 1
ATOM 1153 C C . VAL A 1 144 ? 12.856 -12.110 -30.307 1.00 82.00 144 VAL A C 1
ATOM 1155 O O . VAL A 1 144 ? 14.070 -12.260 -30.445 1.00 82.00 144 VAL A O 1
ATOM 1158 N N . GLU A 1 145 ? 11.984 -12.891 -30.942 1.00 85.12 145 GLU A N 1
ATOM 1159 C CA . GLU A 1 145 ? 12.388 -13.974 -31.845 1.00 85.12 145 GLU A CA 1
ATOM 1160 C C . GLU A 1 145 ? 13.102 -13.460 -33.099 1.00 85.12 145 GLU A C 1
ATOM 1162 O O . GLU A 1 145 ? 14.108 -14.039 -33.522 1.00 85.12 145 GLU A O 1
ATOM 1167 N N . ARG A 1 146 ? 12.639 -12.343 -33.674 1.00 87.25 146 ARG A N 1
ATOM 1168 C CA . ARG A 1 146 ? 13.307 -11.709 -34.818 1.00 87.25 146 ARG A CA 1
ATOM 1169 C C . ARG A 1 146 ? 14.707 -11.224 -34.446 1.00 87.25 146 ARG A C 1
ATOM 1171 O O . ARG A 1 146 ? 15.654 -11.476 -35.191 1.00 87.25 146 ARG A O 1
ATOM 1178 N N . TYR A 1 147 ? 14.842 -10.562 -33.301 1.00 83.00 147 TYR A N 1
ATOM 1179 C CA . TYR A 1 147 ? 16.122 -10.075 -32.796 1.00 83.00 147 TYR A CA 1
ATOM 1180 C C . TYR A 1 147 ? 17.070 -11.238 -32.478 1.00 83.00 147 TYR A C 1
ATOM 1182 O O . TYR A 1 147 ? 18.243 -11.182 -32.850 1.00 83.00 147 TYR A O 1
ATOM 1190 N N . ARG A 1 148 ? 16.546 -12.329 -31.899 1.00 85.62 148 ARG A N 1
ATOM 1191 C CA . ARG A 1 148 ? 17.279 -13.581 -31.644 1.00 85.62 148 ARG A CA 1
ATOM 1192 C C . ARG A 1 148 ? 17.843 -14.188 -32.914 1.00 85.62 148 ARG A C 1
ATOM 1194 O O . ARG A 1 148 ? 19.027 -14.505 -32.965 1.00 85.62 148 ARG A O 1
ATOM 1201 N N . HIS A 1 149 ? 17.030 -14.289 -33.961 1.00 87.75 149 HIS A N 1
ATOM 1202 C CA . HIS A 1 149 ? 17.483 -14.807 -35.250 1.00 87.75 149 HIS A CA 1
ATOM 1203 C C . HIS A 1 149 ? 18.582 -13.930 -35.881 1.00 87.75 149 HIS A C 1
ATOM 1205 O O . HIS A 1 149 ? 19.434 -14.435 -36.611 1.00 87.75 149 HIS A O 1
ATOM 1211 N N . GLN A 1 150 ? 18.561 -12.617 -35.646 1.00 90.50 150 GLN A N 1
ATOM 1212 C CA . GLN A 1 150 ? 19.524 -11.682 -36.237 1.00 90.50 150 GLN A CA 1
ATOM 1213 C C . GLN A 1 150 ? 20.845 -11.593 -35.462 1.00 90.50 150 GLN A C 1
ATOM 1215 O O . GLN A 1 150 ? 21.890 -11.434 -36.090 1.00 90.50 150 GLN A O 1
ATOM 1220 N N . ASN A 1 151 ? 20.804 -11.689 -34.130 1.00 88.56 151 ASN A N 1
ATOM 1221 C CA . ASN A 1 151 ? 21.930 -11.312 -33.265 1.00 88.56 151 ASN A CA 1
ATOM 1222 C C . ASN A 1 151 ? 22.407 -12.435 -32.325 1.00 88.56 151 ASN A C 1
ATOM 1224 O O . ASN A 1 151 ? 23.450 -12.287 -31.694 1.00 88.56 151 ASN A O 1
ATOM 1228 N N . GLY A 1 152 ? 21.690 -13.561 -32.250 1.00 87.38 152 GLY A N 1
ATOM 1229 C CA . GLY A 1 152 ? 21.999 -14.675 -31.348 1.00 87.38 152 GLY A CA 1
ATOM 1230 C C . GLY A 1 152 ? 21.423 -14.510 -29.934 1.00 87.38 152 GLY A C 1
ATOM 1231 O O . GLY A 1 152 ? 20.909 -13.455 -29.567 1.00 87.38 152 GLY A O 1
ATOM 1232 N N . ASP A 1 153 ? 21.492 -15.582 -29.140 1.00 83.69 153 ASP A N 1
ATOM 1233 C CA . ASP A 1 153 ? 20.840 -15.674 -27.821 1.00 83.69 153 ASP A CA 1
ATOM 1234 C C . ASP A 1 153 ? 21.459 -14.759 -26.750 1.00 83.69 153 ASP A C 1
ATOM 1236 O O . ASP A 1 153 ? 20.742 -14.202 -25.916 1.00 83.69 153 ASP A O 1
ATOM 1240 N N . GLU A 1 154 ? 22.779 -14.565 -26.782 1.00 83.62 154 GLU A N 1
ATOM 1241 C CA . GLU A 1 154 ? 23.497 -13.714 -25.821 1.00 83.62 154 GLU A CA 1
ATOM 1242 C C . GLU A 1 154 ? 23.071 -12.242 -25.956 1.00 83.62 154 GLU A C 1
ATOM 1244 O O . GLU A 1 154 ? 22.670 -11.618 -24.976 1.00 83.62 154 GLU A O 1
ATOM 1249 N N . ALA A 1 155 ? 23.009 -11.727 -27.190 1.00 81.25 155 ALA A N 1
ATOM 1250 C CA . ALA A 1 155 ? 22.572 -10.359 -27.473 1.00 81.25 155 ALA A CA 1
ATOM 1251 C C . ALA A 1 155 ? 21.102 -10.103 -27.086 1.00 81.25 155 ALA A C 1
ATOM 1253 O O . ALA A 1 155 ? 20.754 -9.012 -26.639 1.00 81.25 155 ALA A O 1
ATOM 1254 N N . VAL A 1 156 ? 20.222 -11.100 -27.242 1.00 81.38 156 VAL A N 1
ATOM 1255 C CA . VAL A 1 156 ? 18.816 -11.005 -26.797 1.00 81.38 156 VAL A CA 1
ATOM 1256 C C . VAL A 1 156 ? 18.728 -10.890 -25.284 1.00 81.38 156 VAL A C 1
ATOM 1258 O O . VAL A 1 156 ? 17.915 -10.120 -24.779 1.00 81.38 156 VAL A O 1
ATOM 1261 N N . THR A 1 157 ? 19.552 -11.654 -24.570 1.00 79.06 157 THR A N 1
ATOM 1262 C CA . THR A 1 157 ? 19.555 -11.670 -23.105 1.00 79.06 157 THR A CA 1
ATOM 1263 C C . THR A 1 157 ? 19.990 -10.308 -22.569 1.00 79.06 157 THR A C 1
ATOM 1265 O O . THR A 1 157 ? 19.264 -9.712 -21.778 1.00 79.06 157 THR A O 1
ATOM 1268 N N . GLU A 1 158 ? 21.087 -9.747 -23.093 1.00 80.44 158 GLU A N 1
ATOM 1269 C CA . GLU A 1 158 ? 21.540 -8.391 -22.744 1.00 80.44 158 GLU A CA 1
ATOM 1270 C C . GLU A 1 158 ? 20.491 -7.317 -23.069 1.00 80.44 158 GLU A C 1
ATOM 1272 O O . GLU A 1 158 ? 20.281 -6.381 -22.292 1.00 80.44 158 GLU A O 1
ATOM 1277 N N . TRP A 1 159 ? 19.806 -7.449 -24.208 1.00 78.56 159 TRP A N 1
ATOM 1278 C CA . TRP A 1 159 ? 18.760 -6.515 -24.612 1.00 78.56 159 TRP A CA 1
ATOM 1279 C C . TRP A 1 159 ? 17.545 -6.551 -23.673 1.00 78.56 159 TRP A C 1
ATOM 1281 O O . TRP A 1 159 ? 17.072 -5.493 -23.244 1.00 78.56 159 TRP A O 1
ATOM 1291 N N . ILE A 1 160 ? 17.074 -7.749 -23.311 1.00 78.69 160 ILE A N 1
ATOM 1292 C CA . ILE A 1 160 ? 15.971 -7.953 -22.360 1.00 78.69 160 ILE A CA 1
ATOM 1293 C C . ILE A 1 160 ? 16.364 -7.456 -20.966 1.00 78.69 160 ILE A C 1
ATOM 1295 O O . ILE A 1 160 ? 15.593 -6.715 -20.357 1.00 78.69 160 ILE A O 1
ATOM 1299 N N . ASP A 1 161 ? 17.565 -7.782 -20.484 1.00 75.12 161 ASP A N 1
ATOM 1300 C CA . ASP A 1 161 ? 18.067 -7.319 -19.186 1.00 75.12 161 ASP A CA 1
ATOM 1301 C C . ASP A 1 161 ? 18.148 -5.789 -19.120 1.00 75.12 161 ASP A C 1
ATOM 1303 O O . ASP A 1 161 ? 17.744 -5.179 -18.126 1.00 75.12 161 ASP A O 1
ATOM 1307 N N . HIS A 1 162 ? 18.620 -5.143 -20.190 1.00 75.81 162 HIS A N 1
ATOM 1308 C CA . HIS A 1 162 ? 18.681 -3.687 -20.255 1.00 75.81 162 HIS A CA 1
ATOM 1309 C C . HIS A 1 162 ? 17.285 -3.051 -20.265 1.00 75.81 162 HIS A C 1
ATOM 1311 O O . HIS A 1 162 ? 17.039 -2.078 -19.548 1.00 75.81 162 HIS A O 1
ATOM 1317 N N . ALA A 1 163 ? 16.349 -3.602 -21.040 1.00 76.56 163 ALA A N 1
ATOM 1318 C CA . ALA A 1 163 ? 14.975 -3.116 -21.069 1.00 76.56 163 ALA A CA 1
ATOM 1319 C C . ALA A 1 163 ? 14.278 -3.318 -19.708 1.00 76.56 163 ALA A C 1
ATOM 1321 O O . ALA A 1 163 ? 13.590 -2.410 -19.234 1.00 76.56 163 ALA A O 1
ATOM 1322 N N . ALA A 1 164 ? 14.488 -4.465 -19.054 1.00 71.81 164 ALA A N 1
ATOM 1323 C CA . ALA A 1 164 ? 13.938 -4.771 -17.735 1.00 71.81 164 ALA A CA 1
ATOM 1324 C C . ALA A 1 164 ? 14.501 -3.826 -16.669 1.00 71.81 164 ALA A C 1
ATOM 1326 O O . ALA A 1 164 ? 13.746 -3.272 -15.873 1.00 71.81 164 ALA A O 1
ATOM 1327 N N . PHE A 1 165 ? 15.805 -3.545 -16.719 1.00 71.69 165 PHE A N 1
ATOM 1328 C CA . PHE A 1 165 ? 16.448 -2.559 -15.855 1.00 71.69 165 PHE A CA 1
ATOM 1329 C C . PHE A 1 165 ? 15.812 -1.169 -15.996 1.00 71.69 165 PHE A C 1
ATOM 1331 O O . PHE A 1 165 ? 15.615 -0.479 -14.996 1.00 71.69 165 PHE A O 1
ATOM 1338 N N . ILE A 1 166 ? 15.485 -0.740 -17.220 1.00 72.06 166 ILE A N 1
ATOM 1339 C CA . ILE A 1 166 ? 14.814 0.547 -17.455 1.00 72.06 166 ILE A CA 1
ATOM 1340 C C . ILE A 1 166 ? 13.376 0.515 -16.912 1.00 72.06 166 ILE A C 1
ATOM 1342 O O . ILE A 1 166 ? 12.937 1.481 -16.281 1.00 72.06 166 ILE A O 1
ATOM 1346 N N . ALA A 1 167 ? 12.658 -0.593 -17.115 1.00 70.12 167 ALA A N 1
ATOM 1347 C CA . ALA A 1 167 ? 11.309 -0.777 -16.588 1.00 70.12 167 ALA A CA 1
ATOM 1348 C C . ALA A 1 167 ? 11.281 -0.718 -15.043 1.00 70.12 167 ALA A C 1
ATOM 1350 O O . ALA A 1 167 ? 10.450 -0.014 -14.465 1.00 70.12 167 ALA A O 1
ATOM 1351 N N . GLU A 1 168 ? 12.241 -1.376 -14.384 1.00 67.12 168 GLU A N 1
ATOM 1352 C CA . GLU A 1 168 ? 12.472 -1.353 -12.928 1.00 67.12 168 GLU A CA 1
ATOM 1353 C C . GLU A 1 168 ? 12.957 0.013 -12.414 1.00 67.12 168 GLU A C 1
ATOM 1355 O O . GLU A 1 168 ? 12.682 0.391 -11.276 1.00 67.12 168 GLU A O 1
ATOM 1360 N N . GLY A 1 169 ? 13.715 0.747 -13.231 1.00 60.12 169 GLY A N 1
ATOM 1361 C CA . GLY A 1 169 ? 14.455 1.949 -12.842 1.00 60.12 169 GLY A CA 1
ATOM 1362 C C . GLY A 1 169 ? 13.666 3.259 -12.845 1.00 60.12 169 GLY A C 1
ATOM 1363 O O . GLY A 1 169 ? 14.266 4.303 -12.595 1.00 60.12 169 GLY A O 1
ATOM 1364 N N . GLY A 1 170 ? 12.360 3.232 -13.130 1.00 69.88 170 GLY A N 1
ATOM 1365 C CA . GLY A 1 170 ? 11.510 4.428 -13.068 1.00 69.88 170 GLY A CA 1
ATOM 1366 C C . GLY A 1 170 ? 10.385 4.496 -14.099 1.00 69.88 170 GLY A C 1
ATOM 1367 O O . GLY A 1 170 ? 9.545 5.382 -13.999 1.00 69.88 170 GLY A O 1
ATOM 1368 N N . PHE A 1 171 ? 10.306 3.570 -15.059 1.00 78.81 171 PHE A N 1
ATOM 1369 C CA . PHE A 1 171 ? 9.268 3.589 -16.098 1.00 78.81 171 PHE A CA 1
ATOM 1370 C C . PHE A 1 171 ? 7.836 3.638 -15.537 1.00 78.81 171 PHE A C 1
ATOM 1372 O O . PHE A 1 171 ? 7.040 4.497 -15.914 1.00 78.81 171 PHE A O 1
ATOM 1379 N N . LEU A 1 172 ? 7.520 2.757 -14.583 1.00 83.25 172 LEU A N 1
ATOM 1380 C CA . LEU A 1 172 ? 6.200 2.725 -13.941 1.00 83.25 172 LEU A CA 1
ATOM 1381 C C . LEU A 1 172 ? 5.972 3.931 -13.015 1.00 83.25 172 LEU A C 1
ATOM 1383 O O . LEU A 1 172 ? 4.844 4.398 -12.856 1.00 83.25 172 LEU A O 1
ATOM 1387 N N . GLU A 1 173 ? 7.042 4.470 -12.428 1.00 83.69 173 GLU A N 1
ATOM 1388 C CA . GLU A 1 173 ? 6.981 5.668 -11.584 1.00 83.69 173 GLU A CA 1
ATOM 1389 C C . GLU A 1 173 ? 6.662 6.922 -12.403 1.00 83.69 173 GLU A C 1
ATOM 1391 O O . GLU A 1 173 ? 5.856 7.747 -11.967 1.00 83.69 173 GLU A O 1
ATOM 1396 N N . LEU A 1 174 ? 7.211 7.036 -13.616 1.00 84.44 174 LEU A N 1
ATOM 1397 C CA . LEU A 1 174 ? 6.895 8.126 -14.540 1.00 84.44 174 LEU A CA 1
ATOM 1398 C C . LEU A 1 174 ? 5.417 8.148 -14.903 1.00 84.44 174 LEU A C 1
ATOM 1400 O O . LEU A 1 174 ? 4.835 9.226 -14.962 1.00 84.44 174 LEU A O 1
ATOM 1404 N N . HIS A 1 175 ? 4.790 6.987 -15.103 1.00 90.00 175 HIS A N 1
ATOM 1405 C CA . HIS A 1 175 ? 3.352 6.927 -15.342 1.00 90.00 175 HIS A CA 1
ATOM 1406 C C . HIS A 1 175 ? 2.546 7.463 -14.160 1.00 90.00 175 HIS A C 1
ATOM 1408 O O . HIS A 1 175 ? 1.672 8.310 -14.356 1.00 90.00 175 HIS A O 1
ATOM 1414 N N . ALA A 1 176 ? 2.865 7.018 -12.940 1.00 89.19 176 ALA A N 1
ATOM 1415 C CA . ALA A 1 176 ? 2.206 7.508 -11.733 1.00 89.19 176 ALA A CA 1
ATOM 1416 C C . ALA A 1 176 ? 2.386 9.026 -11.576 1.00 89.19 176 ALA A C 1
ATOM 1418 O O . ALA A 1 176 ? 1.428 9.746 -11.286 1.00 89.19 176 ALA A O 1
ATOM 1419 N N . ARG A 1 177 ? 3.604 9.524 -11.825 1.00 86.81 177 ARG A N 1
ATOM 1420 C CA . ARG A 1 177 ? 3.927 10.951 -11.758 1.00 86.81 177 ARG A CA 1
ATOM 1421 C C . ARG A 1 177 ? 3.203 11.758 -12.831 1.00 86.81 177 ARG A C 1
ATOM 1423 O O . ARG A 1 177 ? 2.665 12.819 -12.531 1.00 86.81 177 ARG A O 1
ATOM 1430 N N . LEU A 1 178 ? 3.174 11.270 -14.066 1.00 88.06 178 LEU A N 1
ATOM 1431 C CA . LEU A 1 178 ? 2.515 11.933 -15.186 1.00 88.06 178 LEU A CA 1
ATOM 1432 C C . LEU A 1 178 ? 1.002 12.008 -14.972 1.00 88.06 178 LEU A C 1
ATOM 1434 O O . LEU A 1 178 ? 0.412 13.060 -15.214 1.00 88.06 178 LEU A O 1
ATOM 1438 N N . PHE A 1 179 ? 0.392 10.931 -14.467 1.00 93.38 179 PHE A N 1
ATOM 1439 C CA . PHE A 1 179 ? -1.019 10.927 -14.086 1.00 93.38 179 PHE A CA 1
ATOM 1440 C C . PHE A 1 179 ? -1.293 11.963 -12.988 1.00 93.38 179 PHE A C 1
ATOM 1442 O O . PHE A 1 179 ? -2.201 12.780 -13.121 1.00 93.38 179 PHE A O 1
ATOM 1449 N N . GLU A 1 180 ? -0.472 11.986 -11.933 1.00 90.81 180 GLU A N 1
ATOM 1450 C CA . GLU A 1 180 ? -0.563 12.978 -10.857 1.00 90.81 180 GLU A CA 1
ATOM 1451 C C . GLU A 1 180 ? -0.443 14.417 -11.384 1.00 90.81 180 GLU A C 1
ATOM 1453 O O . GLU A 1 180 ? -1.234 15.274 -10.991 1.00 90.81 180 GLU A O 1
ATOM 1458 N N . LEU A 1 181 ? 0.507 14.697 -12.279 1.00 87.56 181 LEU A N 1
ATOM 1459 C CA . LEU A 1 181 ? 0.689 16.026 -12.868 1.00 87.56 181 LEU A CA 1
ATOM 1460 C C . LEU A 1 181 ? -0.511 16.445 -13.730 1.00 87.56 181 LEU A C 1
ATOM 1462 O O . LEU A 1 181 ? -0.973 17.577 -13.610 1.00 87.56 181 LEU A O 1
ATOM 1466 N N . GLN A 1 182 ? -1.038 15.542 -14.560 1.00 90.56 182 GLN A N 1
ATOM 1467 C CA . GLN A 1 182 ? -2.210 15.796 -15.410 1.00 90.56 182 GLN A CA 1
ATOM 1468 C C . GLN A 1 182 ? -3.471 16.032 -14.581 1.00 90.56 182 GLN A C 1
ATOM 1470 O O . GLN A 1 182 ? -4.202 16.990 -14.826 1.00 90.56 182 GLN A O 1
ATOM 1475 N N . TYR A 1 183 ? -3.675 15.228 -13.539 1.00 93.38 183 TYR A N 1
ATOM 1476 C CA . TYR A 1 183 ? -4.763 15.449 -12.595 1.00 93.38 183 TYR A CA 1
ATOM 1477 C C . TYR A 1 183 ? -4.600 16.784 -11.850 1.00 93.38 183 TYR A C 1
ATOM 1479 O O . TYR A 1 183 ? -5.541 17.564 -11.771 1.00 93.38 183 TYR A O 1
ATOM 1487 N N . THR A 1 184 ? -3.384 17.117 -11.397 1.00 89.56 184 THR A N 1
ATOM 1488 C CA . THR A 1 184 ? -3.094 18.407 -10.736 1.00 89.56 184 THR A CA 1
ATOM 1489 C C . THR A 1 184 ? -3.350 19.603 -11.652 1.00 89.56 184 THR A C 1
ATOM 1491 O O . THR A 1 184 ? -3.803 20.646 -11.187 1.00 89.56 184 THR A O 1
ATOM 1494 N N . ARG A 1 185 ? -3.073 19.461 -12.953 1.00 88.50 185 ARG A N 1
ATOM 1495 C CA . ARG A 1 185 ? -3.358 20.480 -13.972 1.00 88.50 185 ARG A CA 1
ATOM 1496 C C . ARG A 1 185 ? -4.863 20.665 -14.221 1.00 88.50 185 ARG A C 1
ATOM 1498 O O . ARG A 1 185 ? -5.242 21.680 -14.797 1.00 88.50 185 ARG A O 1
ATOM 1505 N N . GLY A 1 186 ? -5.700 19.723 -13.784 1.00 90.69 186 GLY A N 1
ATOM 1506 C CA . GLY A 1 186 ? -7.143 19.735 -14.020 1.00 90.69 186 GLY A CA 1
ATOM 1507 C C . GLY A 1 186 ? -7.532 19.183 -15.390 1.00 90.69 186 GLY A C 1
ATOM 1508 O O . GLY A 1 186 ? -8.482 19.677 -15.996 1.00 90.69 186 GLY A O 1
ATOM 1509 N N . ASP A 1 187 ? -6.785 18.201 -15.903 1.00 92.56 187 ASP A N 1
ATOM 1510 C CA . ASP A 1 187 ? -7.150 17.512 -17.142 1.00 92.56 187 ASP A CA 1
ATOM 1511 C C . ASP A 1 187 ? -8.539 16.873 -17.034 1.00 92.56 187 ASP A C 1
ATOM 1513 O O . ASP A 1 187 ? -8.947 16.386 -15.978 1.00 92.56 187 ASP A O 1
ATOM 1517 N N . ASP A 1 188 ? -9.267 16.854 -18.152 1.00 93.38 188 ASP A N 1
ATOM 1518 C CA . ASP A 1 188 ? -10.598 16.264 -18.187 1.00 93.38 188 ASP A CA 1
ATOM 1519 C C . ASP A 1 188 ? -10.580 14.744 -17.949 1.00 93.38 188 ASP A C 1
ATOM 1521 O O . ASP A 1 188 ? -9.600 14.032 -18.193 1.00 93.38 188 ASP A O 1
ATOM 1525 N N . LEU A 1 189 ? -11.716 14.228 -17.477 1.00 90.50 189 LEU A N 1
ATOM 1526 C CA . LEU A 1 189 ? -11.879 12.814 -17.160 1.00 90.50 189 LEU A CA 1
ATOM 1527 C C . LEU A 1 189 ? -11.557 11.881 -18.348 1.00 90.50 189 LEU A C 1
ATOM 1529 O O . LEU A 1 189 ? -10.834 10.907 -18.132 1.00 90.50 189 LEU A O 1
ATOM 1533 N N . PRO A 1 190 ? -12.013 12.136 -19.596 1.00 93.00 190 PRO A N 1
ATOM 1534 C CA . PRO A 1 190 ? -11.619 11.313 -20.743 1.00 93.00 190 PRO A CA 1
ATOM 1535 C C . PRO A 1 190 ? -10.100 11.237 -20.950 1.00 93.00 190 PRO A C 1
ATOM 1537 O O . PRO A 1 190 ? -9.568 10.172 -21.277 1.00 93.00 190 PRO A O 1
ATOM 1540 N N . THR A 1 191 ? -9.384 12.342 -20.738 1.00 93.44 191 THR A N 1
ATOM 1541 C CA . THR A 1 191 ? -7.922 12.388 -20.838 1.00 93.44 191 THR A CA 1
ATOM 1542 C C . THR A 1 191 ? -7.264 11.556 -19.746 1.00 93.44 191 THR A C 1
ATOM 1544 O O . THR A 1 191 ? -6.369 10.764 -20.058 1.00 93.44 191 THR A O 1
ATOM 1547 N N . LEU A 1 192 ? -7.742 11.661 -18.504 1.00 94.81 192 LEU A N 1
ATOM 1548 C CA . LEU A 1 192 ? -7.252 10.856 -17.383 1.00 94.81 192 LEU A CA 1
ATOM 1549 C C . LEU A 1 192 ? -7.519 9.359 -17.588 1.00 94.81 192 LEU A C 1
ATOM 1551 O O . LEU A 1 192 ? -6.627 8.546 -17.361 1.00 94.81 192 LEU A O 1
ATOM 1555 N N . VAL A 1 193 ? -8.697 8.978 -18.089 1.00 95.06 193 VAL A N 1
ATOM 1556 C CA . VAL A 1 193 ? -9.022 7.572 -18.393 1.00 95.06 193 VAL A CA 1
ATOM 1557 C C . VAL A 1 193 ? -8.097 7.015 -19.475 1.00 95.06 193 VAL A C 1
ATOM 1559 O O . VAL A 1 193 ? -7.523 5.944 -19.291 1.00 95.06 193 VAL A O 1
ATOM 1562 N N . ARG A 1 194 ? -7.868 7.749 -20.569 1.00 95.50 194 ARG A N 1
ATOM 1563 C CA . ARG A 1 194 ? -6.902 7.333 -21.600 1.00 95.50 194 ARG A CA 1
ATOM 1564 C C . ARG A 1 194 ? -5.489 7.192 -21.025 1.00 95.50 194 ARG A C 1
ATOM 1566 O O . ARG A 1 194 ? -4.781 6.247 -21.368 1.00 95.50 194 ARG A O 1
ATOM 1573 N N . ARG A 1 195 ? -5.077 8.096 -20.128 1.00 94.56 195 ARG A N 1
ATOM 1574 C CA . ARG A 1 195 ? -3.777 7.993 -19.452 1.00 94.56 195 ARG A CA 1
ATOM 1575 C C . ARG A 1 195 ? -3.690 6.758 -18.558 1.00 94.56 195 ARG A C 1
ATOM 1577 O O . ARG A 1 195 ? -2.653 6.098 -18.550 1.00 94.56 195 ARG A O 1
ATOM 1584 N N . LEU A 1 196 ? -4.759 6.440 -17.830 1.00 96.19 196 LEU A N 1
ATOM 1585 C CA . LEU A 1 196 ? -4.859 5.230 -17.017 1.00 96.19 196 LEU A CA 1
ATOM 1586 C C . LEU A 1 196 ? -4.716 3.970 -17.881 1.00 96.19 196 LEU A C 1
ATOM 1588 O O . LEU A 1 196 ? -3.975 3.063 -17.520 1.00 96.19 196 LEU A O 1
ATOM 1592 N N . GLU A 1 197 ? -5.386 3.919 -19.034 1.00 96.50 197 GLU A N 1
ATOM 1593 C CA . GLU A 1 197 ? -5.296 2.790 -19.969 1.00 96.50 197 GLU A CA 1
ATOM 1594 C C . GLU A 1 197 ? -3.891 2.618 -20.548 1.00 96.50 197 GLU A C 1
ATOM 1596 O O . GLU A 1 197 ? -3.417 1.495 -20.725 1.00 96.50 197 GLU A O 1
ATOM 1601 N N . GLU A 1 198 ? -3.216 3.726 -20.848 1.00 93.62 198 GLU A N 1
ATOM 1602 C CA . GLU A 1 198 ? -1.816 3.713 -21.258 1.00 93.62 198 GLU A CA 1
ATOM 1603 C C . GLU A 1 198 ? -0.900 3.195 -20.149 1.00 93.62 198 GLU A C 1
ATOM 1605 O O . GLU A 1 198 ? -0.077 2.322 -20.413 1.00 93.62 198 GLU A O 1
ATOM 1610 N N . TRP A 1 199 ? -1.067 3.699 -18.922 1.00 94.62 199 TRP A N 1
ATOM 1611 C CA . TRP A 1 199 ? -0.327 3.223 -17.755 1.00 94.62 199 TRP A CA 1
ATOM 1612 C C . TRP A 1 199 ? -0.545 1.727 -17.546 1.00 94.62 199 TRP A C 1
ATOM 1614 O O . TRP A 1 199 ? 0.417 0.976 -17.437 1.00 94.62 199 TRP A O 1
ATOM 1624 N N . HIS A 1 200 ? -1.792 1.268 -17.581 1.00 95.31 200 HIS A N 1
ATOM 1625 C CA . HIS A 1 200 ? -2.118 -0.147 -17.488 1.00 95.31 200 HIS A CA 1
ATOM 1626 C C . HIS A 1 200 ? -1.411 -0.977 -18.568 1.00 95.31 200 HIS A C 1
ATOM 1628 O O . HIS A 1 200 ? -0.693 -1.922 -18.244 1.00 95.31 200 HIS A O 1
ATOM 1634 N N . ARG A 1 201 ? -1.543 -0.598 -19.846 1.00 93.25 201 ARG A N 1
ATOM 1635 C CA . ARG A 1 201 ? -0.930 -1.328 -20.967 1.00 93.25 201 ARG A CA 1
ATOM 1636 C C . ARG A 1 201 ? 0.581 -1.476 -20.801 1.00 93.25 201 ARG A C 1
ATOM 1638 O O . ARG A 1 201 ? 1.134 -2.533 -21.108 1.00 93.25 201 ARG A O 1
ATOM 1645 N N . ASP A 1 202 ? 1.237 -0.421 -20.343 1.00 89.19 202 ASP A N 1
ATOM 1646 C CA . ASP A 1 202 ? 2.682 -0.389 -20.164 1.00 89.19 202 ASP A CA 1
ATOM 1647 C C . ASP A 1 202 ? 3.142 -1.127 -18.902 1.00 89.19 202 ASP A C 1
ATOM 1649 O O . ASP A 1 202 ? 4.171 -1.802 -18.948 1.00 89.19 202 ASP A O 1
ATOM 1653 N N . THR A 1 203 ? 2.341 -1.130 -17.834 1.00 90.12 203 THR A N 1
ATOM 1654 C CA . THR A 1 203 ? 2.534 -2.025 -16.682 1.00 90.12 203 THR A CA 1
ATOM 1655 C C . THR A 1 203 ? 2.503 -3.491 -17.116 1.00 90.12 203 THR A C 1
ATOM 1657 O O . THR A 1 203 ? 3.421 -4.243 -16.797 1.00 90.12 203 THR A O 1
ATOM 1660 N N . MET A 1 204 ? 1.526 -3.895 -17.936 1.00 89.00 204 MET A N 1
ATOM 1661 C CA . MET A 1 204 ? 1.441 -5.279 -18.429 1.00 89.00 204 MET A CA 1
ATOM 1662 C C . MET A 1 204 ? 2.608 -5.655 -19.355 1.00 89.00 204 MET A C 1
ATOM 1664 O O . MET A 1 204 ? 3.017 -6.813 -19.409 1.00 89.00 204 MET A O 1
ATOM 1668 N N . ARG A 1 205 ? 3.173 -4.689 -20.093 1.00 85.56 205 ARG A N 1
ATOM 1669 C CA . ARG A 1 205 ? 4.405 -4.899 -20.877 1.00 85.56 205 ARG A CA 1
ATOM 1670 C C . ARG A 1 205 ? 5.621 -5.085 -19.982 1.00 85.56 205 ARG A C 1
ATOM 1672 O O . ARG A 1 205 ? 6.424 -5.972 -20.254 1.00 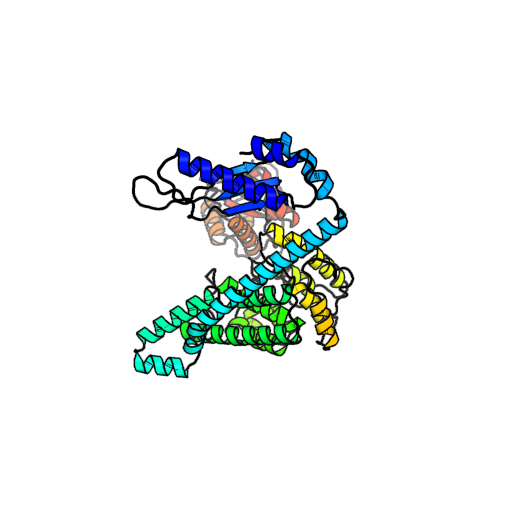85.56 205 ARG A O 1
ATOM 1679 N N . ALA A 1 206 ? 5.740 -4.274 -18.932 1.00 84.00 206 ALA A N 1
ATOM 1680 C CA . ALA A 1 206 ? 6.809 -4.412 -17.952 1.00 84.00 206 ALA A CA 1
ATOM 1681 C C . ALA A 1 206 ? 6.751 -5.786 -17.272 1.00 84.00 206 ALA A C 1
ATOM 1683 O O . ALA A 1 206 ? 7.776 -6.451 -17.185 1.00 84.00 206 ALA A O 1
ATOM 1684 N N . PHE A 1 207 ? 5.559 -6.259 -16.893 1.00 84.38 207 PHE A N 1
ATOM 1685 C CA . PHE A 1 207 ? 5.397 -7.606 -16.345 1.00 84.38 207 PHE A CA 1
ATOM 1686 C C . PHE A 1 207 ? 5.891 -8.689 -17.302 1.00 84.38 207 PHE A C 1
ATOM 1688 O O . PHE A 1 207 ? 6.775 -9.442 -16.915 1.00 84.38 207 PHE A O 1
ATOM 1695 N N . ARG A 1 208 ? 5.439 -8.709 -18.565 1.00 81.62 208 ARG A N 1
ATOM 1696 C CA . ARG A 1 208 ? 5.939 -9.680 -19.563 1.00 81.62 208 ARG A CA 1
ATOM 1697 C C . ARG A 1 208 ? 7.458 -9.652 -19.716 1.00 81.62 208 ARG A C 1
ATOM 1699 O O . ARG A 1 208 ? 8.095 -10.686 -19.875 1.00 81.62 208 ARG A O 1
ATOM 1706 N N . LEU A 1 209 ? 8.049 -8.464 -19.658 1.00 76.44 209 LEU A N 1
ATOM 1707 C CA . LEU A 1 209 ? 9.494 -8.305 -19.742 1.00 76.44 209 LEU A CA 1
ATOM 1708 C C . LEU A 1 209 ? 10.216 -8.916 -18.532 1.00 76.44 209 LEU A C 1
ATOM 1710 O O . LEU A 1 209 ? 11.252 -9.559 -18.698 1.00 76.44 209 LEU A O 1
ATOM 1714 N N . PHE A 1 210 ? 9.658 -8.761 -17.331 1.00 75.69 210 PHE A N 1
ATOM 1715 C CA . PHE A 1 210 ? 10.173 -9.416 -16.128 1.00 75.69 210 PHE A CA 1
ATOM 1716 C C . PHE A 1 210 ? 10.047 -10.937 -16.216 1.00 75.69 210 PHE A C 1
ATOM 1718 O O . PHE A 1 210 ? 10.984 -11.638 -15.841 1.00 75.69 210 PHE A O 1
ATOM 1725 N N . GLU A 1 211 ? 8.957 -11.445 -16.792 1.00 75.44 211 GLU A N 1
ATOM 1726 C CA . GLU A 1 211 ? 8.775 -12.882 -17.018 1.00 75.44 211 GLU A CA 1
ATOM 1727 C C . GLU A 1 211 ? 9.817 -13.441 -17.996 1.00 75.44 211 GLU A C 1
ATOM 1729 O O . GLU A 1 211 ? 10.437 -14.476 -17.739 1.00 75.44 211 GLU A O 1
ATOM 1734 N N . HIS A 1 212 ? 10.077 -12.727 -19.098 1.00 71.38 212 HIS A N 1
ATOM 1735 C CA . HIS A 1 212 ? 11.123 -13.097 -20.053 1.00 71.38 212 HIS A CA 1
ATOM 1736 C C . HIS A 1 212 ? 12.514 -13.131 -19.415 1.00 71.38 212 HIS A C 1
ATOM 1738 O O . HIS A 1 212 ? 13.299 -14.028 -19.723 1.00 71.38 212 HIS A O 1
ATOM 1744 N N . ARG A 1 213 ? 12.810 -12.180 -18.522 1.00 70.38 213 ARG A N 1
ATOM 1745 C CA . ARG A 1 213 ? 14.087 -12.095 -17.805 1.00 70.38 213 ARG A CA 1
ATOM 1746 C C . ARG A 1 213 ? 14.258 -13.209 -16.773 1.00 70.38 213 ARG A C 1
ATOM 1748 O O . ARG A 1 213 ? 15.321 -13.816 -16.698 1.00 70.38 213 ARG A O 1
ATOM 1755 N N . ALA A 1 214 ? 13.231 -13.462 -15.965 1.00 66.06 214 ALA A N 1
ATOM 1756 C CA . ALA A 1 214 ? 13.286 -14.464 -14.903 1.00 66.06 214 ALA A CA 1
ATOM 1757 C C . ALA A 1 214 ? 13.234 -15.902 -15.448 1.00 66.06 214 ALA A C 1
ATOM 1759 O O . ALA A 1 214 ? 13.630 -16.840 -14.756 1.00 66.06 214 ALA A O 1
ATOM 1760 N N . GLY A 1 215 ? 12.724 -16.090 -16.672 1.00 62.84 215 GLY A N 1
ATOM 1761 C CA . GLY A 1 215 ? 12.396 -17.413 -17.206 1.00 62.84 215 GLY A CA 1
ATOM 1762 C C . GLY A 1 215 ? 11.230 -18.079 -16.463 1.00 62.84 215 GLY A C 1
ATOM 1763 O O . GLY A 1 215 ? 10.970 -19.266 -16.659 1.00 62.84 215 GLY A O 1
ATOM 1764 N N . THR A 1 216 ? 10.540 -17.327 -15.604 1.00 56.19 216 THR A N 1
ATOM 1765 C CA . THR A 1 216 ? 9.398 -17.742 -14.787 1.00 56.19 216 THR A CA 1
ATOM 1766 C C . THR A 1 216 ? 8.372 -16.610 -14.753 1.00 56.19 216 THR A C 1
ATOM 1768 O O . THR A 1 216 ? 8.697 -15.454 -15.004 1.00 56.19 216 THR A O 1
ATOM 1771 N N . THR A 1 217 ? 7.122 -16.931 -14.423 1.00 55.91 217 THR A N 1
ATOM 1772 C CA . THR A 1 217 ? 6.047 -15.936 -14.257 1.00 55.91 217 THR A CA 1
ATOM 1773 C C . THR A 1 217 ? 6.057 -15.251 -12.882 1.00 55.91 217 THR A C 1
ATOM 1775 O O . THR A 1 217 ? 5.181 -14.445 -12.573 1.00 55.91 217 THR A O 1
ATOM 1778 N N . GLU A 1 218 ? 7.012 -15.602 -12.019 1.00 55.28 218 GLU A N 1
ATOM 1779 C CA . GLU A 1 218 ? 7.111 -15.136 -10.635 1.00 55.28 218 GLU A CA 1
ATOM 1780 C C . GLU A 1 218 ? 8.251 -14.121 -10.507 1.00 55.28 218 GLU A C 1
ATOM 1782 O O . GLU A 1 218 ? 9.316 -14.299 -11.101 1.00 55.28 218 GLU A O 1
ATOM 1787 N N . PHE A 1 219 ? 8.070 -13.075 -9.696 1.00 54.78 219 PHE A N 1
ATOM 1788 C CA . PHE A 1 219 ? 9.205 -12.237 -9.321 1.00 54.78 219 PHE A CA 1
ATOM 1789 C C . PHE A 1 219 ? 10.137 -13.077 -8.448 1.00 54.78 219 PHE A C 1
ATOM 1791 O O . PHE A 1 219 ? 9.718 -13.650 -7.439 1.00 54.78 219 PHE A O 1
ATOM 1798 N N . ALA A 1 220 ? 11.419 -13.132 -8.810 1.00 47.16 220 ALA A N 1
ATOM 1799 C CA . ALA A 1 220 ? 12.434 -13.638 -7.899 1.00 47.16 220 ALA A CA 1
ATOM 1800 C C . ALA A 1 220 ? 12.337 -12.850 -6.580 1.00 47.16 220 ALA A C 1
ATOM 1802 O O . ALA A 1 220 ? 12.198 -11.633 -6.594 1.00 47.16 220 ALA A O 1
ATOM 1803 N N . THR A 1 221 ? 12.353 -13.557 -5.447 1.00 47.00 221 THR A N 1
ATOM 1804 C CA . THR A 1 221 ? 12.170 -13.030 -4.080 1.00 47.00 221 THR A CA 1
ATOM 1805 C C . THR A 1 221 ? 12.621 -11.567 -3.899 1.00 47.00 221 THR A C 1
ATOM 1807 O O . THR A 1 221 ? 13.799 -11.277 -4.144 1.00 47.00 221 THR A O 1
ATOM 1810 N N . PRO A 1 222 ? 11.736 -10.663 -3.417 1.00 48.25 222 PRO A N 1
ATOM 1811 C CA . PRO A 1 222 ? 11.968 -9.229 -3.500 1.00 48.25 222 PRO A CA 1
ATOM 1812 C C . PRO A 1 222 ? 13.105 -8.817 -2.573 1.00 48.25 222 PRO A C 1
ATOM 1814 O O . PRO A 1 222 ? 12.964 -8.793 -1.349 1.00 48.25 222 PRO A O 1
ATOM 1817 N N . THR A 1 223 ? 14.257 -8.530 -3.166 1.00 44.09 223 THR A N 1
ATOM 1818 C CA . THR A 1 223 ? 15.501 -8.215 -2.445 1.00 44.09 223 THR A CA 1
ATOM 1819 C C . THR A 1 223 ? 16.017 -6.811 -2.757 1.00 44.09 223 THR A C 1
ATOM 1821 O O . THR A 1 223 ? 16.982 -6.376 -2.131 1.00 44.09 223 THR A O 1
ATOM 1824 N N . HIS A 1 224 ? 15.375 -6.057 -3.665 1.00 51.78 224 HIS A N 1
ATOM 1825 C CA . HIS A 1 224 ? 15.938 -4.810 -4.190 1.00 51.78 224 HIS A CA 1
ATOM 1826 C C . HIS A 1 224 ? 14.994 -3.595 -4.125 1.00 51.78 224 HIS A C 1
ATOM 1828 O O . HIS A 1 224 ? 13.815 -3.648 -4.462 1.00 51.78 224 HIS A O 1
ATOM 1834 N N . HIS A 1 225 ? 15.577 -2.435 -3.797 1.00 54.47 225 HIS A N 1
ATOM 1835 C CA . HIS A 1 225 ? 14.955 -1.098 -3.747 1.00 54.47 225 HIS A CA 1
ATOM 1836 C C . HIS A 1 225 ? 14.185 -0.657 -5.012 1.00 54.47 225 HIS A C 1
ATOM 1838 O O . HIS A 1 225 ? 13.507 0.364 -4.975 1.00 54.47 225 HIS A O 1
ATOM 1844 N N . ARG A 1 226 ? 14.320 -1.358 -6.141 1.00 58.44 226 ARG A N 1
ATOM 1845 C CA . ARG A 1 226 ? 13.691 -0.995 -7.424 1.00 58.44 226 ARG A CA 1
ATOM 1846 C C . ARG A 1 226 ? 12.314 -1.630 -7.602 1.00 58.44 226 ARG A C 1
ATOM 1848 O O . ARG A 1 226 ? 11.384 -0.963 -8.043 1.00 58.44 226 ARG A O 1
ATOM 1855 N N . GLU A 1 227 ? 12.138 -2.856 -7.118 1.00 63.06 227 GLU A N 1
ATOM 1856 C CA . GLU A 1 227 ? 10.834 -3.531 -7.067 1.00 63.06 227 GLU A CA 1
ATOM 1857 C C . GLU A 1 227 ? 9.864 -2.802 -6.118 1.00 63.06 227 GLU A C 1
ATOM 1859 O O . GLU A 1 227 ? 8.658 -2.791 -6.352 1.00 63.06 227 GLU A O 1
ATOM 1864 N N . TYR A 1 228 ? 10.392 -2.081 -5.114 1.00 68.12 228 TYR A N 1
ATOM 1865 C CA . TYR A 1 228 ? 9.635 -1.159 -4.252 1.00 68.12 228 TYR A CA 1
ATOM 1866 C C . TYR A 1 228 ? 8.775 -0.174 -5.060 1.00 68.12 228 TYR A C 1
ATOM 1868 O O . TYR A 1 228 ? 7.592 0.012 -4.763 1.00 68.12 228 TYR A O 1
ATOM 1876 N N . PHE A 1 229 ? 9.351 0.462 -6.085 1.00 71.69 229 PHE A N 1
ATOM 1877 C CA . PHE A 1 229 ? 8.645 1.465 -6.882 1.00 71.69 229 PHE A CA 1
ATOM 1878 C C . PHE A 1 229 ? 7.640 0.817 -7.836 1.00 71.69 229 PHE A C 1
ATOM 1880 O O . PHE A 1 229 ? 6.537 1.340 -8.004 1.00 71.69 229 PHE A O 1
ATOM 1887 N N . ALA A 1 230 ? 7.961 -0.354 -8.391 1.00 73.81 230 ALA A N 1
ATOM 1888 C CA . ALA A 1 230 ? 7.029 -1.130 -9.206 1.00 73.81 230 ALA A CA 1
ATOM 1889 C C . ALA A 1 230 ? 5.789 -1.568 -8.398 1.00 73.81 230 ALA A C 1
ATOM 1891 O O . ALA A 1 230 ? 4.657 -1.325 -8.815 1.00 73.81 230 ALA A O 1
ATOM 1892 N N . ILE A 1 231 ? 5.977 -2.107 -7.189 1.00 79.25 231 ILE A N 1
ATOM 1893 C CA . ILE A 1 231 ? 4.875 -2.496 -6.290 1.00 79.25 231 ILE A CA 1
ATOM 1894 C C . ILE A 1 231 ? 4.020 -1.280 -5.924 1.00 79.25 231 ILE A C 1
ATOM 1896 O O . ILE A 1 231 ? 2.792 -1.320 -6.033 1.00 79.25 231 ILE A O 1
ATOM 1900 N N . LYS A 1 232 ? 4.665 -0.172 -5.534 1.00 83.44 232 LYS A N 1
ATOM 1901 C CA . LYS A 1 232 ? 3.980 1.081 -5.200 1.00 83.44 232 LYS A CA 1
ATOM 1902 C C . LYS A 1 232 ? 3.081 1.562 -6.333 1.00 83.44 232 LYS A C 1
ATOM 1904 O O . LYS A 1 232 ? 1.938 1.941 -6.097 1.00 83.44 232 LYS A O 1
ATOM 1909 N N . THR A 1 233 ? 3.632 1.603 -7.539 1.00 86.44 233 THR A N 1
ATOM 1910 C CA . THR A 1 233 ? 2.952 2.145 -8.717 1.00 86.44 233 THR A CA 1
ATOM 1911 C C . THR A 1 233 ? 1.801 1.245 -9.144 1.00 86.44 233 THR A C 1
ATOM 1913 O O . THR A 1 233 ? 0.759 1.766 -9.516 1.00 86.44 233 THR A O 1
ATOM 1916 N N . CYS A 1 234 ? 1.910 -0.076 -8.974 1.00 90.06 234 CYS A N 1
ATOM 1917 C CA . CYS A 1 234 ? 0.781 -0.989 -9.166 1.00 90.06 234 CYS A CA 1
ATOM 1918 C C . CYS A 1 234 ? -0.353 -0.725 -8.165 1.00 90.06 234 CYS A C 1
ATOM 1920 O O . CYS A 1 234 ? -1.518 -0.683 -8.552 1.00 90.06 234 CYS A O 1
ATOM 1922 N N . VAL A 1 235 ? -0.029 -0.495 -6.889 1.00 91.25 235 VAL A N 1
ATOM 1923 C CA . VAL A 1 235 ? -1.031 -0.137 -5.869 1.00 91.25 235 VAL A CA 1
ATOM 1924 C C . VAL A 1 235 ? -1.707 1.199 -6.201 1.00 91.25 235 VAL A C 1
ATOM 1926 O O . VAL A 1 235 ? -2.935 1.275 -6.183 1.00 91.25 235 VAL A O 1
ATOM 1929 N N . ASP A 1 236 ? -0.931 2.230 -6.557 1.00 92.12 236 ASP A N 1
ATOM 1930 C CA . ASP A 1 236 ? -1.471 3.534 -6.965 1.00 92.12 236 ASP A CA 1
ATOM 1931 C C . ASP A 1 236 ? -2.366 3.387 -8.223 1.00 92.12 236 ASP A C 1
ATOM 1933 O O . ASP A 1 236 ? -3.461 3.947 -8.266 1.00 92.12 236 ASP A O 1
ATOM 1937 N N . LEU A 1 237 ? -1.955 2.575 -9.207 1.00 95.50 237 LEU A N 1
ATOM 1938 C CA . LEU A 1 237 ? -2.736 2.264 -10.410 1.00 95.50 237 LEU A CA 1
ATOM 1939 C C . LEU A 1 237 ? -4.076 1.598 -10.067 1.00 95.50 237 LEU A C 1
ATOM 1941 O O . LEU A 1 237 ? -5.104 2.002 -10.604 1.00 95.50 237 LEU A O 1
ATOM 1945 N N . ILE A 1 238 ? -4.098 0.634 -9.142 1.00 96.12 238 ILE A N 1
ATOM 1946 C CA . ILE A 1 238 ? -5.338 -0.014 -8.684 1.00 96.12 238 ILE A CA 1
ATOM 1947 C C . ILE A 1 238 ? -6.263 0.996 -7.988 1.00 96.12 238 ILE A C 1
ATOM 1949 O O . ILE A 1 238 ? -7.469 1.009 -8.253 1.00 96.12 238 ILE A O 1
ATOM 1953 N N . PHE A 1 239 ? -5.725 1.867 -7.128 1.00 95.50 239 PHE A N 1
ATOM 1954 C CA . PHE A 1 239 ? -6.521 2.900 -6.455 1.00 95.50 239 PHE A CA 1
ATOM 1955 C C . PHE A 1 239 ? -7.178 3.844 -7.460 1.00 95.50 239 PHE A C 1
ATOM 1957 O O . PHE A 1 239 ? -8.391 4.058 -7.403 1.00 95.50 239 PHE A O 1
ATOM 1964 N N . VAL A 1 240 ? -6.391 4.363 -8.406 1.00 96.12 240 VAL A N 1
ATOM 1965 C CA . VAL A 1 240 ? -6.873 5.270 -9.451 1.00 96.12 240 VAL A CA 1
ATOM 1966 C C . VAL A 1 240 ? -7.874 4.561 -10.368 1.00 96.12 240 VAL A C 1
ATOM 1968 O O . VAL A 1 240 ? -8.934 5.112 -10.661 1.00 96.12 240 VAL A O 1
ATOM 1971 N N . ALA A 1 241 ? -7.596 3.321 -10.777 1.00 96.69 241 ALA A N 1
ATOM 1972 C CA . ALA A 1 241 ? -8.513 2.536 -11.597 1.00 96.69 241 ALA A CA 1
ATOM 1973 C C . ALA A 1 241 ? -9.861 2.324 -10.898 1.00 96.69 241 ALA A C 1
ATOM 1975 O O . ALA A 1 241 ? -10.907 2.463 -11.527 1.00 96.69 241 ALA A O 1
ATOM 1976 N N . THR A 1 242 ? -9.852 2.078 -9.588 1.00 94.56 242 THR A N 1
ATOM 1977 C CA . THR A 1 242 ? -11.077 1.917 -8.793 1.00 94.56 242 THR A CA 1
ATOM 1978 C C . THR A 1 242 ? -11.940 3.177 -8.809 1.00 94.56 242 THR A C 1
ATOM 1980 O O . THR A 1 242 ? -13.136 3.093 -9.089 1.00 94.56 242 THR A O 1
ATOM 1983 N N . VAL A 1 243 ? -11.352 4.351 -8.552 1.00 95.38 243 VAL A N 1
ATOM 1984 C CA . VAL A 1 243 ? -12.104 5.623 -8.520 1.00 95.38 243 VAL A CA 1
ATOM 1985 C C . VAL A 1 243 ? -12.487 6.131 -9.913 1.00 95.38 243 VAL A C 1
ATOM 1987 O O . VAL A 1 243 ? -13.406 6.928 -10.043 1.00 95.38 243 VAL A O 1
ATOM 1990 N N . LEU A 1 244 ? -11.839 5.641 -10.971 1.00 94.88 244 LEU A N 1
ATOM 1991 C CA . LEU A 1 244 ? -12.230 5.902 -12.361 1.00 94.88 244 LEU A CA 1
ATOM 1992 C C . LEU A 1 244 ? -13.203 4.853 -12.931 1.00 94.88 244 LEU A C 1
ATOM 1994 O O . LEU A 1 244 ? -13.447 4.838 -14.136 1.00 94.88 244 LEU A O 1
ATOM 1998 N N . GLY A 1 245 ? -13.732 3.951 -12.096 1.00 92.50 245 GLY A N 1
ATOM 1999 C CA . GLY A 1 245 ? -14.693 2.929 -12.520 1.00 92.50 245 GLY A CA 1
ATOM 2000 C C . GLY A 1 245 ? -14.112 1.831 -13.415 1.00 92.50 245 GLY A C 1
ATOM 2001 O O . GLY A 1 245 ? -14.851 1.124 -14.097 1.00 92.50 245 GLY A O 1
ATOM 2002 N N . ARG A 1 246 ? -12.790 1.651 -13.397 1.00 94.75 246 ARG A N 1
ATOM 2003 C CA . ARG A 1 246 ? -12.036 0.653 -14.169 1.00 94.75 246 ARG A CA 1
ATOM 2004 C C . ARG A 1 246 ? -11.649 -0.551 -13.321 1.00 94.75 246 ARG A C 1
ATOM 2006 O O . ARG A 1 246 ? -10.479 -0.895 -13.160 1.00 94.75 246 ARG A O 1
ATOM 2013 N N . ALA A 1 247 ? -12.666 -1.208 -12.764 1.00 92.19 247 ALA A N 1
ATOM 2014 C CA . ALA A 1 247 ? -12.482 -2.432 -11.986 1.00 92.19 247 ALA A CA 1
ATOM 2015 C C . ALA A 1 247 ? -11.877 -3.580 -12.818 1.00 92.19 247 ALA A C 1
ATOM 2017 O O . ALA A 1 247 ? -11.258 -4.473 -12.249 1.00 92.19 247 ALA A O 1
ATOM 2018 N N . ASP A 1 248 ? -12.034 -3.555 -14.144 1.00 94.50 248 ASP A N 1
ATOM 2019 C CA . ASP A 1 248 ? -11.372 -4.463 -15.084 1.00 94.50 248 ASP A CA 1
ATOM 2020 C C . ASP A 1 248 ? -9.843 -4.362 -14.992 1.00 94.50 248 ASP A C 1
ATOM 2022 O O . ASP A 1 248 ? -9.189 -5.377 -14.776 1.00 94.50 248 ASP A O 1
ATOM 2026 N N . ILE A 1 249 ? -9.297 -3.140 -15.033 1.00 96.75 249 ILE A N 1
ATOM 2027 C CA . ILE A 1 249 ? -7.853 -2.880 -14.907 1.00 96.75 249 ILE A CA 1
ATOM 2028 C C . ILE A 1 249 ? -7.339 -3.338 -13.539 1.00 96.75 249 ILE A C 1
ATOM 2030 O O . ILE A 1 249 ? -6.318 -4.015 -13.448 1.00 96.75 249 ILE A O 1
ATOM 2034 N N . ALA A 1 250 ? -8.058 -2.997 -12.464 1.00 95.06 250 ALA A N 1
ATOM 2035 C CA . ALA A 1 250 ? -7.684 -3.418 -11.115 1.00 95.06 250 ALA A CA 1
ATOM 2036 C C . ALA A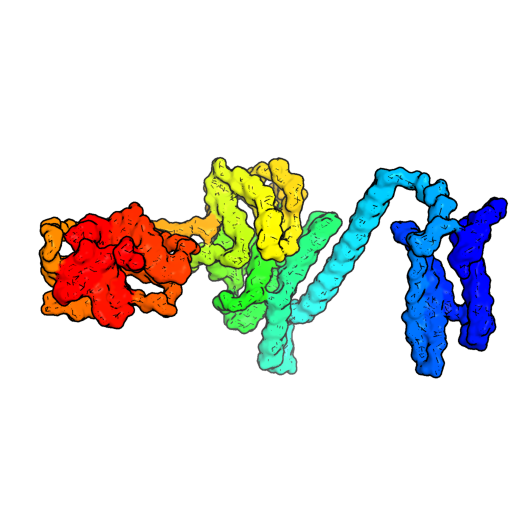 1 250 ? -7.606 -4.950 -11.001 1.00 95.06 250 ALA A C 1
ATOM 2038 O O . ALA A 1 250 ? -6.638 -5.482 -10.460 1.00 95.06 250 ALA A O 1
ATOM 2039 N N . ARG A 1 251 ? -8.608 -5.659 -11.540 1.00 94.69 251 ARG A N 1
ATOM 2040 C CA . ARG A 1 251 ? -8.661 -7.126 -11.529 1.00 94.69 251 ARG A CA 1
ATOM 2041 C C . ARG A 1 251 ? -7.549 -7.752 -12.356 1.00 94.69 251 ARG A C 1
ATOM 2043 O O . ARG A 1 251 ? -6.937 -8.691 -11.869 1.00 94.69 251 ARG A O 1
ATOM 2050 N N . GLU A 1 252 ? -7.277 -7.235 -13.551 1.00 95.44 252 GLU A N 1
ATOM 2051 C CA . GLU A 1 252 ? -6.216 -7.753 -14.424 1.00 95.44 252 GLU A CA 1
ATOM 2052 C C . GLU A 1 252 ? -4.839 -7.664 -13.752 1.00 95.44 252 GLU A C 1
ATOM 2054 O O . GLU A 1 252 ? -4.089 -8.637 -13.754 1.00 95.44 252 GLU A O 1
ATOM 2059 N N . ILE A 1 253 ? -4.538 -6.545 -13.084 1.00 93.62 253 ILE A N 1
ATOM 2060 C CA . ILE A 1 253 ? -3.283 -6.379 -12.335 1.00 93.62 253 ILE A CA 1
ATOM 2061 C C . ILE A 1 253 ? -3.212 -7.347 -11.149 1.00 93.62 253 ILE A C 1
ATOM 2063 O O . ILE A 1 253 ? -2.170 -7.950 -10.918 1.00 93.62 253 ILE A O 1
ATOM 2067 N N . LEU A 1 254 ? -4.299 -7.480 -10.382 1.00 91.69 254 LEU A N 1
ATOM 2068 C CA . LEU A 1 254 ? -4.345 -8.320 -9.178 1.00 91.69 254 LEU A CA 1
ATOM 2069 C C . LEU A 1 254 ? -4.307 -9.823 -9.483 1.00 91.69 254 LEU A C 1
ATOM 2071 O O . LEU A 1 254 ? -3.828 -10.591 -8.653 1.00 91.69 254 LEU A O 1
ATOM 2075 N N . ASP A 1 255 ? -4.827 -10.231 -10.640 1.00 91.75 255 ASP A N 1
ATOM 2076 C CA . ASP A 1 255 ? -4.827 -11.621 -11.111 1.00 91.75 255 ASP A CA 1
ATOM 2077 C C . ASP A 1 255 ? -3.490 -12.008 -11.764 1.00 91.75 255 ASP A C 1
ATOM 2079 O O . ASP A 1 255 ? -3.144 -13.187 -11.841 1.00 91.75 255 ASP A O 1
ATOM 2083 N N . HIS A 1 256 ? -2.702 -11.019 -12.202 1.00 89.44 256 HIS A N 1
ATOM 2084 C CA . HIS A 1 256 ? -1.433 -11.268 -12.870 1.00 89.44 256 HIS A CA 1
ATOM 2085 C C . HIS A 1 256 ? -0.470 -12.056 -11.963 1.00 89.44 256 HIS A C 1
ATOM 2087 O O . HIS A 1 256 ? -0.269 -11.647 -10.813 1.00 89.44 256 HIS A O 1
ATOM 2093 N N . PRO A 1 257 ? 0.193 -13.123 -12.464 1.00 84.38 257 PRO A N 1
ATOM 2094 C CA . PRO A 1 257 ? 1.128 -13.933 -11.688 1.00 84.38 257 PRO A CA 1
ATOM 2095 C C . PRO A 1 257 ? 2.158 -13.090 -10.959 1.00 84.38 257 PRO A C 1
ATOM 2097 O O . PRO A 1 257 ? 2.302 -13.258 -9.763 1.00 84.38 257 PRO A O 1
ATOM 2100 N N . ALA A 1 258 ? 2.751 -12.094 -11.621 1.00 79.69 258 ALA A N 1
ATOM 2101 C CA . ALA A 1 258 ? 3.697 -11.144 -11.031 1.00 79.69 258 ALA A CA 1
ATOM 2102 C C . ALA A 1 258 ? 3.185 -10.394 -9.770 1.00 79.69 258 ALA A C 1
ATOM 2104 O O . ALA A 1 258 ? 3.986 -9.902 -8.987 1.00 79.69 258 ALA A O 1
ATOM 2105 N N . ILE A 1 259 ? 1.876 -10.307 -9.526 1.00 84.25 259 ILE A N 1
ATOM 2106 C CA . ILE A 1 259 ? 1.301 -9.650 -8.339 1.00 84.25 259 ILE A CA 1
ATOM 2107 C C . ILE A 1 259 ? 0.677 -10.658 -7.374 1.00 84.25 259 ILE A C 1
ATOM 2109 O O . ILE A 1 259 ? 0.880 -10.543 -6.167 1.00 84.25 259 ILE A O 1
ATOM 2113 N N . SER A 1 260 ? -0.052 -11.652 -7.878 1.00 83.38 260 SER A N 1
ATOM 2114 C CA . SER A 1 260 ? -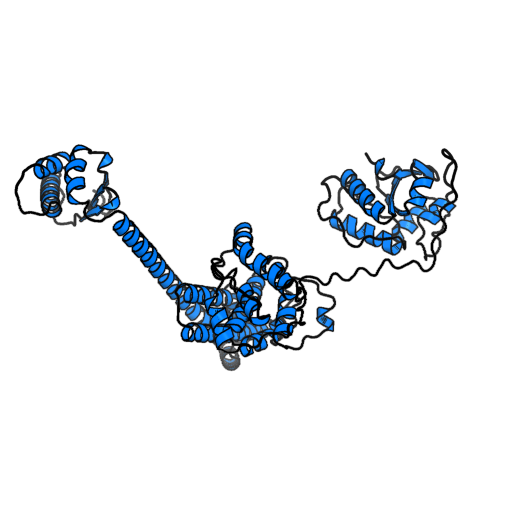0.878 -12.552 -7.060 1.00 83.38 260 SER A CA 1
ATOM 2115 C C . SER A 1 260 ? -0.085 -13.452 -6.100 1.00 83.38 260 SER A C 1
ATOM 2117 O O . SER A 1 260 ? -0.592 -13.813 -5.036 1.00 83.38 260 SER A O 1
ATOM 2119 N N . HIS A 1 261 ? 1.175 -13.769 -6.418 1.00 75.31 261 HIS A N 1
ATOM 2120 C CA . HIS A 1 261 ? 2.083 -14.510 -5.525 1.00 75.31 261 HIS A CA 1
ATOM 2121 C C . HIS A 1 261 ? 2.778 -13.625 -4.474 1.00 75.31 261 HIS A C 1
ATOM 2123 O O . HIS A 1 261 ? 3.414 -14.143 -3.546 1.00 75.31 261 HIS A O 1
ATOM 2129 N N . LEU A 1 262 ? 2.708 -12.294 -4.616 1.00 76.50 262 LEU A N 1
ATOM 2130 C CA . LEU A 1 262 ? 3.429 -11.391 -3.730 1.00 76.50 262 LEU A CA 1
ATOM 2131 C C . LEU A 1 262 ? 2.786 -11.397 -2.339 1.00 76.50 262 LEU A C 1
ATOM 2133 O O . LEU A 1 262 ? 1.585 -11.160 -2.209 1.00 76.50 262 LEU A O 1
ATOM 2137 N N . PRO A 1 263 ? 3.571 -11.581 -1.265 1.00 75.19 263 PRO A N 1
ATOM 2138 C CA . PRO A 1 263 ? 3.033 -11.785 0.076 1.00 75.19 263 PRO A CA 1
ATOM 2139 C C . PRO A 1 263 ? 2.679 -10.466 0.784 1.00 75.19 263 PRO A C 1
ATOM 2141 O O . PRO A 1 263 ? 3.048 -10.264 1.945 1.00 75.19 263 PRO A O 1
ATOM 2144 N N . TYR A 1 264 ? 2.027 -9.534 0.082 1.00 78.94 264 TYR A N 1
ATOM 2145 C CA . TYR A 1 264 ? 1.702 -8.206 0.603 1.00 78.94 264 TYR A CA 1
ATOM 2146 C C . TYR A 1 264 ? 0.220 -8.047 0.904 1.00 78.94 264 TYR A C 1
ATOM 2148 O O . TYR A 1 264 ? -0.646 -8.169 0.037 1.00 78.94 264 TYR A O 1
ATOM 2156 N N . ARG A 1 265 ? -0.065 -7.608 2.132 1.00 80.06 265 ARG A N 1
ATOM 2157 C CA . ARG A 1 265 ? -1.443 -7.522 2.628 1.00 80.06 265 ARG A CA 1
ATOM 2158 C C . ARG A 1 265 ? -2.330 -6.509 1.903 1.00 80.06 265 ARG A C 1
ATOM 2160 O O . ARG A 1 265 ? -3.557 -6.587 1.972 1.00 80.06 265 ARG A O 1
ATOM 2167 N N . GLN A 1 266 ? -1.714 -5.553 1.219 1.00 85.56 266 GLN A N 1
ATOM 2168 C CA . GLN A 1 266 ? -2.376 -4.605 0.334 1.00 85.56 266 GLN A CA 1
ATOM 2169 C C . GLN A 1 266 ? -3.001 -5.317 -0.859 1.00 85.56 266 GLN A C 1
ATOM 2171 O O . GLN A 1 266 ? -4.171 -5.072 -1.138 1.00 85.56 266 GLN A O 1
ATOM 2176 N N . PHE A 1 267 ? -2.260 -6.215 -1.511 1.00 87.06 267 PHE A N 1
ATOM 2177 C CA . PHE A 1 267 ? -2.763 -6.958 -2.661 1.00 87.06 267 PHE A CA 1
ATOM 2178 C C . PHE A 1 267 ? -3.856 -7.932 -2.246 1.00 87.06 267 PHE A C 1
ATOM 2180 O O . PHE A 1 267 ? -4.900 -7.924 -2.879 1.00 87.06 267 PHE A O 1
ATOM 2187 N N . ASP A 1 268 ? -3.722 -8.615 -1.106 1.00 84.88 268 ASP A N 1
ATOM 2188 C CA . ASP A 1 268 ? -4.818 -9.433 -0.563 1.00 84.88 268 ASP A CA 1
ATOM 2189 C C . ASP A 1 268 ? -6.097 -8.619 -0.345 1.00 84.88 268 ASP A C 1
ATOM 2191 O O . ASP A 1 268 ? -7.210 -9.052 -0.641 1.00 84.88 268 ASP A O 1
ATOM 2195 N N . SER A 1 269 ? -5.946 -7.415 0.206 1.00 87.06 269 SER A N 1
ATOM 2196 C CA . SER A 1 269 ? -7.084 -6.553 0.512 1.00 87.06 269 SER A CA 1
ATOM 2197 C C . SER A 1 269 ? -7.759 -6.031 -0.742 1.00 87.06 269 SER A C 1
ATOM 2199 O O . SER A 1 269 ? -8.988 -5.986 -0.798 1.00 87.06 269 SER A O 1
ATOM 2201 N N . LEU A 1 270 ? -6.965 -5.666 -1.744 1.00 91.31 270 LEU A N 1
ATOM 2202 C CA . LEU A 1 270 ? -7.459 -5.209 -3.035 1.00 91.31 270 LEU A CA 1
ATOM 2203 C C . LEU A 1 270 ? -8.060 -6.368 -3.838 1.00 91.31 270 LEU A C 1
ATOM 2205 O O . LEU A 1 270 ? -9.133 -6.208 -4.410 1.00 91.31 270 LEU A O 1
ATOM 2209 N N . ALA A 1 271 ? -7.466 -7.559 -3.796 1.00 90.12 271 ALA A N 1
ATOM 2210 C CA . ALA A 1 271 ? -8.011 -8.761 -4.416 1.00 90.12 271 ALA A CA 1
ATOM 2211 C C . ALA A 1 271 ? -9.394 -9.101 -3.849 1.00 90.12 271 ALA A C 1
ATOM 2213 O O . ALA A 1 271 ? -10.342 -9.278 -4.612 1.00 90.12 271 ALA A O 1
ATOM 2214 N N . VAL A 1 272 ? -9.555 -9.074 -2.519 1.00 87.88 272 VAL A N 1
ATOM 2215 C CA . VAL A 1 272 ? -10.871 -9.241 -1.876 1.00 87.88 272 VAL A CA 1
ATOM 2216 C C . VAL A 1 272 ? -11.840 -8.131 -2.291 1.00 87.88 272 VAL A C 1
ATOM 2218 O O . VAL A 1 272 ? -13.001 -8.424 -2.575 1.00 87.88 272 VAL A O 1
ATOM 2221 N N . ALA A 1 273 ? -11.389 -6.873 -2.355 1.00 87.88 273 ALA A N 1
ATOM 2222 C CA . ALA A 1 273 ? -12.233 -5.749 -2.767 1.00 87.88 273 ALA A CA 1
ATOM 2223 C C . ALA A 1 273 ? -12.739 -5.879 -4.215 1.00 87.88 273 ALA A C 1
ATOM 2225 O O . ALA A 1 273 ? -13.860 -5.473 -4.512 1.00 87.88 273 ALA A O 1
ATOM 2226 N N . HIS A 1 274 ? -11.939 -6.478 -5.097 1.00 90.88 274 HIS A N 1
ATOM 2227 C CA . HIS A 1 274 ? -12.256 -6.642 -6.515 1.00 90.88 274 HIS A CA 1
ATOM 2228 C C . HIS A 1 274 ? -12.746 -8.049 -6.894 1.00 90.88 274 HIS A C 1
ATOM 2230 O O . HIS A 1 274 ? -12.994 -8.313 -8.072 1.00 90.88 274 HIS A O 1
ATOM 2236 N N . GLY A 1 275 ? -12.923 -8.945 -5.917 1.00 87.94 275 GLY A N 1
ATOM 2237 C CA . GLY A 1 275 ? -13.401 -10.311 -6.143 1.00 87.94 275 GLY A CA 1
ATOM 2238 C C . GLY A 1 275 ? -12.429 -11.186 -6.941 1.00 87.94 275 GLY A C 1
ATOM 2239 O O . GLY A 1 275 ? -12.872 -12.072 -7.672 1.00 87.94 275 GLY A O 1
ATOM 2240 N N . VAL A 1 276 ? -11.126 -10.927 -6.834 1.00 89.12 276 VAL A N 1
ATOM 2241 C CA . VAL A 1 276 ? -10.073 -11.745 -7.446 1.00 89.12 276 VAL A CA 1
ATOM 2242 C C . VAL A 1 276 ? -9.763 -12.918 -6.508 1.00 89.12 276 VAL A C 1
ATOM 2244 O O . VAL A 1 276 ? -9.481 -12.676 -5.329 1.00 89.12 276 VAL A O 1
ATOM 2247 N N . PRO A 1 277 ? -9.843 -14.180 -6.974 1.00 81.69 277 PRO A N 1
ATOM 2248 C CA . PRO A 1 277 ? -9.463 -15.340 -6.173 1.00 81.69 277 PRO A CA 1
ATOM 2249 C C . PRO A 1 277 ? -8.026 -15.213 -5.659 1.00 81.69 277 PRO A C 1
ATOM 2251 O O . PRO A 1 277 ? -7.152 -14.705 -6.352 1.00 81.69 277 PRO A O 1
ATOM 2254 N N . GLN A 1 278 ? -7.783 -15.667 -4.433 1.00 71.69 278 GLN A N 1
ATOM 2255 C CA . GLN A 1 278 ? -6.447 -15.725 -3.841 1.00 71.69 278 GLN A CA 1
ATOM 2256 C C . GLN A 1 278 ? -6.203 -17.143 -3.342 1.00 71.69 278 GLN A C 1
ATOM 2258 O O . GLN A 1 278 ? -7.117 -17.768 -2.798 1.00 71.69 278 GLN A O 1
ATOM 2263 N N . ASP A 1 279 ? -4.979 -17.634 -3.517 1.00 66.56 279 ASP A N 1
ATOM 2264 C CA . ASP A 1 279 ? -4.566 -18.918 -2.965 1.00 66.56 279 ASP A CA 1
ATOM 2265 C C . ASP A 1 279 ? -4.421 -18.787 -1.441 1.00 66.56 279 ASP A C 1
ATOM 2267 O O . ASP A 1 279 ? -3.530 -18.105 -0.928 1.00 66.56 279 ASP A O 1
ATOM 2271 N N . SER A 1 280 ? -5.358 -19.376 -0.698 1.00 54.81 280 SER A N 1
ATOM 2272 C CA . SER A 1 280 ? -5.449 -19.205 0.753 1.00 54.81 280 SER A CA 1
ATOM 2273 C C . SER A 1 280 ? -4.239 -19.753 1.505 1.00 54.81 280 SER A C 1
ATOM 2275 O O . SER A 1 280 ? -3.960 -19.276 2.609 1.00 54.81 280 SER A O 1
ATOM 2277 N N . ASP A 1 281 ? -3.524 -20.713 0.917 1.00 55.34 281 ASP A N 1
ATOM 2278 C CA . ASP A 1 281 ? -2.468 -21.463 1.597 1.00 55.34 281 ASP A CA 1
ATOM 2279 C C . ASP A 1 281 ? -1.123 -20.716 1.550 1.00 55.34 281 ASP A C 1
ATOM 2281 O O . ASP A 1 281 ? -0.367 -20.736 2.522 1.00 55.34 281 ASP A O 1
ATOM 2285 N N . LEU A 1 282 ? -0.865 -19.943 0.487 1.00 56.38 282 LEU A N 1
ATOM 2286 C CA . LEU A 1 282 ? 0.324 -19.083 0.358 1.00 56.38 282 LEU A CA 1
ATOM 2287 C C . LEU A 1 282 ? 0.288 -17.852 1.285 1.00 56.38 282 LEU A C 1
ATOM 2289 O O . LEU A 1 282 ? 1.334 -17.347 1.707 1.00 56.38 282 LEU A O 1
ATOM 2293 N N . HIS A 1 283 ? -0.915 -17.385 1.630 1.00 52.97 283 HIS A N 1
ATOM 2294 C CA . HIS A 1 283 ? -1.153 -16.104 2.313 1.00 52.97 283 HIS A CA 1
ATOM 2295 C C . HIS A 1 283 ? -1.548 -16.240 3.794 1.00 52.97 283 HIS A C 1
ATOM 2297 O O . HIS A 1 283 ? -1.792 -15.235 4.474 1.00 52.97 283 HIS A O 1
ATOM 2303 N N . ALA A 1 284 ? -1.616 -17.470 4.316 1.00 49.19 284 ALA A N 1
ATOM 2304 C CA . ALA A 1 284 ? -1.938 -17.754 5.717 1.00 49.19 284 ALA A CA 1
ATOM 2305 C C . ALA A 1 284 ? -0.779 -17.429 6.682 1.00 49.19 284 ALA A C 1
ATOM 2307 O O . ALA A 1 284 ? -1.032 -16.923 7.778 1.00 49.19 284 ALA A O 1
ATOM 2308 N N . ASP A 1 285 ? 0.470 -17.644 6.251 1.00 46.38 285 ASP A N 1
ATOM 2309 C CA . ASP A 1 285 ? 1.678 -17.494 7.083 1.00 46.38 285 ASP A CA 1
ATOM 2310 C C . ASP A 1 285 ? 2.425 -16.163 6.898 1.00 46.38 285 ASP A C 1
ATOM 2312 O O . ASP A 1 285 ? 3.321 -15.827 7.675 1.00 46.38 285 ASP A O 1
ATOM 2316 N N . ARG A 1 286 ? 2.077 -15.361 5.886 1.00 49.91 286 ARG A N 1
ATOM 2317 C CA . ARG A 1 286 ? 2.880 -14.191 5.504 1.00 49.91 286 ARG A CA 1
ATOM 2318 C C . ARG A 1 286 ? 2.231 -12.886 5.965 1.00 49.91 286 ARG A C 1
ATOM 2320 O O . ARG A 1 286 ? 1.319 -12.342 5.354 1.00 49.91 286 ARG A O 1
ATOM 2327 N N . SER A 1 287 ? 2.726 -12.364 7.086 1.00 49.78 287 SER A N 1
ATOM 2328 C CA . SER A 1 287 ? 2.262 -11.129 7.736 1.00 49.78 287 SER A CA 1
ATOM 2329 C C . SER A 1 287 ? 2.912 -9.841 7.209 1.00 49.78 287 SER A C 1
ATOM 2331 O O . SER A 1 287 ? 2.917 -8.827 7.915 1.00 49.78 287 SER A O 1
ATOM 2333 N N . ASN A 1 288 ? 3.492 -9.854 6.006 1.00 54.97 288 ASN A N 1
ATOM 2334 C CA . ASN A 1 288 ? 4.248 -8.713 5.496 1.00 54.97 288 ASN A CA 1
ATOM 2335 C C . ASN A 1 288 ? 3.288 -7.626 4.996 1.00 54.97 288 ASN A C 1
ATOM 2337 O O . ASN A 1 288 ? 2.936 -7.532 3.823 1.00 54.97 288 ASN A O 1
ATOM 2341 N N . VAL A 1 289 ? 2.878 -6.732 5.894 1.00 53.62 289 VAL A N 1
ATOM 2342 C CA . VAL A 1 289 ? 2.495 -5.391 5.447 1.00 53.62 289 VAL A CA 1
ATOM 2343 C C . VAL A 1 289 ? 3.773 -4.737 4.990 1.00 53.62 289 VAL A C 1
ATOM 2345 O O . VAL A 1 289 ? 4.656 -4.579 5.827 1.00 53.62 289 VAL A O 1
ATOM 2348 N N . TRP A 1 290 ? 3.857 -4.339 3.721 1.00 55.75 290 TRP A N 1
ATOM 2349 C CA . TRP A 1 290 ? 4.969 -3.547 3.186 1.00 55.75 290 TRP A CA 1
ATOM 2350 C C . TRP A 1 290 ? 5.494 -2.564 4.250 1.00 55.75 290 TRP A C 1
ATOM 2352 O O . TRP A 1 290 ? 4.823 -1.596 4.620 1.00 55.75 290 TRP A O 1
ATOM 2362 N N . HIS A 1 291 ? 6.633 -2.907 4.865 1.00 50.72 291 HIS A N 1
ATOM 2363 C CA . HIS A 1 291 ? 7.022 -2.332 6.159 1.00 50.72 291 HIS A CA 1
ATOM 2364 C C . HIS A 1 291 ? 7.511 -0.886 6.023 1.00 50.72 291 HIS A C 1
ATOM 2366 O O . HIS A 1 291 ? 7.517 -0.146 7.010 1.00 50.72 291 HIS A O 1
ATOM 2372 N N . GLU A 1 292 ? 7.866 -0.495 4.801 1.00 55.97 292 GLU A N 1
ATOM 2373 C CA . GLU A 1 292 ? 8.439 0.800 4.453 1.00 55.97 292 GLU A CA 1
ATOM 2374 C C . GLU A 1 292 ? 7.387 1.850 4.099 1.00 55.97 292 GLU A C 1
ATOM 2376 O O . GLU A 1 292 ? 7.685 3.038 4.190 1.00 55.97 292 GLU A O 1
ATOM 2381 N N . ASP A 1 293 ? 6.151 1.439 3.788 1.00 62.53 293 ASP A N 1
ATOM 2382 C CA . ASP A 1 293 ? 5.061 2.361 3.494 1.00 62.53 293 ASP A CA 1
ATOM 2383 C C . ASP A 1 293 ? 4.093 2.538 4.679 1.00 62.53 293 ASP A C 1
ATOM 2385 O O . ASP A 1 293 ? 3.154 1.754 4.865 1.00 62.53 293 ASP A O 1
ATOM 2389 N N . PRO A 1 294 ? 4.259 3.593 5.500 1.00 62.25 294 PRO A N 1
ATOM 2390 C CA . PRO A 1 294 ? 3.340 3.871 6.594 1.00 62.25 294 PRO A CA 1
ATOM 2391 C C . PRO A 1 294 ? 1.906 4.152 6.115 1.00 62.25 294 PRO A C 1
ATOM 2393 O O . PRO A 1 294 ? 0.984 3.902 6.897 1.00 62.25 294 PRO A O 1
ATOM 2396 N N . ARG A 1 295 ? 1.691 4.582 4.857 1.00 67.69 295 ARG A N 1
ATOM 2397 C CA . ARG A 1 295 ? 0.351 4.813 4.273 1.00 67.69 295 ARG A CA 1
ATOM 2398 C C . ARG A 1 295 ? -0.436 3.516 4.206 1.00 67.69 295 ARG A C 1
ATOM 2400 O O . ARG A 1 295 ? -1.591 3.456 4.628 1.00 67.69 295 ARG A O 1
ATOM 2407 N N . SER A 1 296 ? 0.238 2.456 3.766 1.00 69.56 296 SER A N 1
ATOM 2408 C CA . SER A 1 296 ? -0.344 1.130 3.625 1.00 69.56 296 SER A CA 1
ATOM 2409 C C . SER A 1 296 ? -0.971 0.628 4.925 1.00 69.56 296 SER A C 1
ATOM 2411 O O . SER A 1 296 ? -2.071 0.087 4.940 1.00 69.56 296 SER A O 1
ATOM 2413 N N . ARG A 1 297 ? -0.336 0.902 6.069 1.00 75.06 297 ARG A N 1
ATOM 2414 C CA . ARG A 1 297 ? -0.888 0.537 7.384 1.00 75.06 297 ARG A CA 1
ATOM 2415 C C . ARG A 1 297 ? -2.115 1.350 7.782 1.00 75.06 297 ARG A C 1
ATOM 2417 O O . ARG A 1 297 ? -2.882 0.881 8.623 1.00 75.06 297 ARG A O 1
ATOM 2424 N N . LEU A 1 298 ? -2.260 2.576 7.293 1.00 82.31 298 LEU A N 1
ATOM 2425 C CA . LEU A 1 298 ? -3.333 3.475 7.706 1.00 82.31 298 LEU A CA 1
ATOM 2426 C C . LEU A 1 298 ? -4.631 3.163 6.964 1.00 82.31 298 LEU A C 1
ATOM 2428 O O . LEU A 1 298 ? -5.645 2.933 7.625 1.00 82.31 298 LEU A O 1
ATOM 2432 N N . TRP A 1 299 ? -4.595 3.053 5.636 1.00 89.38 299 TRP A N 1
ATOM 2433 C CA . TRP A 1 299 ? -5.796 2.731 4.862 1.00 89.38 299 TRP A CA 1
ATOM 2434 C C . TRP A 1 299 ? -6.286 1.303 5.152 1.00 89.38 299 TRP A C 1
ATOM 2436 O O . TRP A 1 299 ? -7.485 1.097 5.342 1.00 89.38 299 TRP A O 1
ATOM 2446 N N . LEU A 1 300 ? -5.372 0.337 5.344 1.00 87.81 300 LEU A N 1
ATOM 2447 C CA . LEU A 1 300 ? -5.731 -1.035 5.731 1.00 87.81 300 LEU A CA 1
ATOM 2448 C C . LEU A 1 300 ? -6.472 -1.088 7.081 1.00 87.81 300 LEU A C 1
ATOM 2450 O O . LEU A 1 300 ? -7.328 -1.947 7.294 1.00 87.81 300 LEU A O 1
ATOM 2454 N N . LYS A 1 301 ? -6.185 -0.169 8.019 1.00 87.12 301 LYS A N 1
ATOM 2455 C CA . LYS A 1 301 ? -6.948 -0.074 9.281 1.00 87.12 301 LYS A CA 1
ATOM 2456 C C . LYS A 1 301 ? -8.382 0.379 9.038 1.00 87.12 301 LYS A C 1
ATOM 2458 O O . LYS A 1 301 ? -9.286 -0.139 9.693 1.00 87.12 301 LYS A O 1
ATOM 2463 N N . VAL A 1 302 ? -8.593 1.330 8.129 1.00 90.25 302 VAL A N 1
ATOM 2464 C CA . VAL A 1 302 ? -9.941 1.769 7.741 1.00 90.25 302 VAL A CA 1
ATOM 2465 C C . VAL A 1 302 ? -10.681 0.605 7.084 1.00 90.25 302 VAL A C 1
ATOM 2467 O O . VAL A 1 302 ? -11.757 0.223 7.541 1.00 90.25 302 VAL A O 1
ATOM 2470 N N . ALA A 1 303 ? -10.048 -0.036 6.103 1.00 88.12 303 ALA A N 1
ATOM 2471 C CA . ALA A 1 303 ? -10.600 -1.153 5.346 1.00 88.12 303 ALA A CA 1
ATOM 2472 C C . ALA A 1 303 ? -11.018 -2.353 6.222 1.00 88.12 303 ALA A C 1
ATOM 2474 O O . ALA A 1 303 ? -12.071 -2.963 6.016 1.00 88.12 303 ALA A O 1
ATOM 2475 N N . ALA A 1 304 ? -10.234 -2.655 7.259 1.00 88.25 304 ALA A N 1
ATOM 2476 C CA . ALA A 1 304 ? -10.522 -3.735 8.201 1.00 88.25 304 ALA A CA 1
ATOM 2477 C C . ALA A 1 304 ? -11.434 -3.337 9.373 1.00 88.25 304 ALA A C 1
ATOM 2479 O O . ALA A 1 304 ? -11.804 -4.196 10.188 1.00 88.25 304 ALA A O 1
ATOM 2480 N N . SER A 1 305 ? -11.794 -2.057 9.503 1.00 85.50 305 SER A N 1
ATOM 2481 C CA . SER A 1 305 ? -12.660 -1.584 10.585 1.00 85.50 305 SER A CA 1
ATOM 2482 C C . SER A 1 305 ? -14.071 -2.160 10.469 1.00 85.50 305 SER A C 1
ATOM 2484 O O . SER A 1 305 ? -14.574 -2.434 9.378 1.00 85.50 305 SER A O 1
ATOM 2486 N N . THR A 1 306 ? -14.720 -2.353 11.619 1.00 84.69 306 THR A N 1
ATOM 2487 C CA . THR A 1 306 ? -16.145 -2.706 11.684 1.00 84.69 306 THR A CA 1
ATOM 2488 C C . THR A 1 306 ? -16.997 -1.578 11.099 1.00 84.69 306 THR A C 1
ATOM 2490 O O . THR A 1 306 ? -16.611 -0.420 11.282 1.00 84.69 306 THR A O 1
ATOM 2493 N N . PRO A 1 307 ? -18.178 -1.861 10.519 1.00 84.12 307 PRO A N 1
ATOM 2494 C CA . PRO A 1 307 ? -19.000 -0.846 9.849 1.00 84.12 307 PRO A CA 1
ATOM 2495 C C . PRO A 1 307 ? -19.252 0.395 10.721 1.00 84.12 307 PRO A C 1
ATOM 2497 O O . PRO A 1 307 ? -18.925 1.505 10.321 1.00 84.12 307 PRO A O 1
ATOM 2500 N N . GLY A 1 308 ? -19.653 0.204 11.986 1.00 83.12 308 GLY A N 1
ATOM 2501 C CA . GLY A 1 308 ? -19.908 1.307 12.927 1.00 83.12 308 GLY A CA 1
ATOM 2502 C C . GLY A 1 308 ? -18.684 2.127 13.371 1.00 83.12 308 GLY A C 1
ATOM 2503 O O . GLY A 1 308 ? -18.843 3.128 14.056 1.00 83.12 308 GLY A O 1
ATOM 2504 N N . ARG A 1 309 ? -17.457 1.719 13.017 1.00 88.50 309 ARG A N 1
ATOM 2505 C CA . ARG A 1 309 ? -16.212 2.466 13.309 1.00 88.50 309 ARG A CA 1
ATOM 2506 C C . ARG A 1 309 ? -15.518 2.984 12.052 1.00 88.50 309 ARG A C 1
ATOM 2508 O O . ARG A 1 309 ? -14.592 3.785 12.166 1.00 88.50 309 ARG A O 1
ATOM 2515 N N . ARG A 1 310 ? -15.928 2.511 10.872 1.00 91.06 310 ARG A N 1
ATOM 2516 C CA . ARG A 1 310 ? -15.226 2.747 9.608 1.00 91.06 310 ARG A CA 1
ATOM 2517 C C . ARG A 1 310 ? -15.237 4.220 9.221 1.00 91.06 310 ARG A C 1
ATOM 2519 O O . ARG A 1 310 ? -14.176 4.748 8.918 1.00 91.06 310 ARG A O 1
ATOM 2526 N N . GLN A 1 311 ? -16.385 4.883 9.355 1.00 95.88 311 GLN A N 1
ATOM 2527 C CA . GLN A 1 311 ? -16.534 6.313 9.077 1.00 95.88 311 GLN A CA 1
ATOM 2528 C C . GLN A 1 311 ? -15.561 7.168 9.904 1.00 95.88 311 GLN A C 1
ATOM 2530 O O . GLN A 1 311 ? -14.762 7.919 9.359 1.00 95.88 311 GLN A O 1
ATOM 2535 N N . ALA A 1 312 ? -15.543 6.984 11.227 1.00 92.38 312 ALA A N 1
ATOM 2536 C CA . ALA A 1 312 ? -14.636 7.724 12.104 1.00 92.38 312 ALA A CA 1
ATOM 2537 C C . ALA A 1 312 ? -13.152 7.426 11.807 1.00 92.38 312 ALA A C 1
ATOM 2539 O O . ALA A 1 312 ? -12.305 8.320 11.877 1.00 92.38 312 ALA A O 1
ATOM 2540 N N . ALA A 1 313 ? -12.824 6.173 11.468 1.00 92.62 313 ALA A N 1
ATOM 2541 C CA . ALA A 1 313 ? -11.471 5.789 11.073 1.00 92.62 313 ALA A CA 1
ATOM 2542 C C . ALA A 1 313 ? -11.051 6.456 9.753 1.00 92.62 313 ALA A C 1
ATOM 2544 O O . ALA A 1 313 ? -9.919 6.926 9.655 1.00 92.62 313 ALA A O 1
ATOM 2545 N N . PHE A 1 314 ? -11.961 6.531 8.780 1.00 95.75 314 PHE A N 1
ATOM 2546 C CA . PHE A 1 314 ? -11.769 7.196 7.495 1.00 95.75 314 PHE A CA 1
ATOM 2547 C C . PHE A 1 314 ? -11.551 8.704 7.650 1.00 95.75 314 PHE A C 1
ATOM 2549 O O . PHE A 1 314 ? -10.519 9.208 7.211 1.00 95.75 314 PHE A O 1
ATOM 2556 N N . THR A 1 315 ? -12.437 9.405 8.364 1.00 95.44 315 THR A N 1
ATOM 2557 C CA . THR A 1 315 ? -12.296 10.849 8.613 1.00 95.44 315 THR A CA 1
ATOM 2558 C C . THR A 1 315 ? -10.951 11.168 9.267 1.00 95.44 315 THR A C 1
ATOM 2560 O O . THR A 1 315 ? -10.232 12.074 8.840 1.00 95.44 315 THR A O 1
ATOM 2563 N N . LYS A 1 316 ? -10.565 10.388 10.289 1.00 93.25 316 LYS A N 1
ATOM 2564 C CA . LYS A 1 316 ? -9.263 10.537 10.950 1.00 93.25 316 LYS A CA 1
ATOM 2565 C C . LYS A 1 316 ? -8.108 10.287 9.981 1.00 93.25 316 LYS A C 1
ATOM 2567 O O . LYS A 1 316 ? -7.136 11.038 9.994 1.00 93.25 316 LYS A O 1
ATOM 2572 N N . PHE A 1 317 ? -8.207 9.232 9.177 1.00 92.69 317 PHE A N 1
ATOM 2573 C CA . PHE A 1 317 ? -7.195 8.879 8.193 1.00 92.69 317 PHE A CA 1
ATOM 2574 C C . PHE A 1 317 ? -6.948 10.031 7.213 1.00 92.69 317 PHE A C 1
ATOM 2576 O O . PHE A 1 317 ? -5.823 10.524 7.165 1.00 92.69 317 PHE A O 1
ATOM 2583 N N . VAL A 1 318 ? -7.988 10.515 6.525 1.00 93.12 318 VAL A N 1
ATOM 2584 C CA . VAL A 1 318 ? -7.859 11.566 5.502 1.00 93.12 318 VAL A CA 1
ATOM 2585 C C . VAL A 1 318 ? -7.306 12.864 6.097 1.00 93.12 318 VAL A C 1
ATOM 2587 O O . VAL A 1 318 ? -6.350 13.412 5.554 1.00 93.12 318 VAL A O 1
ATOM 2590 N N . ARG A 1 319 ? -7.808 13.310 7.259 1.00 90.44 319 ARG A N 1
ATOM 2591 C CA . ARG A 1 319 ? -7.320 14.541 7.917 1.00 90.44 319 ARG A CA 1
ATOM 2592 C C . ARG A 1 319 ? -5.846 14.464 8.320 1.00 90.44 319 ARG A C 1
ATOM 2594 O O . ARG A 1 319 ? -5.116 15.435 8.166 1.00 90.44 319 ARG A O 1
ATOM 2601 N N . SER A 1 320 ? -5.402 13.312 8.824 1.00 87.50 320 SER A N 1
ATOM 2602 C CA . SER A 1 320 ? -4.008 13.127 9.259 1.00 87.50 320 SER A CA 1
ATOM 2603 C C . SER A 1 320 ? -3.035 12.808 8.118 1.00 87.50 320 SER A C 1
ATOM 2605 O O . SER A 1 320 ? -1.824 12.829 8.326 1.00 87.50 320 SER A O 1
ATOM 2607 N N . TRP A 1 321 ? -3.538 12.523 6.912 1.00 85.69 321 TRP A N 1
ATOM 2608 C CA . TRP A 1 321 ? -2.745 11.967 5.815 1.00 85.69 321 TRP A CA 1
ATOM 2609 C C . TRP A 1 321 ? -1.553 12.852 5.426 1.00 85.69 321 TRP A C 1
ATOM 2611 O O . TRP A 1 321 ? -0.413 12.382 5.414 1.00 85.69 321 TRP A O 1
ATOM 2621 N N . ARG A 1 322 ? -1.780 14.154 5.196 1.00 77.00 322 ARG A N 1
ATOM 2622 C CA . ARG A 1 322 ? -0.702 15.093 4.829 1.00 77.00 322 ARG A CA 1
ATOM 2623 C C . ARG A 1 322 ? 0.341 15.259 5.930 1.00 77.00 322 ARG A C 1
ATOM 2625 O O . ARG A 1 322 ? 1.533 15.320 5.640 1.00 77.00 322 ARG A O 1
ATOM 2632 N N . GLU A 1 323 ? -0.094 15.323 7.185 1.00 78.75 323 GLU A N 1
ATOM 2633 C CA . GLU A 1 323 ? 0.816 15.451 8.326 1.00 78.75 323 GLU A CA 1
ATOM 2634 C C . GLU A 1 323 ? 1.718 14.219 8.457 1.00 78.75 323 GLU A C 1
ATOM 2636 O O . GLU A 1 323 ? 2.915 14.342 8.727 1.00 78.75 323 GLU A O 1
ATOM 2641 N N . GLU A 1 324 ? 1.167 13.025 8.231 1.00 74.62 324 GLU A N 1
ATOM 2642 C CA . GLU A 1 324 ? 1.927 11.774 8.245 1.00 74.62 324 GLU A CA 1
ATOM 2643 C C . GLU A 1 324 ? 2.917 11.682 7.070 1.00 74.62 324 GLU A C 1
ATOM 2645 O O . GLU A 1 324 ? 4.060 11.260 7.274 1.00 74.62 324 GLU A O 1
ATOM 2650 N N . LEU A 1 325 ? 2.547 12.155 5.871 1.00 69.88 325 LEU A N 1
ATOM 2651 C CA . LEU A 1 325 ? 3.472 12.243 4.731 1.00 69.88 325 LEU A CA 1
ATOM 2652 C C . LEU A 1 325 ? 4.618 13.229 4.976 1.00 69.88 325 LEU A C 1
ATOM 2654 O O . LEU A 1 325 ? 5.784 12.911 4.707 1.00 69.88 325 LEU A O 1
ATOM 2658 N N . ALA A 1 326 ? 4.310 14.404 5.533 1.00 69.56 326 ALA A N 1
ATOM 2659 C CA . ALA A 1 326 ? 5.299 15.436 5.828 1.00 69.56 326 ALA A CA 1
ATOM 2660 C C . ALA A 1 326 ? 6.373 14.929 6.806 1.00 69.56 326 ALA A C 1
ATOM 2662 O O . ALA A 1 326 ? 7.568 15.123 6.571 1.00 69.56 326 ALA A O 1
ATOM 2663 N N . LYS A 1 327 ? 5.973 14.185 7.850 1.00 71.81 327 LYS A N 1
ATOM 2664 C CA . LYS A 1 327 ? 6.899 13.563 8.821 1.00 71.81 327 LYS A CA 1
ATOM 2665 C C . LYS A 1 327 ? 7.898 12.603 8.171 1.00 71.81 327 LYS A C 1
ATOM 2667 O O . LYS A 1 327 ? 8.966 12.362 8.732 1.00 71.81 327 LYS A O 1
ATOM 2672 N N . LYS A 1 328 ? 7.553 12.030 7.018 1.00 64.31 328 LYS A N 1
ATOM 2673 C CA . LYS A 1 328 ? 8.346 10.998 6.344 1.00 64.31 328 LYS A CA 1
ATOM 2674 C C . LYS A 1 328 ? 9.104 11.503 5.118 1.00 64.31 328 LYS A C 1
ATOM 2676 O O . LYS A 1 328 ? 9.905 10.744 4.586 1.00 64.31 328 LYS A O 1
ATOM 2681 N N . ARG A 1 329 ? 8.947 12.783 4.740 1.00 61.16 329 ARG A N 1
ATOM 2682 C CA . ARG A 1 329 ? 9.534 13.422 3.538 1.00 61.16 329 ARG A CA 1
ATOM 2683 C C . ARG A 1 329 ? 9.034 12.830 2.215 1.00 61.16 329 ARG A C 1
ATOM 2685 O O . ARG A 1 329 ? 9.775 12.784 1.235 1.00 61.16 329 ARG A O 1
ATOM 2692 N N . TRP A 1 330 ? 7.793 12.356 2.185 1.00 60.22 330 TRP A N 1
ATOM 2693 C CA . TRP A 1 330 ? 7.210 11.749 0.987 1.00 60.22 330 TRP A CA 1
ATOM 2694 C C . TRP A 1 330 ? 6.589 12.837 0.107 1.00 60.22 330 TRP A C 1
ATOM 2696 O O . TRP A 1 330 ? 5.992 13.779 0.622 1.00 60.22 330 TRP A O 1
ATOM 2706 N N . ARG A 1 331 ? 6.759 12.731 -1.218 1.00 62.78 331 ARG A N 1
ATOM 2707 C CA . ARG A 1 331 ? 6.421 13.787 -2.196 1.00 62.78 331 ARG A CA 1
ATOM 2708 C C . ARG A 1 331 ? 5.099 13.559 -2.945 1.00 62.78 331 ARG A C 1
ATOM 2710 O O . ARG A 1 331 ? 4.982 13.968 -4.092 1.00 62.78 331 ARG A O 1
ATOM 2717 N N . GLN A 1 332 ? 4.124 12.895 -2.330 1.00 66.81 332 GLN A N 1
ATOM 2718 C CA . GLN A 1 332 ? 2.817 12.702 -2.966 1.00 66.81 332 GLN A CA 1
ATOM 2719 C C . GLN A 1 332 ? 1.890 13.893 -2.748 1.00 66.81 332 GLN A C 1
ATOM 2721 O O . GLN A 1 332 ? 1.818 14.440 -1.647 1.00 66.81 332 GLN A O 1
ATOM 2726 N N . THR A 1 333 ? 1.152 14.243 -3.796 1.00 79.75 333 THR A N 1
ATOM 2727 C CA . THR A 1 333 ? 0.216 15.372 -3.807 1.00 79.75 333 THR A CA 1
ATOM 2728 C C . THR A 1 333 ? -1.205 14.930 -3.451 1.00 79.75 333 THR A C 1
ATOM 2730 O O . THR A 1 333 ? -1.916 15.683 -2.777 1.00 79.75 333 THR A O 1
ATOM 2733 N N . TRP A 1 334 ? -1.591 13.701 -3.831 1.00 89.50 334 TRP A N 1
ATOM 2734 C CA . TRP A 1 334 ? -2.975 13.209 -3.774 1.00 89.50 334 TRP A CA 1
ATOM 2735 C C . TRP A 1 334 ? -3.155 11.899 -2.994 1.00 89.50 334 TRP A C 1
ATOM 2737 O O . TRP A 1 334 ? -2.341 10.982 -3.094 1.00 89.50 334 TRP A O 1
ATOM 2747 N N . ASN A 1 335 ? -4.248 11.826 -2.232 1.00 92.00 335 ASN A N 1
ATOM 2748 C CA . ASN A 1 335 ? -4.666 10.714 -1.379 1.00 92.00 335 ASN A CA 1
ATOM 2749 C C . ASN A 1 335 ? -5.613 9.775 -2.145 1.00 92.00 335 ASN A C 1
ATOM 2751 O O . ASN A 1 335 ? -6.830 9.776 -1.924 1.00 92.00 335 ASN A O 1
ATOM 2755 N N . TRP A 1 336 ? -5.049 8.997 -3.069 1.00 93.75 336 TRP A N 1
ATOM 2756 C CA . TRP A 1 336 ? -5.799 8.054 -3.906 1.00 93.75 336 TRP A CA 1
ATOM 2757 C C . TRP A 1 336 ? -6.490 6.970 -3.080 1.00 93.75 336 TRP A C 1
ATOM 2759 O O . TRP A 1 336 ? -7.640 6.618 -3.343 1.00 93.75 336 TRP A O 1
ATOM 2769 N N . GLU A 1 337 ? -5.821 6.477 -2.038 1.00 93.81 337 GLU A N 1
ATOM 2770 C CA . GLU A 1 337 ? -6.359 5.450 -1.153 1.00 93.81 337 GLU A CA 1
ATOM 2771 C C . GLU A 1 337 ? -7.579 5.945 -0.364 1.00 93.81 337 GLU A C 1
ATOM 2773 O O . GLU A 1 337 ? -8.513 5.180 -0.130 1.00 93.81 337 GLU A O 1
ATOM 2778 N N . GLY A 1 338 ? -7.613 7.225 0.017 1.00 94.94 338 GLY A N 1
ATOM 2779 C CA . GLY A 1 338 ? -8.761 7.844 0.673 1.00 94.94 338 GLY A CA 1
ATOM 2780 C C . GLY A 1 338 ? -9.978 7.871 -0.242 1.00 94.94 338 GLY A C 1
ATOM 2781 O O . GLY A 1 338 ? -11.051 7.424 0.159 1.00 94.94 338 GLY A O 1
ATOM 2782 N N . ALA A 1 339 ? -9.810 8.325 -1.482 1.00 96.81 339 ALA A N 1
ATOM 2783 C CA . ALA A 1 339 ? -10.901 8.335 -2.452 1.00 96.81 339 ALA A CA 1
ATOM 2784 C C . ALA A 1 339 ? -11.389 6.920 -2.788 1.00 96.81 339 ALA A C 1
ATOM 2786 O O . ALA A 1 339 ? -12.593 6.666 -2.782 1.00 96.81 339 ALA A O 1
ATOM 2787 N N . MET A 1 340 ? -10.471 5.966 -2.972 1.00 96.88 340 MET A N 1
ATOM 2788 C CA . MET A 1 340 ? -10.824 4.559 -3.162 1.00 96.88 340 MET A CA 1
ATOM 2789 C C . MET A 1 340 ? -11.641 4.020 -1.976 1.00 96.88 340 MET A C 1
ATOM 2791 O O . MET A 1 340 ? -12.662 3.371 -2.186 1.00 96.88 340 MET A O 1
ATOM 2795 N N . LEU A 1 341 ? -11.242 4.302 -0.730 1.00 96.69 341 LEU A N 1
ATOM 2796 C CA . LEU A 1 341 ? -11.995 3.886 0.459 1.00 96.69 341 LEU A CA 1
ATOM 2797 C C . LEU A 1 341 ? -13.403 4.494 0.506 1.00 96.69 341 LEU A C 1
ATOM 2799 O O . LEU A 1 341 ? -14.339 3.794 0.895 1.00 96.69 341 LEU A O 1
ATOM 2803 N N . ALA A 1 342 ? -13.552 5.765 0.121 1.00 97.38 342 ALA A N 1
ATOM 2804 C CA . ALA A 1 342 ? -14.847 6.438 0.076 1.00 97.38 342 ALA A CA 1
ATOM 2805 C C . ALA A 1 342 ? -15.799 5.782 -0.933 1.00 97.38 342 ALA A C 1
ATOM 2807 O O . ALA A 1 342 ? -16.968 5.568 -0.614 1.00 97.38 342 ALA A O 1
ATOM 2808 N N . VAL A 1 343 ? -15.281 5.397 -2.103 1.00 96.19 343 VAL A N 1
ATOM 2809 C CA . VAL A 1 343 ? -16.035 4.688 -3.148 1.00 96.19 343 VAL A CA 1
ATOM 2810 C C . VAL A 1 343 ? -16.357 3.253 -2.724 1.00 96.19 343 VAL A C 1
ATOM 2812 O O . VAL A 1 343 ? -17.520 2.861 -2.699 1.00 96.19 343 VAL A O 1
ATOM 2815 N N . LEU A 1 344 ? -15.347 2.467 -2.337 1.00 94.25 344 LEU A N 1
ATOM 2816 C CA . LEU A 1 344 ? -15.511 1.040 -2.042 1.00 94.25 344 LEU A CA 1
ATOM 2817 C C . LEU A 1 344 ? -16.435 0.765 -0.857 1.00 94.25 344 LEU A C 1
ATOM 2819 O O . LEU A 1 344 ? -17.080 -0.276 -0.830 1.00 94.25 344 LEU A O 1
ATOM 2823 N N . PHE A 1 345 ? -16.478 1.641 0.144 1.00 94.50 345 PHE A N 1
ATOM 2824 C CA . PHE A 1 345 ? -17.285 1.431 1.349 1.00 94.50 345 PHE A CA 1
ATOM 2825 C C . PHE A 1 345 ? -18.483 2.372 1.463 1.00 94.50 345 PHE A C 1
ATOM 2827 O O . PHE A 1 345 ? -19.129 2.358 2.511 1.00 94.50 345 PHE A O 1
ATOM 2834 N N . ASP A 1 346 ? -18.750 3.171 0.426 1.00 96.06 346 ASP A N 1
ATOM 2835 C CA . ASP A 1 346 ? -19.787 4.207 0.415 1.00 96.06 346 ASP A CA 1
ATOM 2836 C C . ASP A 1 346 ? -19.727 5.112 1.663 1.00 96.06 346 ASP A C 1
ATOM 2838 O O . ASP A 1 346 ? -20.694 5.278 2.406 1.00 96.06 346 ASP A O 1
ATOM 2842 N N . LEU A 1 347 ? -18.530 5.632 1.963 1.00 96.62 347 LEU A N 1
ATOM 2843 C CA . LEU A 1 347 ? -18.297 6.454 3.157 1.00 96.62 347 LEU A CA 1
ATOM 2844 C C . LEU A 1 347 ? -18.654 7.909 2.887 1.00 96.62 347 LEU A C 1
ATOM 2846 O O . LEU A 1 347 ? -18.281 8.460 1.854 1.00 96.62 347 LEU A O 1
ATOM 2850 N N . ASP A 1 348 ? -19.304 8.558 3.849 1.00 96.88 348 ASP A N 1
ATOM 2851 C CA . ASP A 1 348 ? -19.584 9.988 3.767 1.00 96.88 348 ASP A CA 1
ATOM 2852 C C . ASP A 1 348 ? -18.268 10.770 3.823 1.00 96.88 348 ASP A C 1
ATOM 2854 O O . ASP A 1 348 ? -17.531 10.716 4.810 1.00 96.88 348 ASP A O 1
ATOM 2858 N N . ASP A 1 349 ? -17.942 11.483 2.752 1.00 97.12 349 ASP A N 1
ATOM 2859 C CA . ASP A 1 349 ? -16.715 12.255 2.664 1.00 97.12 349 ASP A CA 1
ATOM 2860 C C . ASP A 1 349 ? -16.912 13.753 2.875 1.00 97.12 349 ASP A C 1
ATOM 2862 O O . ASP A 1 349 ? -15.913 14.469 2.883 1.00 97.12 349 ASP A O 1
ATOM 2866 N N . SER A 1 350 ? -18.142 14.221 3.140 1.00 96.69 350 SER A N 1
ATOM 2867 C CA . SER A 1 350 ? -18.498 15.638 3.352 1.00 96.69 350 SER A CA 1
ATOM 2868 C C . SER A 1 350 ? -17.555 16.367 4.317 1.00 96.69 350 SER A C 1
ATOM 2870 O O . SER A 1 350 ? -17.081 17.463 4.028 1.00 96.69 350 SER A O 1
ATOM 2872 N N . GLU A 1 351 ? -17.204 15.718 5.425 1.00 93.88 351 GLU A N 1
ATOM 2873 C CA . GLU A 1 351 ? -16.322 16.235 6.476 1.00 93.88 351 GLU A CA 1
ATOM 2874 C C . GLU A 1 351 ? -14.842 16.394 6.091 1.00 93.88 351 GLU A C 1
ATOM 2876 O O . GLU A 1 351 ? -14.061 16.966 6.867 1.00 93.88 351 GLU A O 1
ATOM 2881 N N . VAL A 1 352 ? -14.431 15.804 4.969 1.00 93.94 352 VAL A N 1
ATOM 2882 C CA . VAL A 1 352 ? -13.033 15.752 4.527 1.00 93.94 352 VAL A CA 1
ATOM 2883 C C . VAL A 1 352 ? -12.833 16.218 3.088 1.00 93.94 352 VAL A C 1
ATOM 2885 O O . VAL A 1 352 ? -11.681 16.261 2.662 1.00 93.94 352 VAL A O 1
ATOM 2888 N N . ARG A 1 3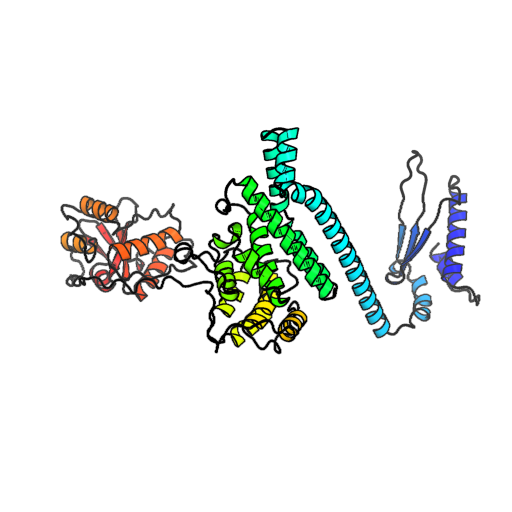53 ? -13.892 16.628 2.373 1.00 94.38 353 ARG A N 1
ATOM 2889 C CA . ARG A 1 353 ? -13.829 17.059 0.959 1.00 94.38 353 ARG A CA 1
ATOM 2890 C C . ARG A 1 353 ? -12.837 18.189 0.720 1.00 94.38 353 ARG A C 1
ATOM 2892 O O . ARG A 1 353 ? -12.102 18.152 -0.256 1.00 94.38 353 ARG A O 1
ATOM 2899 N N . ASP A 1 354 ? -12.768 19.132 1.654 1.00 89.81 354 ASP A N 1
ATOM 2900 C CA . ASP A 1 354 ? -11.867 20.287 1.575 1.00 89.81 354 ASP A CA 1
ATOM 2901 C C . ASP A 1 354 ? -10.456 19.982 2.111 1.00 89.81 354 ASP A C 1
ATOM 2903 O O . ASP A 1 354 ? -9.589 20.859 2.173 1.00 89.81 354 ASP A O 1
ATOM 2907 N N . THR A 1 355 ? -10.195 18.737 2.531 1.00 88.69 355 THR A N 1
ATOM 2908 C CA . THR A 1 355 ? -8.856 18.332 2.964 1.00 88.69 355 THR A CA 1
ATOM 2909 C C . THR A 1 355 ? -7.939 18.357 1.759 1.00 88.69 355 THR A C 1
ATOM 2911 O O . THR A 1 355 ? -8.123 17.624 0.791 1.00 88.69 355 THR A O 1
ATOM 2914 N N . ALA A 1 356 ? -6.905 19.185 1.826 1.00 85.25 356 ALA A N 1
ATOM 2915 C CA . ALA A 1 356 ? -6.009 19.347 0.703 1.00 85.25 356 ALA A CA 1
ATOM 2916 C C . ALA A 1 356 ? -5.382 17.996 0.287 1.00 85.25 356 ALA A C 1
ATOM 2918 O O . ALA A 1 356 ? -4.905 17.222 1.122 1.00 85.25 356 ALA A O 1
ATOM 2919 N N . GLY A 1 357 ? -5.361 17.716 -1.019 1.00 86.88 357 GLY A N 1
ATOM 2920 C CA . GLY A 1 357 ? -4.878 16.448 -1.574 1.00 86.88 357 GLY A CA 1
ATOM 2921 C C . GLY A 1 357 ? -5.913 15.319 -1.577 1.00 86.88 357 GLY A C 1
ATOM 2922 O O . GLY A 1 357 ? -5.599 14.239 -2.060 1.00 86.88 357 GLY A O 1
ATOM 2923 N N . TYR A 1 358 ? -7.128 15.521 -1.068 1.00 94.38 358 TYR A N 1
ATOM 2924 C CA . TYR A 1 358 ? -8.216 14.554 -1.213 1.00 94.38 358 TYR A CA 1
ATOM 2925 C C . TYR A 1 358 ? -8.947 14.766 -2.558 1.00 94.38 358 TYR A C 1
ATOM 2927 O O . TYR A 1 358 ? -9.466 15.861 -2.780 1.00 94.38 358 TYR A O 1
ATOM 2935 N N . PRO A 1 359 ? -8.988 13.769 -3.466 1.00 94.81 359 PRO A N 1
ATOM 2936 C CA . PRO A 1 359 ? -9.546 13.946 -4.808 1.00 94.81 359 PRO A CA 1
ATOM 2937 C C . PRO A 1 359 ? -11.069 13.710 -4.823 1.00 94.81 359 PRO A C 1
ATOM 2939 O O . PRO A 1 359 ? -11.557 12.676 -5.283 1.00 94.81 359 PRO A O 1
ATOM 2942 N N . ALA A 1 360 ? -11.826 14.651 -4.247 1.00 95.25 360 ALA A N 1
ATOM 2943 C CA . ALA A 1 360 ? -13.278 14.537 -4.047 1.00 95.25 360 ALA A CA 1
ATOM 2944 C C . ALA A 1 360 ? -14.088 14.465 -5.359 1.00 95.25 360 ALA A C 1
ATOM 2946 O O . ALA A 1 360 ? -15.114 13.791 -5.426 1.00 95.25 360 ALA A O 1
ATOM 2947 N N . ASP A 1 361 ? -13.616 15.125 -6.413 1.00 94.62 361 ASP A N 1
ATOM 2948 C CA . ASP A 1 361 ? -14.205 15.095 -7.757 1.00 94.62 361 ASP A CA 1
ATOM 2949 C C . ASP A 1 361 ? -14.170 13.689 -8.382 1.00 94.62 361 ASP A C 1
ATOM 2951 O O . ASP A 1 361 ? -15.142 13.269 -9.012 1.00 94.62 361 ASP A O 1
ATOM 2955 N N . LEU A 1 362 ? -13.098 12.922 -8.156 1.00 95.06 362 LEU A N 1
ATOM 2956 C CA . LEU A 1 362 ? -13.017 11.531 -8.610 1.00 95.06 362 LEU A CA 1
ATOM 2957 C C . LEU A 1 362 ? -13.990 10.625 -7.844 1.00 95.06 362 LEU A C 1
ATOM 2959 O O . LEU A 1 362 ? -14.562 9.710 -8.432 1.00 95.06 362 LEU A O 1
ATOM 2963 N N . VAL A 1 363 ? -14.230 10.895 -6.557 1.00 96.94 363 VAL A N 1
ATOM 2964 C CA . VAL A 1 363 ? -15.235 10.167 -5.761 1.00 96.94 363 VAL A CA 1
ATOM 2965 C C . VAL A 1 363 ? -16.644 10.439 -6.281 1.00 96.94 363 VAL A C 1
ATOM 2967 O O . VAL A 1 363 ? -17.423 9.502 -6.474 1.00 96.94 363 VAL A O 1
ATOM 2970 N N . ASP A 1 364 ? -16.970 11.703 -6.558 1.00 95.00 364 ASP A N 1
ATOM 2971 C CA . ASP A 1 364 ? -18.257 12.074 -7.154 1.00 95.00 364 ASP A CA 1
ATOM 2972 C C . ASP A 1 364 ? -18.440 11.428 -8.527 1.00 95.00 364 ASP A C 1
ATOM 2974 O O . ASP A 1 364 ? -19.508 10.890 -8.828 1.00 95.00 364 ASP A O 1
ATOM 2978 N N . CYS A 1 365 ? -17.382 11.430 -9.340 1.00 92.00 365 CYS A N 1
ATOM 2979 C CA . CYS A 1 365 ? -17.373 10.769 -10.633 1.00 92.00 365 CYS A CA 1
ATOM 2980 C C . CYS A 1 365 ? -17.677 9.270 -10.491 1.00 92.00 365 CYS A C 1
ATOM 2982 O O . CYS A 1 365 ? -18.617 8.785 -11.125 1.00 92.00 365 CYS A O 1
ATOM 2984 N N . ALA A 1 366 ? -16.961 8.550 -9.623 1.00 93.81 366 ALA A N 1
ATOM 2985 C CA . ALA A 1 366 ? -17.185 7.125 -9.377 1.00 93.81 366 ALA A CA 1
ATOM 2986 C C . ALA A 1 366 ? -18.634 6.827 -8.958 1.00 93.81 366 ALA A C 1
ATOM 2988 O O . ALA A 1 366 ? -19.280 5.924 -9.497 1.00 93.81 366 ALA A O 1
ATOM 2989 N N . ARG A 1 367 ? -19.178 7.629 -8.033 1.00 93.75 367 ARG A N 1
ATOM 2990 C CA . ARG A 1 367 ? -20.576 7.521 -7.588 1.00 93.75 367 ARG A CA 1
ATOM 2991 C C . ARG A 1 367 ? -21.552 7.776 -8.734 1.00 93.75 367 ARG A C 1
ATOM 2993 O O . ARG A 1 367 ? -22.509 7.023 -8.896 1.00 93.75 367 ARG A O 1
ATOM 3000 N N . SER A 1 368 ? -21.293 8.791 -9.560 1.00 92.00 368 SER A N 1
ATOM 3001 C CA . SER A 1 368 ? -22.136 9.133 -10.715 1.00 92.00 368 SER A CA 1
ATOM 3002 C C . SER A 1 368 ? -22.149 8.039 -11.788 1.00 92.00 368 SER A C 1
ATOM 3004 O O . SER A 1 368 ? -23.168 7.823 -12.441 1.00 92.00 368 SER A O 1
ATOM 3006 N N . GLN A 1 369 ? -21.039 7.311 -11.930 1.00 90.31 369 GLN A N 1
ATOM 3007 C CA . GLN A 1 369 ? -20.899 6.173 -12.838 1.00 90.31 369 GLN A CA 1
ATOM 3008 C C . GLN A 1 369 ? -21.471 4.872 -12.258 1.00 90.31 369 GLN A C 1
ATOM 3010 O O . GLN A 1 369 ? -21.492 3.853 -12.947 1.00 90.31 369 GLN A O 1
ATOM 3015 N N . GLY A 1 370 ? -21.945 4.887 -11.008 1.00 88.88 370 GLY A N 1
ATOM 3016 C CA . GLY A 1 370 ? -22.502 3.710 -10.353 1.00 88.88 370 GLY A CA 1
ATOM 3017 C C . GLY A 1 370 ? -21.454 2.645 -10.036 1.00 88.88 370 GLY A C 1
ATOM 3018 O O . GLY A 1 370 ? -21.776 1.457 -10.072 1.00 88.88 370 GLY A O 1
ATOM 3019 N N . VAL A 1 371 ? -20.208 3.045 -9.742 1.00 86.31 371 VAL A N 1
ATOM 3020 C CA . VAL A 1 371 ? -19.180 2.105 -9.276 1.00 86.31 371 VAL A CA 1
ATOM 3021 C C . VAL A 1 371 ? -19.709 1.386 -8.028 1.00 86.31 371 VAL A C 1
ATOM 3023 O O . VAL A 1 371 ? -20.095 2.049 -7.062 1.00 86.31 371 VAL A O 1
ATOM 3026 N N . PRO A 1 372 ? -19.782 0.044 -8.036 1.00 81.81 372 PRO A N 1
ATOM 3027 C CA . PRO A 1 372 ? -20.426 -0.692 -6.962 1.00 81.81 372 PRO A CA 1
ATOM 3028 C C . PRO A 1 372 ? -19.607 -0.608 -5.674 1.00 81.81 372 PRO A C 1
ATOM 3030 O O . PRO A 1 372 ? -18.418 -0.929 -5.653 1.00 81.81 372 PRO A O 1
ATOM 3033 N N . ALA A 1 373 ? -20.273 -0.237 -4.583 1.00 90.00 373 ALA A N 1
ATOM 3034 C CA . ALA A 1 373 ? -19.715 -0.346 -3.245 1.00 90.00 373 ALA A CA 1
ATOM 3035 C C . ALA A 1 373 ? -19.769 -1.797 -2.742 1.00 90.00 373 ALA A C 1
ATOM 3037 O O . ALA A 1 373 ? -20.653 -2.587 -3.090 1.00 90.00 373 ALA A O 1
ATOM 3038 N N . LEU A 1 374 ? -18.833 -2.140 -1.864 1.00 85.50 374 LEU A N 1
ATOM 3039 C CA . LEU A 1 374 ? -18.851 -3.376 -1.099 1.00 85.50 374 LEU A CA 1
ATOM 3040 C C . LEU A 1 374 ? -20.058 -3.391 -0.160 1.00 85.50 374 LEU A C 1
ATOM 3042 O O . LEU A 1 374 ? -20.455 -2.369 0.403 1.00 85.50 374 LEU A O 1
ATOM 3046 N N . ALA A 1 375 ? -20.607 -4.582 0.083 1.00 82.19 375 ALA A N 1
ATOM 3047 C CA . ALA A 1 375 ? -21.684 -4.719 1.053 1.00 82.19 375 ALA A CA 1
ATOM 3048 C C . ALA A 1 375 ? -21.226 -4.208 2.441 1.00 82.19 375 ALA A C 1
ATOM 3050 O O . ALA A 1 375 ? -20.093 -4.490 2.845 1.00 82.19 375 ALA A O 1
ATOM 3051 N N . PRO A 1 376 ? -22.088 -3.526 3.226 1.00 78.06 376 PRO A N 1
ATOM 3052 C CA . PRO A 1 376 ? -21.671 -2.813 4.440 1.00 78.06 376 PRO A CA 1
ATOM 3053 C C . PRO A 1 376 ? -20.878 -3.660 5.444 1.00 78.06 376 PRO A C 1
ATOM 3055 O O . PRO A 1 376 ? -19.961 -3.156 6.095 1.00 78.06 376 PRO A O 1
ATOM 3058 N N . GLY A 1 377 ? -21.206 -4.954 5.551 1.00 73.75 377 GLY A N 1
ATOM 3059 C CA . GLY A 1 377 ? -20.572 -5.915 6.456 1.00 73.75 377 GLY A CA 1
ATOM 3060 C C . GLY A 1 377 ? -19.212 -6.458 6.004 1.00 73.75 377 GLY A C 1
ATOM 3061 O O . GLY A 1 377 ? -18.528 -7.086 6.815 1.00 73.75 377 GLY A O 1
ATOM 3062 N N . VAL A 1 378 ? -18.797 -6.217 4.756 1.00 80.31 378 VAL A N 1
ATOM 3063 C CA . VAL A 1 378 ? -17.497 -6.671 4.244 1.00 80.31 378 VAL A CA 1
ATOM 3064 C C . VAL A 1 378 ? -16.384 -5.989 5.031 1.00 80.31 378 VAL A C 1
ATOM 3066 O O . VAL A 1 378 ? -16.426 -4.789 5.319 1.00 80.31 378 VAL A O 1
ATOM 3069 N N . ARG A 1 379 ? -15.381 -6.777 5.412 1.00 80.44 379 ARG A N 1
ATOM 3070 C CA . ARG A 1 379 ? -14.147 -6.305 6.037 1.00 80.44 379 ARG A CA 1
ATOM 3071 C C . ARG A 1 379 ? -12.998 -6.840 5.211 1.00 80.44 379 ARG A C 1
ATOM 3073 O O . ARG A 1 379 ? -12.906 -8.051 5.022 1.00 80.44 379 ARG A O 1
ATOM 3080 N N . LEU A 1 380 ? -12.135 -5.946 4.751 1.00 84.94 380 LEU A N 1
ATOM 3081 C CA . LEU A 1 380 ? -10.933 -6.362 4.045 1.00 84.94 380 LEU A CA 1
ATOM 3082 C C . LEU A 1 380 ? -9.890 -6.859 5.060 1.00 84.94 380 LEU A C 1
ATOM 3084 O O . LEU A 1 380 ? -9.948 -6.475 6.240 1.00 84.94 380 LEU A O 1
ATOM 3088 N N . PRO A 1 381 ? -8.959 -7.730 4.641 1.00 78.75 381 PRO A N 1
ATOM 3089 C CA . PRO A 1 381 ? -7.783 -8.067 5.424 1.00 78.75 381 PRO A CA 1
ATOM 3090 C C . PRO A 1 381 ? -7.140 -6.813 6.036 1.00 78.75 381 PRO A C 1
ATOM 3092 O O . PRO A 1 381 ? -6.862 -5.821 5.374 1.00 78.75 381 PRO A O 1
ATOM 3095 N N . GLY A 1 382 ? -6.958 -6.814 7.355 1.00 72.81 382 GLY A N 1
ATOM 3096 C CA . GLY A 1 382 ? -6.287 -5.705 8.030 1.00 72.81 382 GLY A CA 1
ATOM 3097 C C . GLY A 1 382 ? -4.775 -5.783 7.885 1.00 72.81 382 GLY A C 1
ATOM 3098 O O . GLY A 1 382 ? -4.247 -6.826 7.502 1.00 72.81 382 GLY A O 1
ATOM 3099 N N . PRO A 1 383 ? -4.050 -4.743 8.339 1.00 66.31 383 PRO A N 1
ATOM 3100 C CA . PRO A 1 383 ? -2.594 -4.797 8.395 1.00 66.31 383 PRO A CA 1
ATOM 3101 C C . PRO A 1 383 ? -2.103 -5.860 9.393 1.00 66.31 383 PRO A C 1
ATOM 3103 O O . PRO A 1 383 ? -0.919 -6.145 9.460 1.00 66.31 383 PRO A O 1
ATOM 3106 N N . TRP A 1 384 ? -3.013 -6.440 10.185 1.00 59.44 384 TRP A N 1
ATOM 3107 C CA . TRP A 1 384 ? -2.758 -7.539 11.101 1.00 59.44 384 TRP A CA 1
ATOM 3108 C C . TRP A 1 384 ? -4.045 -8.363 11.255 1.00 59.44 384 TRP A C 1
ATOM 3110 O O . TRP A 1 384 ? -5.041 -7.857 11.776 1.00 59.44 384 TRP A O 1
ATOM 3120 N N . LYS A 1 385 ? -4.023 -9.656 10.934 1.00 45.06 385 LYS A N 1
ATOM 3121 C CA . LYS A 1 385 ? -4.389 -10.596 11.993 1.00 45.06 385 LYS A CA 1
ATOM 3122 C C . LYS A 1 385 ? -3.068 -10.822 12.701 1.00 45.06 385 LYS A C 1
ATOM 3124 O O . LYS A 1 385 ? -2.156 -11.375 12.102 1.00 45.06 385 LYS A O 1
ATOM 3129 N N . LYS A 1 386 ? -2.935 -10.382 13.955 1.00 38.59 386 LYS A N 1
ATOM 3130 C CA . LYS A 1 386 ? -1.994 -11.115 14.801 1.00 38.59 386 LYS A CA 1
ATOM 3131 C C . LYS A 1 386 ? -2.438 -12.578 14.664 1.00 38.59 386 LYS A C 1
ATOM 3133 O O . LYS A 1 386 ? -3.655 -12.792 14.777 1.00 38.59 386 LYS A O 1
ATOM 3138 N N . PRO A 1 387 ? -1.545 -13.558 14.433 1.00 37.00 387 PRO A N 1
ATOM 3139 C CA . PRO A 1 387 ? -1.852 -14.885 14.933 1.00 37.00 387 PRO A CA 1
ATOM 3140 C C . PRO A 1 387 ? -2.338 -14.613 16.346 1.00 37.00 387 PRO A C 1
ATOM 3142 O O . PRO A 1 387 ? -1.661 -13.911 17.105 1.00 37.00 387 PRO A O 1
ATOM 3145 N N . THR A 1 388 ? -3.588 -14.971 16.641 1.00 34.66 388 THR A N 1
ATOM 3146 C CA . THR A 1 388 ? -3.986 -14.965 18.042 1.00 34.66 388 THR A CA 1
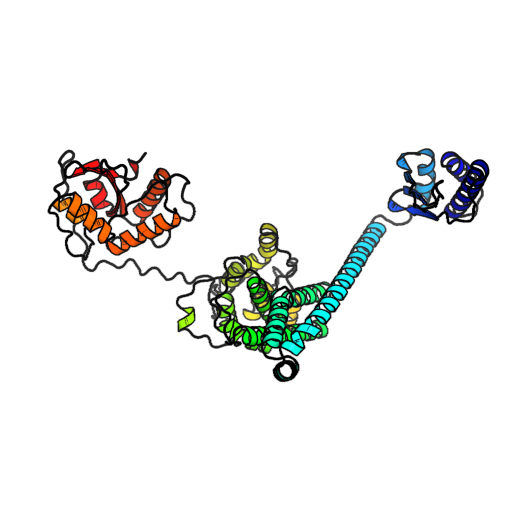ATOM 3147 C C . THR A 1 388 ? -2.943 -15.893 18.632 1.00 34.66 388 THR A C 1
ATOM 3149 O O . THR A 1 388 ? -2.906 -17.033 18.159 1.00 34.66 388 THR A O 1
ATOM 3152 N N . PRO A 1 389 ? -2.012 -15.413 19.491 1.00 37.31 389 PRO A N 1
ATOM 3153 C CA . PRO A 1 389 ? -1.080 -16.333 20.114 1.00 37.31 389 PRO A CA 1
ATOM 3154 C C . PRO A 1 389 ? -1.984 -17.435 20.638 1.00 37.31 389 PRO A C 1
ATOM 3156 O O . PRO A 1 389 ? -3.039 -17.065 21.188 1.00 37.31 389 PRO A O 1
ATOM 3159 N N . PRO A 1 390 ? -1.706 -18.722 20.352 1.00 37.16 390 PRO A N 1
ATOM 3160 C CA . PRO A 1 390 ? -2.513 -19.781 20.928 1.00 37.16 390 PRO A CA 1
ATOM 3161 C C . PRO A 1 390 ? -2.715 -19.372 22.378 1.00 37.16 390 PRO A C 1
ATOM 3163 O O . PRO A 1 390 ? -1.735 -19.012 23.042 1.00 37.16 390 PRO A O 1
ATOM 3166 N N . LYS A 1 391 ? -3.990 -19.219 22.788 1.00 43.28 391 LYS A N 1
ATOM 3167 C CA . LYS A 1 391 ? -4.319 -18.991 24.199 1.00 43.28 391 LYS A CA 1
ATOM 3168 C C . LYS A 1 391 ? -3.386 -19.928 24.933 1.00 43.28 391 LYS A C 1
ATOM 3170 O O . LYS A 1 391 ? -3.400 -21.096 24.544 1.00 43.28 391 LYS A O 1
ATOM 3175 N N . VAL A 1 392 ? -2.532 -19.355 25.794 1.00 47.03 392 VAL A N 1
ATOM 3176 C CA . VAL A 1 392 ? -1.503 -20.036 26.593 1.00 47.03 392 VAL A CA 1
ATOM 3177 C C . VAL A 1 392 ? -1.834 -21.512 26.600 1.00 47.03 392 VAL A C 1
ATOM 3179 O O . VAL A 1 392 ? -2.913 -21.833 27.096 1.00 47.03 392 VAL A O 1
ATOM 3182 N N . LEU A 1 393 ? -1.024 -22.345 25.929 1.00 45.28 393 LEU A N 1
ATOM 3183 C CA . LEU A 1 393 ? -1.242 -23.789 25.956 1.00 45.28 393 LEU A CA 1
ATOM 3184 C C . LEU A 1 393 ? -1.388 -24.128 27.434 1.00 45.28 393 LEU A C 1
ATOM 3186 O O . LEU A 1 393 ? -0.430 -23.962 28.183 1.00 45.28 393 LEU A O 1
ATOM 3190 N N . GLU A 1 394 ? -2.610 -24.430 27.871 1.00 47.34 394 GLU A N 1
ATOM 3191 C CA . GLU A 1 394 ? -2.819 -24.834 29.248 1.00 47.34 394 GLU A CA 1
ATOM 3192 C C . GLU A 1 394 ? -2.069 -26.159 29.348 1.00 47.34 394 GLU A C 1
ATOM 3194 O O . GLU A 1 394 ? -2.383 -27.071 28.571 1.00 47.34 394 GLU A O 1
ATOM 3199 N N . PRO A 1 395 ? -1.011 -26.239 30.174 1.00 49.19 395 PRO A N 1
ATOM 3200 C CA . PRO A 1 395 ? -0.218 -27.450 30.256 1.00 49.19 395 PRO A CA 1
ATOM 3201 C C . PRO A 1 395 ? -1.144 -28.605 30.629 1.00 49.19 395 PRO A C 1
ATOM 3203 O O . PRO A 1 395 ? -2.088 -28.433 31.410 1.00 49.19 395 PRO A O 1
ATOM 3206 N N . ALA A 1 396 ? -0.901 -29.781 30.052 1.00 51.53 396 ALA A N 1
ATOM 3207 C CA . ALA A 1 396 ? -1.758 -30.937 30.304 1.00 51.53 396 ALA A CA 1
ATOM 3208 C C . ALA A 1 396 ? -1.704 -31.345 31.788 1.00 51.53 396 ALA A C 1
ATOM 3210 O O . ALA A 1 396 ? -2.655 -31.938 32.309 1.00 51.53 396 ALA A O 1
ATOM 3211 N N . ARG A 1 397 ? -0.604 -30.997 32.470 1.00 54.62 397 ARG A N 1
ATOM 3212 C CA . ARG A 1 397 ? -0.424 -31.104 33.916 1.00 54.62 397 ARG A CA 1
ATOM 3213 C C . ARG A 1 397 ? 0.158 -29.809 34.469 1.00 54.62 397 ARG A C 1
ATOM 3215 O O . ARG A 1 397 ? 1.225 -29.374 34.072 1.00 54.62 397 ARG A O 1
ATOM 3222 N N . THR A 1 398 ? -0.514 -29.198 35.435 1.00 56.78 398 THR A N 1
ATOM 3223 C CA . THR A 1 398 ? 0.097 -28.136 36.242 1.00 56.78 398 THR A CA 1
ATOM 3224 C C . THR A 1 398 ? 1.117 -28.746 37.195 1.00 56.78 398 THR A C 1
ATOM 3226 O O . THR A 1 398 ? 0.778 -29.667 37.936 1.00 56.78 398 THR A O 1
ATOM 3229 N N . ARG A 1 399 ? 2.348 -28.225 37.194 1.00 63.00 399 ARG A N 1
ATOM 3230 C CA . ARG A 1 399 ? 3.355 -28.558 38.206 1.00 63.00 399 ARG A CA 1
ATOM 3231 C C . ARG A 1 399 ? 2.884 -28.069 39.577 1.00 63.00 399 ARG A C 1
ATOM 3233 O O . ARG A 1 399 ? 2.428 -26.931 39.697 1.00 63.00 399 ARG A O 1
ATOM 3240 N N . ASP A 1 400 ? 3.005 -28.916 40.595 1.00 61.03 400 ASP A N 1
ATOM 3241 C CA . ASP A 1 400 ? 2.750 -28.499 41.972 1.00 61.03 400 ASP A CA 1
ATOM 3242 C C . ASP A 1 400 ? 3.804 -27.459 42.401 1.00 61.03 400 ASP A C 1
ATOM 3244 O O . ASP A 1 400 ? 4.989 -27.629 42.087 1.00 61.03 400 ASP A O 1
ATOM 3248 N N . PRO A 1 401 ? 3.410 -26.375 43.096 1.00 62.00 401 PRO A N 1
ATOM 3249 C CA . PRO A 1 401 ? 4.362 -25.411 43.634 1.00 62.00 401 PRO A CA 1
ATOM 3250 C C . PRO A 1 401 ? 5.395 -26.119 44.508 1.00 62.00 401 PRO A C 1
ATOM 3252 O O . PRO A 1 401 ? 5.039 -27.020 45.276 1.00 62.00 401 PRO A O 1
ATOM 3255 N N . LEU A 1 402 ? 6.655 -25.689 44.429 1.00 69.94 402 LEU A N 1
ATOM 3256 C CA . LEU A 1 402 ? 7.676 -26.213 45.333 1.00 69.94 402 LEU A CA 1
ATOM 3257 C C . LEU A 1 402 ? 7.244 -26.005 46.789 1.00 69.94 402 LEU A C 1
ATOM 3259 O O . LEU A 1 402 ? 6.707 -24.954 47.159 1.00 69.94 402 LEU A O 1
ATOM 3263 N N . THR A 1 403 ? 7.479 -27.014 47.627 1.00 63.91 403 THR A N 1
ATOM 3264 C CA . THR A 1 403 ? 7.239 -26.911 49.067 1.00 63.91 403 THR A CA 1
ATOM 3265 C C . THR A 1 403 ? 7.988 -25.712 49.636 1.00 63.91 403 THR A C 1
ATOM 3267 O O . THR A 1 403 ? 9.147 -25.473 49.316 1.00 63.91 403 THR A O 1
ATOM 3270 N N . SER A 1 404 ? 7.328 -24.939 50.497 1.00 59.88 404 SER A N 1
ATOM 3271 C CA . SER A 1 404 ? 7.940 -23.773 51.129 1.00 59.88 404 SER A CA 1
ATOM 3272 C C . SER A 1 404 ? 9.165 -24.192 51.946 1.00 59.88 404 SER A C 1
ATOM 3274 O O . SER A 1 404 ? 9.024 -24.853 52.976 1.00 59.88 404 SER A O 1
ATOM 3276 N N . HIS A 1 405 ? 10.354 -23.793 51.508 1.00 64.12 405 HIS A N 1
ATOM 3277 C CA . HIS A 1 405 ? 11.585 -23.989 52.265 1.00 64.12 405 HIS A CA 1
ATOM 3278 C C . HIS A 1 405 ? 11.779 -22.835 53.262 1.00 64.12 405 HIS A C 1
ATOM 3280 O O . HIS A 1 405 ? 11.448 -21.683 52.967 1.00 64.12 405 HIS A O 1
ATOM 3286 N N . THR A 1 406 ? 12.350 -23.100 54.434 1.00 60.12 406 THR A N 1
ATOM 3287 C CA . THR A 1 406 ? 12.706 -22.067 55.421 1.00 60.12 406 THR A CA 1
ATOM 3288 C C . THR A 1 406 ? 13.855 -21.190 54.925 1.00 60.12 406 THR A C 1
ATOM 3290 O O . THR A 1 406 ? 14.726 -21.645 54.188 1.00 60.12 406 THR A O 1
ATOM 3293 N N . GLU A 1 407 ? 13.835 -19.904 55.268 1.00 59.31 407 GLU A N 1
ATOM 3294 C CA . GLU A 1 407 ? 14.858 -18.930 54.870 1.00 59.31 407 GLU A CA 1
ATOM 3295 C C . GLU A 1 407 ? 16.234 -19.326 55.449 1.00 59.31 407 GLU A C 1
ATOM 3297 O O . GLU A 1 407 ? 16.359 -19.513 56.658 1.00 59.31 407 GLU A O 1
ATOM 3302 N N . GLY A 1 408 ? 17.254 -19.478 54.593 1.00 61.56 408 GLY A N 1
ATOM 3303 C CA . GLY A 1 408 ? 18.629 -19.833 54.991 1.00 61.56 408 GLY A CA 1
ATOM 3304 C C . GLY A 1 408 ? 19.071 -21.276 54.707 1.00 61.56 408 GLY A C 1
ATOM 3305 O O . GLY A 1 408 ? 20.266 -21.550 54.792 1.00 61.56 408 GLY A O 1
ATOM 3306 N N . ASP A 1 409 ? 18.155 -22.168 54.322 1.00 71.44 409 ASP A N 1
ATOM 3307 C CA . ASP A 1 409 ? 18.492 -23.550 53.953 1.00 71.44 409 ASP A CA 1
ATOM 3308 C C . ASP A 1 409 ? 18.962 -23.657 52.490 1.00 71.44 409 ASP A C 1
ATOM 3310 O O . ASP A 1 409 ? 18.397 -23.013 51.594 1.00 71.44 409 ASP A O 1
ATOM 3314 N N . GLU A 1 410 ? 19.978 -24.497 52.252 1.00 80.25 410 GLU A N 1
ATOM 3315 C CA . GLU A 1 410 ? 20.442 -24.872 50.911 1.00 80.25 410 GLU A CA 1
ATOM 3316 C C . GLU A 1 410 ? 19.328 -25.612 50.157 1.00 80.25 410 GLU A C 1
ATOM 3318 O O . GLU A 1 410 ? 18.676 -26.504 50.705 1.00 80.25 410 GLU A O 1
ATOM 3323 N N . LEU A 1 411 ? 19.087 -25.224 48.902 1.00 81.75 411 LEU A N 1
ATOM 3324 C CA . LEU A 1 411 ? 18.074 -25.856 48.064 1.00 81.75 411 LEU A CA 1
ATOM 3325 C C . LEU A 1 411 ? 18.582 -27.240 47.616 1.00 81.75 411 LEU A C 1
ATOM 3327 O O . LEU A 1 411 ? 19.671 -27.320 47.042 1.00 81.75 411 LEU A O 1
ATOM 3331 N N . PRO A 1 412 ? 17.822 -28.329 47.833 1.00 85.19 412 PRO A N 1
ATOM 3332 C CA . PRO A 1 412 ? 18.188 -29.641 47.316 1.00 85.19 412 PRO A CA 1
ATOM 3333 C C . PRO A 1 412 ? 18.318 -29.636 45.788 1.00 85.19 412 PRO A C 1
ATOM 3335 O O . PRO A 1 412 ? 17.469 -29.090 45.082 1.00 85.19 412 PRO A O 1
ATOM 3338 N N . LEU A 1 413 ? 19.332 -30.334 45.261 1.00 84.06 413 LEU A N 1
ATOM 3339 C CA . LEU A 1 413 ? 19.558 -30.453 43.813 1.00 84.06 413 LEU A CA 1
ATOM 3340 C C . LEU A 1 413 ? 18.334 -31.016 43.066 1.00 84.06 413 LEU A C 1
ATOM 3342 O O . LEU A 1 413 ? 18.085 -30.642 41.927 1.00 84.06 413 LEU A O 1
ATOM 3346 N N . ALA A 1 414 ? 17.534 -31.870 43.711 1.00 82.12 414 ALA A N 1
ATOM 3347 C CA . ALA A 1 414 ? 16.300 -32.415 43.141 1.00 82.12 414 ALA A CA 1
ATOM 3348 C C . ALA A 1 414 ? 15.205 -31.349 42.925 1.00 82.12 414 ALA A C 1
ATOM 3350 O O . ALA A 1 414 ? 14.499 -31.380 41.915 1.00 82.12 414 ALA A O 1
ATOM 3351 N N . ASP A 1 415 ? 15.089 -30.380 43.835 1.00 81.44 415 ASP A N 1
ATOM 3352 C CA . ASP A 1 415 ? 14.131 -29.276 43.710 1.00 81.44 415 ASP A CA 1
ATOM 3353 C C . ASP A 1 415 ? 14.589 -28.295 42.623 1.00 81.44 415 ASP A C 1
ATOM 3355 O O . ASP A 1 415 ? 13.782 -27.793 41.838 1.00 81.44 415 ASP A O 1
ATOM 3359 N N . PHE A 1 416 ? 15.906 -28.096 42.504 1.00 83.94 416 PHE A N 1
ATOM 3360 C CA . PHE A 1 416 ? 16.503 -27.336 41.408 1.00 83.94 416 PHE A CA 1
ATOM 3361 C C . PHE A 1 416 ? 16.339 -28.036 40.050 1.00 83.94 416 PHE A C 1
ATOM 3363 O O . PHE A 1 416 ? 15.959 -27.402 39.071 1.00 83.94 416 PHE A O 1
ATOM 3370 N N . ALA A 1 417 ? 16.502 -29.355 39.982 1.00 85.44 417 ALA A N 1
ATOM 3371 C CA . ALA A 1 417 ? 16.239 -30.115 38.762 1.00 85.44 417 ALA A CA 1
ATOM 3372 C C . ALA A 1 417 ? 14.765 -30.045 38.340 1.00 85.44 417 ALA A C 1
ATOM 3374 O O . ALA A 1 417 ? 14.453 -29.878 37.161 1.00 85.44 417 ALA A O 1
ATOM 3375 N N . THR A 1 418 ? 13.853 -30.080 39.313 1.00 83.06 418 THR A N 1
ATOM 3376 C CA . THR A 1 418 ? 12.415 -29.892 39.076 1.00 83.06 418 THR A CA 1
ATOM 3377 C C . THR A 1 418 ? 12.119 -28.509 38.487 1.00 83.06 418 THR A C 1
ATOM 3379 O O . THR A 1 418 ? 11.243 -28.385 37.631 1.00 83.06 418 THR A O 1
ATOM 3382 N N . LEU A 1 419 ? 12.867 -27.472 38.889 1.00 80.25 419 LEU A N 1
ATOM 3383 C CA . LEU A 1 419 ? 12.759 -26.115 38.337 1.00 80.25 419 LEU A CA 1
ATOM 3384 C C . LEU A 1 419 ? 13.120 -26.018 36.866 1.00 80.25 419 LEU A C 1
ATOM 3386 O O . LEU A 1 419 ? 12.449 -25.301 36.128 1.00 80.25 419 LEU A O 1
ATOM 3390 N N . LEU A 1 420 ? 14.165 -26.733 36.477 1.00 84.38 420 LEU A N 1
ATOM 3391 C CA . LEU A 1 420 ? 14.750 -26.674 35.143 1.00 84.38 420 LEU A CA 1
ATOM 3392 C C . LEU A 1 420 ? 14.147 -27.709 34.183 1.00 84.38 420 LEU A C 1
ATOM 3394 O O . LEU A 1 420 ? 14.526 -27.768 33.014 1.00 84.38 420 LEU A O 1
ATOM 3398 N N . THR A 1 421 ? 13.189 -28.502 34.665 1.00 82.12 421 THR A N 1
ATOM 3399 C CA . THR A 1 421 ? 12.447 -29.489 33.879 1.00 82.12 421 THR A CA 1
ATOM 3400 C C . THR A 1 421 ? 11.188 -28.853 33.266 1.00 82.12 421 THR A C 1
ATOM 3402 O O . THR A 1 421 ? 10.462 -28.147 33.973 1.00 82.12 421 THR A O 1
ATOM 3405 N N . PRO A 1 422 ? 10.872 -29.110 31.979 1.00 77.62 422 PRO A N 1
ATOM 3406 C CA . PRO A 1 422 ? 9.618 -28.663 31.372 1.00 77.62 422 PRO A CA 1
ATOM 3407 C C . PRO A 1 422 ? 8.377 -29.203 32.099 1.00 77.62 422 PRO A C 1
ATOM 3409 O O . PRO A 1 422 ? 8.361 -30.353 32.528 1.00 77.62 422 PRO A O 1
ATOM 3412 N N . VAL A 1 423 ? 7.299 -28.415 32.164 1.00 68.12 423 VAL A N 1
ATOM 3413 C CA . VAL A 1 423 ? 6.052 -28.753 32.888 1.00 68.12 423 VAL A CA 1
ATOM 3414 C C . VAL A 1 423 ? 5.374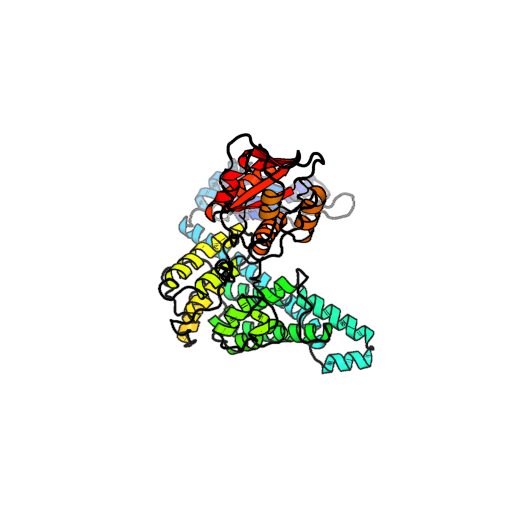 -30.055 32.398 1.00 68.12 423 VAL A C 1
ATOM 3416 O O . VAL A 1 423 ? 4.645 -30.679 33.162 1.00 68.12 423 VAL A O 1
ATOM 3419 N N . ASP A 1 424 ? 5.690 -30.531 31.189 1.00 67.62 424 ASP A N 1
ATOM 3420 C CA . ASP A 1 424 ? 5.245 -31.824 30.632 1.00 67.62 424 ASP A CA 1
ATOM 3421 C C . ASP A 1 424 ? 6.422 -32.679 30.083 1.00 67.62 424 ASP A C 1
ATOM 3423 O O . ASP A 1 424 ? 6.218 -33.584 29.271 1.00 67.62 424 ASP A O 1
ATOM 3427 N N . GLY A 1 425 ? 7.662 -32.367 30.476 1.00 68.50 425 GLY A N 1
ATOM 3428 C CA . GLY A 1 425 ? 8.880 -33.011 29.972 1.00 68.50 425 GLY A CA 1
ATOM 3429 C C . GLY A 1 425 ? 9.384 -34.161 30.839 1.00 68.50 425 GLY A C 1
ATOM 3430 O O . GLY A 1 425 ? 8.980 -34.327 31.991 1.00 68.50 425 GLY A O 1
ATOM 3431 N N . ASP A 1 426 ? 10.308 -34.944 30.280 1.00 75.06 426 ASP A N 1
ATOM 3432 C CA . ASP A 1 426 ? 11.065 -35.908 31.072 1.00 75.06 426 ASP A CA 1
ATOM 3433 C C . ASP A 1 426 ? 11.945 -35.163 32.094 1.00 75.06 426 ASP A C 1
ATOM 3435 O O . ASP A 1 426 ? 12.525 -34.128 31.749 1.00 75.06 426 ASP A O 1
ATOM 3439 N N . PRO A 1 427 ? 12.065 -35.665 33.340 1.00 73.56 427 PRO A N 1
ATOM 3440 C CA . PRO A 1 427 ? 12.928 -35.067 34.350 1.00 73.56 427 PRO A CA 1
ATOM 3441 C C . PRO A 1 427 ? 14.355 -34.926 33.839 1.00 73.56 427 PRO A C 1
ATOM 3443 O O . PRO A 1 427 ? 14.951 -35.903 33.377 1.00 73.56 427 PRO A O 1
ATOM 3446 N N . VAL A 1 428 ? 14.921 -33.729 33.975 1.00 72.88 428 VAL A N 1
ATOM 3447 C CA . VAL A 1 428 ? 16.337 -33.528 33.680 1.00 72.88 428 VAL A CA 1
ATOM 3448 C C . VAL A 1 428 ? 17.152 -34.306 34.728 1.00 72.88 428 VAL A C 1
ATOM 3450 O O . VAL A 1 428 ? 16.928 -34.122 35.930 1.00 72.88 428 VAL A O 1
ATOM 3453 N N . PRO A 1 429 ? 18.046 -35.228 34.323 1.00 71.62 429 PRO A N 1
ATOM 3454 C CA . PRO A 1 429 ? 18.775 -36.073 35.262 1.00 71.62 429 PRO A CA 1
ATOM 3455 C C . PRO A 1 429 ? 19.664 -35.229 36.185 1.00 71.62 429 PRO A C 1
ATOM 3457 O O . PRO A 1 429 ? 20.471 -34.428 35.734 1.00 71.62 429 PRO A O 1
ATOM 3460 N N . ALA A 1 430 ? 19.519 -35.437 37.495 1.00 65.56 430 ALA A N 1
ATOM 3461 C CA . ALA A 1 430 ? 20.165 -34.641 38.539 1.00 65.56 430 ALA A CA 1
ATOM 3462 C C . ALA A 1 430 ? 21.319 -35.407 39.212 1.00 65.56 430 ALA A C 1
ATOM 3464 O O . ALA A 1 430 ? 21.254 -35.715 40.403 1.00 65.56 430 ALA A O 1
ATOM 3465 N N . THR A 1 431 ? 22.347 -35.793 38.449 1.00 75.75 431 THR A N 1
ATOM 3466 C CA . THR A 1 431 ? 23.527 -36.476 39.020 1.00 75.75 431 THR A CA 1
ATOM 3467 C C . THR A 1 431 ? 24.474 -35.505 39.718 1.00 75.75 431 THR A C 1
ATOM 3469 O O . THR A 1 431 ? 24.960 -35.806 40.806 1.00 75.75 431 THR A O 1
ATOM 3472 N N . ASP A 1 432 ? 24.686 -34.337 39.118 1.00 85.56 432 ASP A N 1
ATOM 3473 C CA . ASP A 1 432 ? 25.426 -33.199 39.657 1.00 85.56 432 ASP A CA 1
ATOM 3474 C C . ASP A 1 432 ? 24.929 -31.903 38.987 1.00 85.56 432 ASP A C 1
ATOM 3476 O O . ASP A 1 432 ? 24.023 -31.930 38.150 1.00 85.56 432 ASP A O 1
ATOM 3480 N N . LEU A 1 433 ? 25.459 -30.761 39.426 1.00 83.75 433 LEU A N 1
ATOM 3481 C CA . LEU A 1 433 ? 25.001 -29.446 38.989 1.00 83.75 433 LEU A CA 1
ATOM 3482 C C . LEU A 1 433 ? 25.388 -29.127 37.541 1.00 83.75 433 LEU A C 1
ATOM 3484 O O . LEU A 1 433 ? 24.570 -28.565 36.817 1.00 83.75 433 LEU A O 1
ATOM 3488 N N . ASP A 1 434 ? 26.594 -29.503 37.120 1.00 83.62 434 ASP A N 1
ATOM 3489 C CA . ASP A 1 434 ? 27.096 -29.211 35.776 1.00 83.62 434 ASP A CA 1
ATOM 3490 C C . ASP A 1 434 ? 26.283 -29.986 34.732 1.00 83.62 434 ASP A C 1
ATOM 3492 O O . ASP A 1 434 ? 25.757 -29.396 33.789 1.00 83.62 434 ASP A O 1
ATOM 3496 N N . ALA A 1 435 ? 26.050 -31.283 34.970 1.00 83.88 435 ALA A N 1
ATOM 3497 C CA . ALA A 1 435 ? 25.220 -32.118 34.104 1.00 83.88 435 ALA A CA 1
ATOM 3498 C C . ALA A 1 435 ? 23.768 -31.617 34.013 1.00 83.88 435 ALA A C 1
ATOM 3500 O O . ALA A 1 435 ? 23.137 -31.713 32.959 1.00 83.88 435 ALA A O 1
ATOM 3501 N N . LEU A 1 436 ? 23.235 -31.069 35.110 1.00 86.00 436 LEU A N 1
ATOM 3502 C CA . LEU A 1 436 ? 21.897 -30.486 35.138 1.00 86.00 436 LEU A CA 1
ATOM 3503 C C . LEU A 1 436 ? 21.820 -29.200 34.301 1.00 86.00 436 LEU A C 1
ATOM 3505 O O . LEU A 1 436 ? 20.859 -29.022 33.553 1.00 86.00 436 LEU A O 1
ATOM 3509 N N . LEU A 1 437 ? 22.807 -28.306 34.421 1.00 85.88 437 LEU A N 1
ATOM 3510 C CA . LEU A 1 437 ? 22.845 -27.058 33.656 1.00 85.88 437 LEU A CA 1
ATOM 3511 C C . LEU A 1 437 ? 23.060 -27.315 32.163 1.00 85.88 437 LEU A C 1
ATOM 3513 O O . LEU A 1 437 ? 22.342 -26.727 31.354 1.00 85.88 437 LEU A O 1
ATOM 3517 N N . ASP A 1 438 ? 23.960 -28.231 31.803 1.00 83.12 438 ASP A N 1
ATOM 3518 C CA . ASP A 1 438 ? 24.188 -28.632 30.411 1.00 83.12 438 ASP A CA 1
ATOM 3519 C C . ASP A 1 438 ? 22.900 -29.174 29.784 1.00 83.12 438 ASP A C 1
ATOM 3521 O O . ASP A 1 438 ? 22.450 -28.686 28.746 1.00 83.12 438 ASP A O 1
ATOM 3525 N N . ALA A 1 439 ? 22.229 -30.107 30.462 1.00 81.94 439 ALA A N 1
ATOM 3526 C CA . ALA A 1 439 ? 20.976 -30.668 29.971 1.00 81.94 439 ALA A CA 1
ATOM 3527 C C . ALA A 1 439 ? 19.841 -29.623 29.913 1.00 81.94 439 ALA A C 1
ATOM 3529 O O . ALA A 1 439 ? 19.007 -29.656 29.005 1.00 81.94 439 ALA A O 1
ATOM 3530 N N . ALA A 1 440 ? 19.802 -28.659 30.836 1.00 84.75 440 ALA A N 1
ATOM 3531 C CA . ALA A 1 440 ? 18.829 -27.565 30.813 1.00 84.75 440 ALA A CA 1
ATOM 3532 C C . ALA A 1 440 ? 19.077 -26.567 29.660 1.00 84.75 440 ALA A C 1
ATOM 3534 O O . ALA A 1 440 ? 18.132 -26.038 29.067 1.00 84.75 440 ALA A O 1
ATOM 3535 N N . VAL A 1 441 ? 20.340 -26.336 29.292 1.00 83.88 441 VAL A N 1
ATOM 3536 C CA . VAL A 1 441 ? 20.705 -25.547 28.105 1.00 83.88 441 VAL A CA 1
ATOM 3537 C C . VAL A 1 441 ? 20.365 -26.307 26.823 1.00 83.88 441 VAL A C 1
ATOM 3539 O O . VAL A 1 441 ? 19.748 -25.731 25.926 1.00 83.88 441 VAL A O 1
ATOM 3542 N N . GLU A 1 442 ? 20.698 -27.598 26.741 1.00 81.38 442 GLU A N 1
ATOM 3543 C CA . GLU A 1 442 ? 20.401 -28.452 25.580 1.00 81.38 442 GLU A CA 1
ATOM 3544 C C . GLU A 1 442 ? 18.897 -28.582 25.318 1.00 81.38 442 GLU A C 1
ATOM 3546 O O . GLU A 1 442 ? 18.449 -28.527 24.172 1.00 81.38 442 GLU A O 1
ATOM 3551 N N . THR A 1 443 ? 18.103 -28.717 26.382 1.00 77.06 443 THR A N 1
ATOM 3552 C CA . THR A 1 443 ? 16.636 -28.765 26.291 1.00 77.06 443 THR A CA 1
ATOM 3553 C C . THR A 1 443 ? 16.011 -27.392 26.064 1.00 77.06 443 THR A C 1
ATOM 3555 O O . THR A 1 443 ? 14.835 -27.315 25.713 1.00 77.06 443 THR A O 1
ATOM 3558 N N . GLY A 1 444 ? 16.777 -26.308 26.220 1.00 80.25 444 GLY A N 1
ATOM 3559 C CA . GLY A 1 444 ? 16.311 -24.940 26.027 1.00 80.25 444 GLY A CA 1
ATOM 3560 C C . GLY A 1 444 ? 15.394 -24.435 27.141 1.00 80.25 444 GLY A C 1
ATOM 3561 O O . GLY A 1 444 ? 14.578 -23.549 26.881 1.00 80.25 444 GLY A O 1
ATOM 3562 N N . THR A 1 445 ? 15.493 -24.984 28.357 1.00 82.75 445 THR A N 1
ATOM 3563 C CA . THR A 1 445 ? 14.793 -24.480 29.554 1.00 82.75 445 THR A CA 1
ATOM 3564 C C . THR A 1 445 ? 15.570 -23.376 30.276 1.00 82.75 445 THR A C 1
ATOM 3566 O O . THR A 1 445 ? 14.978 -22.588 31.017 1.00 82.75 445 THR A O 1
ATOM 3569 N N . ILE A 1 446 ? 16.872 -23.258 30.000 1.00 85.88 446 ILE A N 1
ATOM 3570 C CA . ILE A 1 446 ? 17.736 -22.141 30.398 1.00 85.88 446 ILE A CA 1
ATOM 3571 C C . ILE A 1 446 ? 18.406 -21.565 29.154 1.00 85.88 446 ILE A C 1
ATOM 3573 O O . ILE A 1 446 ? 18.756 -22.292 28.222 1.00 85.88 446 ILE A O 1
ATOM 3577 N N . HIS A 1 447 ? 18.636 -20.253 29.150 1.00 83.38 447 HIS A N 1
ATOM 3578 C CA . HIS A 1 447 ? 19.498 -19.621 28.159 1.00 83.38 447 HIS A CA 1
ATOM 3579 C C . HIS A 1 447 ? 20.754 -19.035 28.775 1.00 83.38 447 HIS A C 1
ATOM 3581 O O . HIS A 1 447 ? 20.699 -18.307 29.766 1.00 83.38 447 HIS A O 1
ATOM 3587 N N . LEU A 1 448 ? 21.874 -19.310 28.112 1.00 80.56 448 LEU A N 1
ATOM 3588 C CA . LEU A 1 448 ? 23.116 -18.587 28.301 1.00 80.56 448 LEU A CA 1
ATOM 3589 C C . LEU A 1 448 ? 23.014 -17.232 27.593 1.00 80.56 448 LEU A C 1
ATOM 3591 O O . LEU A 1 448 ? 22.802 -17.164 26.380 1.00 80.56 448 LEU A O 1
ATOM 3595 N N . VAL A 1 449 ? 23.157 -16.152 28.351 1.00 71.50 449 VAL A N 1
ATOM 3596 C CA . VAL A 1 449 ? 23.126 -14.787 27.832 1.00 71.50 449 VAL A CA 1
ATOM 3597 C C . VAL A 1 449 ? 24.537 -14.221 27.834 1.00 71.50 449 VAL A C 1
ATOM 3599 O O . VAL A 1 449 ? 25.049 -13.795 28.870 1.00 71.50 449 VAL A O 1
ATOM 3602 N N . ASP A 1 450 ? 25.141 -14.142 26.649 1.00 69.94 450 ASP A N 1
ATOM 3603 C CA . ASP A 1 450 ? 26.333 -13.321 26.458 1.00 69.94 450 ASP A CA 1
ATOM 3604 C C . ASP A 1 450 ? 25.925 -11.845 26.551 1.00 69.94 450 ASP A C 1
ATOM 3606 O O . ASP A 1 450 ? 25.268 -11.280 25.666 1.00 69.94 450 ASP A O 1
ATOM 3610 N N . SER A 1 451 ? 26.317 -11.210 27.656 1.00 60.97 451 SER A N 1
ATOM 3611 C CA . SER A 1 451 ? 26.005 -9.809 27.941 1.00 60.97 451 SER A CA 1
ATOM 3612 C C . SER A 1 451 ? 26.588 -8.826 26.913 1.00 60.97 451 SER A C 1
ATOM 3614 O O . SER A 1 451 ? 26.140 -7.673 26.867 1.00 60.97 451 SER A O 1
ATOM 3616 N N . SER A 1 452 ? 27.539 -9.272 26.083 1.00 59.34 452 SER A N 1
ATOM 3617 C CA . SER A 1 452 ? 28.263 -8.472 25.097 1.00 59.34 452 SER A CA 1
ATOM 3618 C C . SER A 1 452 ? 27.802 -8.658 23.642 1.00 59.34 452 SER A C 1
ATOM 3620 O O . SER A 1 452 ? 28.052 -7.756 22.837 1.00 59.34 452 SER A O 1
ATOM 3622 N N . ALA A 1 453 ? 27.102 -9.752 23.302 1.00 55.62 453 ALA A N 1
ATOM 3623 C CA . ALA A 1 453 ? 26.947 -10.184 21.903 1.00 55.62 453 ALA A CA 1
ATOM 3624 C C . ALA A 1 453 ? 25.509 -10.395 21.379 1.00 55.62 453 ALA A C 1
ATOM 3626 O O . ALA A 1 453 ? 25.335 -10.481 20.166 1.00 55.62 453 ALA A O 1
ATOM 3627 N N . ILE A 1 454 ? 24.477 -10.456 22.228 1.00 62.47 454 ILE A N 1
ATOM 3628 C CA . ILE A 1 454 ? 23.107 -10.783 21.777 1.00 62.47 454 ILE A CA 1
ATOM 3629 C C . ILE A 1 454 ? 22.296 -9.543 21.351 1.00 62.47 454 ILE A C 1
ATOM 3631 O O . ILE A 1 454 ? 22.252 -8.529 22.065 1.00 62.47 454 ILE A O 1
ATOM 3635 N N . ASP A 1 455 ? 21.586 -9.633 20.214 1.00 67.31 455 ASP A N 1
ATOM 3636 C CA . ASP A 1 455 ? 20.554 -8.653 19.864 1.00 67.31 455 ASP A CA 1
ATOM 3637 C C . ASP A 1 455 ? 19.400 -8.710 20.876 1.00 67.31 455 ASP A C 1
ATOM 3639 O O . ASP A 1 455 ? 18.910 -9.757 21.294 1.00 67.31 455 ASP A O 1
ATOM 3643 N N . ARG A 1 456 ? 18.934 -7.545 21.320 1.00 66.12 456 ARG A N 1
ATOM 3644 C CA . ARG A 1 456 ? 17.988 -7.464 22.448 1.00 66.12 456 ARG A CA 1
ATOM 3645 C C . ARG A 1 456 ? 16.577 -7.913 22.074 1.00 66.12 456 ARG A C 1
ATOM 3647 O O . ARG A 1 456 ? 15.793 -8.225 22.971 1.00 66.12 456 ARG A O 1
ATOM 3654 N N . THR A 1 457 ? 16.248 -7.900 20.784 1.00 66.69 457 THR A N 1
ATOM 3655 C CA . THR A 1 457 ? 15.001 -8.474 20.273 1.00 66.69 457 THR A CA 1
ATOM 3656 C C . THR A 1 457 ? 15.116 -9.990 20.306 1.00 66.69 457 THR A C 1
ATOM 3658 O O . THR A 1 457 ? 14.240 -10.629 20.884 1.00 66.69 457 THR A O 1
ATOM 3661 N N . GLU A 1 458 ? 16.241 -10.533 19.832 1.00 72.88 458 GLU A N 1
ATOM 3662 C CA . GLU A 1 458 ? 16.551 -11.967 19.903 1.00 72.88 458 GLU A CA 1
ATOM 3663 C C . GLU A 1 458 ? 16.484 -12.489 21.346 1.00 72.88 458 GLU A C 1
ATOM 3665 O O . GLU A 1 458 ? 15.811 -13.485 21.592 1.00 72.88 458 GLU A O 1
ATOM 3670 N N . LEU A 1 459 ? 17.038 -11.769 22.335 1.00 75.75 459 LEU A N 1
ATOM 3671 C CA . LEU A 1 459 ? 16.942 -12.163 23.751 1.00 75.75 459 LEU A CA 1
ATOM 3672 C C . LEU A 1 459 ? 15.489 -12.322 24.228 1.00 75.75 459 LEU A C 1
ATOM 3674 O O . LEU A 1 459 ? 15.156 -13.272 24.934 1.00 75.75 459 LEU A O 1
ATOM 3678 N N . GLY A 1 460 ? 14.609 -11.387 23.861 1.00 74.75 460 GLY A N 1
ATOM 3679 C CA . GLY A 1 460 ? 13.200 -11.468 24.239 1.00 74.75 460 GLY A CA 1
ATOM 3680 C C . GLY A 1 460 ? 12.460 -12.609 23.532 1.00 74.75 460 GLY A C 1
ATOM 3681 O O . GLY A 1 460 ? 11.539 -13.184 24.115 1.00 74.75 460 GLY A O 1
ATOM 3682 N N . GLU A 1 461 ? 12.844 -12.931 22.293 1.00 78.31 461 GLU A N 1
ATOM 3683 C CA . GLU A 1 461 ? 12.245 -14.017 21.502 1.00 78.31 461 GLU A CA 1
ATOM 3684 C C . GLU A 1 461 ? 12.690 -15.371 22.042 1.00 78.31 461 GLU A C 1
ATOM 3686 O O . GLU A 1 461 ? 11.855 -16.261 22.225 1.00 78.31 461 GLU A O 1
ATOM 3691 N N . MET A 1 462 ? 13.975 -15.478 22.387 1.00 77.06 462 MET A N 1
ATOM 3692 C CA . MET A 1 462 ? 14.561 -16.622 23.072 1.00 77.06 462 MET A CA 1
ATOM 3693 C C . MET A 1 462 ? 13.861 -16.862 24.406 1.00 77.06 462 MET A C 1
ATOM 3695 O O . MET A 1 462 ? 13.283 -17.924 24.574 1.00 77.06 462 MET A O 1
ATOM 3699 N N . LEU A 1 463 ? 13.763 -15.863 25.295 1.00 80.06 463 LEU A N 1
ATOM 3700 C CA . LEU A 1 463 ? 13.084 -16.014 26.594 1.00 80.06 463 LEU A CA 1
ATOM 3701 C C . LEU A 1 463 ? 11.611 -16.448 26.463 1.00 80.06 463 LEU A C 1
ATOM 3703 O O . LEU A 1 463 ? 11.105 -17.238 27.263 1.00 80.06 463 LEU A O 1
ATOM 3707 N N . GLN A 1 464 ? 10.897 -15.959 25.444 1.00 78.12 464 GLN A N 1
ATOM 3708 C CA . GLN A 1 464 ? 9.534 -16.422 25.148 1.00 78.12 464 GLN A CA 1
ATOM 3709 C C . GLN A 1 464 ? 9.497 -17.854 24.617 1.00 78.12 464 GLN A C 1
ATOM 3711 O O . GLN A 1 464 ? 8.533 -18.578 24.874 1.00 78.12 464 GLN A O 1
ATOM 3716 N N . LEU A 1 465 ? 10.492 -18.254 23.826 1.00 78.81 465 LEU A N 1
ATOM 3717 C CA . LEU A 1 465 ? 10.651 -19.629 23.375 1.00 78.81 465 LEU A CA 1
ATOM 3718 C C . LEU A 1 465 ? 10.950 -20.553 24.561 1.00 78.81 465 LEU A C 1
ATOM 3720 O O . LEU A 1 465 ? 10.261 -21.557 24.686 1.00 78.81 465 LEU A O 1
ATOM 3724 N N . THR A 1 466 ? 11.839 -20.169 25.481 1.00 79.88 466 THR A N 1
ATOM 3725 C CA . THR A 1 466 ? 12.114 -20.900 26.733 1.00 79.88 466 THR A CA 1
ATOM 3726 C C . THR A 1 466 ? 10.845 -21.102 27.542 1.00 79.88 466 THR A C 1
ATOM 3728 O O . THR A 1 466 ? 10.562 -22.212 27.963 1.00 79.88 466 THR A O 1
ATOM 3731 N N . CYS A 1 467 ? 10.040 -20.045 27.732 1.00 80.44 467 CYS A N 1
ATOM 3732 C CA . CYS A 1 467 ? 8.782 -20.154 28.473 1.00 80.44 467 CYS A CA 1
ATOM 3733 C C . CYS A 1 467 ? 7.855 -21.187 27.821 1.00 80.44 467 CYS A C 1
ATOM 3735 O O . CYS A 1 467 ? 7.238 -21.982 28.517 1.00 80.44 467 CYS A O 1
ATOM 3737 N N . ARG A 1 468 ? 7.778 -21.202 26.483 1.00 77.75 468 ARG A N 1
ATOM 3738 C CA . ARG A 1 468 ? 6.965 -22.174 25.739 1.00 77.75 468 ARG A CA 1
ATOM 3739 C C . ARG A 1 468 ? 7.508 -23.594 25.864 1.00 77.75 468 ARG A C 1
ATOM 3741 O O . ARG A 1 468 ? 6.721 -24.500 26.109 1.00 77.75 468 ARG A O 1
ATOM 3748 N N . ILE A 1 469 ? 8.821 -23.770 25.725 1.00 76.62 469 ILE A N 1
ATOM 3749 C CA . ILE A 1 469 ? 9.507 -25.057 25.899 1.00 76.62 469 ILE A CA 1
ATOM 3750 C C . ILE A 1 469 ? 9.276 -25.584 27.316 1.00 76.62 469 ILE A C 1
ATOM 3752 O O . ILE A 1 469 ? 8.934 -26.747 27.490 1.00 76.62 469 ILE A O 1
ATOM 3756 N N . ALA A 1 470 ? 9.376 -24.713 28.318 1.00 75.19 470 ALA A N 1
ATOM 3757 C CA . ALA A 1 470 ? 9.160 -25.044 29.717 1.00 75.19 470 ALA A CA 1
ATOM 3758 C C . ALA A 1 470 ? 7.676 -25.242 30.084 1.00 75.19 470 ALA A C 1
ATOM 3760 O O . ALA A 1 470 ? 7.390 -25.633 31.210 1.00 75.19 470 ALA A O 1
ATOM 3761 N N . GLY A 1 471 ? 6.724 -24.976 29.181 1.00 75.31 471 GLY A N 1
ATOM 3762 C CA . GLY A 1 471 ? 5.285 -25.050 29.474 1.00 75.31 471 GLY A CA 1
ATOM 3763 C C . GLY A 1 471 ? 4.782 -23.959 30.432 1.00 75.31 471 GLY A C 1
ATOM 3764 O O . GLY A 1 471 ? 3.760 -24.125 31.095 1.00 75.31 471 GLY A O 1
ATOM 3765 N N . LEU A 1 472 ? 5.498 -22.837 30.522 1.00 78.44 472 LEU A N 1
ATOM 3766 C CA . LEU A 1 472 ? 5.168 -21.685 31.358 1.00 78.44 472 LEU A CA 1
ATOM 3767 C C . LEU A 1 472 ? 4.331 -20.642 30.597 1.00 78.44 472 LEU A C 1
ATOM 3769 O O . LEU A 1 472 ? 4.431 -20.537 29.368 1.00 78.44 472 LEU A O 1
ATOM 3773 N N . PRO A 1 473 ? 3.547 -19.799 31.303 1.00 73.06 473 PRO A N 1
ATOM 3774 C CA . PRO A 1 473 ? 2.828 -18.688 30.686 1.00 73.06 473 PRO A CA 1
ATOM 3775 C C . PRO A 1 473 ? 3.770 -17.730 29.943 1.00 73.06 473 PRO A C 1
ATOM 3777 O O . PRO A 1 473 ? 4.417 -16.866 30.528 1.00 73.06 473 PRO A O 1
ATOM 3780 N N . SER A 1 474 ? 3.838 -17.858 28.617 1.00 71.00 474 SER A N 1
ATOM 3781 C CA . SER A 1 474 ? 4.645 -16.966 27.788 1.00 71.00 474 SER A CA 1
ATOM 3782 C C . SER A 1 474 ? 3.792 -15.802 27.276 1.00 71.00 474 SER A C 1
ATOM 3784 O O . SER A 1 474 ? 2.715 -16.018 26.707 1.00 71.00 474 SER A O 1
ATOM 3786 N N . PRO A 1 475 ? 4.254 -14.563 27.401 1.00 64.25 475 PRO A N 1
ATOM 3787 C CA . PRO A 1 475 ? 3.529 -13.421 26.874 1.00 64.25 475 PRO A CA 1
ATOM 3788 C C . PRO A 1 475 ? 3.750 -13.236 25.360 1.00 64.25 475 PRO A C 1
ATOM 3790 O O . PRO A 1 475 ? 4.842 -13.414 24.836 1.00 64.25 475 PRO A O 1
ATOM 3793 N N . GLY A 1 476 ? 2.707 -12.823 24.633 1.00 59.06 476 GLY A N 1
ATOM 3794 C CA . GLY A 1 476 ? 2.713 -12.841 23.160 1.00 59.06 476 GLY A CA 1
ATOM 3795 C C . GLY A 1 476 ? 3.419 -11.683 22.435 1.00 59.06 476 GLY A C 1
ATOM 3796 O O . GLY A 1 476 ? 3.238 -11.558 21.224 1.00 59.06 476 GLY A O 1
ATOM 3797 N N . ARG A 1 477 ? 4.126 -10.765 23.120 1.00 59.81 477 ARG A N 1
ATOM 3798 C CA . ARG A 1 477 ? 4.856 -9.666 22.445 1.00 59.81 477 ARG A CA 1
ATOM 3799 C C . ARG A 1 477 ? 5.958 -9.031 23.291 1.00 59.81 477 ARG A C 1
ATOM 3801 O O . ARG A 1 477 ? 5.657 -8.383 24.280 1.00 59.81 477 ARG A O 1
ATOM 3808 N N . ILE A 1 478 ? 7.186 -9.024 22.783 1.00 62.44 478 ILE A N 1
ATOM 3809 C CA . ILE A 1 478 ? 8.325 -8.316 23.389 1.00 62.44 478 ILE A CA 1
ATOM 3810 C C . ILE A 1 478 ? 8.085 -6.794 23.422 1.00 62.44 478 ILE A C 1
ATOM 3812 O O . ILE A 1 478 ? 7.625 -6.219 22.424 1.00 62.44 478 ILE A O 1
ATOM 3816 N N . PRO A 1 479 ? 8.393 -6.097 24.532 1.00 57.69 479 PRO A N 1
ATOM 3817 C CA . PRO A 1 479 ? 8.330 -4.641 24.587 1.00 57.69 479 PRO A CA 1
ATOM 3818 C C . PRO A 1 479 ? 9.172 -3.978 23.486 1.00 57.69 479 PRO A C 1
ATOM 3820 O O . PRO A 1 479 ? 10.363 -4.225 23.364 1.00 57.69 479 PRO A O 1
ATOM 3823 N N . ALA A 1 480 ? 8.576 -3.052 22.729 1.00 52.59 480 ALA A N 1
ATOM 3824 C CA . ALA A 1 480 ? 9.236 -2.385 21.595 1.00 52.59 480 ALA A CA 1
ATOM 3825 C C . ALA A 1 480 ? 10.372 -1.413 21.986 1.00 52.59 480 ALA A C 1
ATOM 3827 O O . ALA A 1 480 ? 11.031 -0.848 21.119 1.00 52.59 480 ALA A O 1
ATOM 3828 N N . GLN A 1 481 ? 10.566 -1.155 23.281 1.00 59.53 481 GLN A N 1
ATOM 3829 C CA . GLN A 1 481 ? 11.600 -0.256 23.791 1.00 59.53 481 GLN A CA 1
ATOM 3830 C C . GLN A 1 481 ? 12.341 -0.939 24.935 1.00 59.53 481 GLN A C 1
ATOM 3832 O O . GLN A 1 481 ? 11.923 -0.845 26.093 1.00 59.53 481 GLN A O 1
ATOM 3837 N N . ILE A 1 482 ? 13.437 -1.618 24.619 1.00 61.09 482 ILE A N 1
ATOM 3838 C CA . ILE A 1 482 ? 14.309 -2.253 25.608 1.00 61.09 482 ILE A CA 1
ATOM 3839 C C . ILE A 1 482 ? 15.480 -1.295 25.913 1.00 61.09 482 ILE A C 1
ATOM 3841 O O . ILE A 1 482 ? 16.059 -0.731 24.981 1.00 61.09 482 ILE A O 1
ATOM 3845 N N . PRO A 1 483 ? 15.817 -1.043 27.194 1.00 65.44 483 PRO A N 1
ATOM 3846 C CA . PRO A 1 483 ? 16.970 -0.229 27.585 1.00 65.44 483 PRO A CA 1
ATOM 3847 C C . PRO A 1 483 ? 18.298 -0.687 26.958 1.00 65.44 483 PRO A C 1
ATOM 3849 O O . PRO A 1 483 ? 18.476 -1.852 26.624 1.00 65.44 483 PRO A O 1
ATOM 3852 N N . LYS A 1 484 ? 19.271 0.232 26.853 1.00 64.31 484 LYS A N 1
ATOM 3853 C CA . LYS A 1 484 ? 20.587 -0.035 26.238 1.00 64.31 484 LYS A CA 1
ATOM 3854 C C . LYS A 1 484 ? 21.549 -0.895 27.076 1.00 64.31 484 LYS A C 1
ATOM 3856 O O . LYS A 1 484 ? 22.615 -1.235 26.586 1.00 64.31 484 LYS A O 1
ATOM 3861 N N . SER A 1 485 ? 21.215 -1.219 28.320 1.00 74.00 485 SER A N 1
ATOM 3862 C CA . SER A 1 485 ? 22.062 -2.016 29.219 1.00 74.00 485 SER A CA 1
ATOM 3863 C C . SER A 1 485 ? 21.357 -3.320 29.582 1.00 74.00 485 SER A C 1
ATOM 3865 O O . SER A 1 485 ? 20.207 -3.249 30.023 1.00 74.00 485 SER A O 1
ATOM 3867 N N . THR A 1 486 ? 22.048 -4.456 29.467 1.00 71.31 486 THR A N 1
ATOM 3868 C CA . THR A 1 486 ? 21.519 -5.807 29.737 1.00 71.31 486 THR A CA 1
ATOM 3869 C C . THR A 1 486 ? 20.842 -5.931 31.109 1.00 71.31 486 THR A C 1
ATOM 3871 O O . THR A 1 486 ? 19.683 -6.338 31.126 1.00 71.31 486 THR A O 1
ATOM 3874 N N . PRO A 1 487 ? 21.414 -5.435 32.231 1.00 74.56 487 PRO A N 1
ATOM 3875 C CA . PRO A 1 487 ? 20.729 -5.481 33.530 1.00 74.56 487 PRO A CA 1
ATOM 3876 C C . PRO A 1 487 ? 19.370 -4.761 33.526 1.00 74.56 487 PRO A C 1
ATOM 3878 O O . PRO A 1 487 ? 18.349 -5.327 33.900 1.00 74.56 487 PRO A O 1
ATOM 3881 N N . LYS A 1 488 ? 19.305 -3.532 32.987 1.00 74.44 488 LYS A N 1
ATOM 3882 C CA . LYS A 1 488 ? 18.034 -2.783 32.878 1.00 74.44 488 LYS A CA 1
ATOM 3883 C C . LYS A 1 488 ? 17.043 -3.424 31.904 1.00 74.44 488 LYS A C 1
ATOM 3885 O O . LYS A 1 488 ? 15.838 -3.231 32.060 1.00 74.44 488 LYS A O 1
ATOM 3890 N N . ALA A 1 489 ? 17.534 -4.106 30.869 1.00 74.38 489 ALA A N 1
ATOM 3891 C CA . ALA A 1 489 ? 16.698 -4.855 29.941 1.00 74.38 489 ALA A CA 1
ATOM 3892 C C . ALA A 1 489 ? 16.034 -6.030 30.660 1.00 74.38 489 ALA A C 1
ATOM 3894 O O . ALA A 1 489 ? 14.808 -6.118 30.634 1.00 74.38 489 ALA A O 1
ATOM 3895 N N . LEU A 1 490 ? 16.822 -6.847 31.363 1.00 78.31 490 LEU A N 1
ATOM 3896 C CA . LEU A 1 490 ? 16.347 -7.992 32.140 1.00 78.31 490 LEU A CA 1
ATOM 3897 C C . LEU A 1 490 ? 15.340 -7.579 33.216 1.00 78.31 490 LEU A C 1
ATOM 3899 O O . LEU A 1 490 ? 14.265 -8.164 33.270 1.00 78.31 490 LEU A O 1
ATOM 3903 N N . THR A 1 491 ? 15.595 -6.507 33.976 1.00 80.88 491 THR A N 1
ATOM 3904 C CA . THR A 1 491 ? 14.611 -5.988 34.946 1.00 80.88 491 THR A CA 1
ATOM 3905 C C . THR A 1 491 ? 13.292 -5.604 34.267 1.00 80.88 491 THR A C 1
ATOM 3907 O O . THR A 1 491 ? 12.217 -5.940 34.751 1.00 80.88 491 THR A O 1
ATOM 3910 N N . LYS A 1 492 ? 13.344 -4.923 33.113 1.00 77.50 492 LYS A N 1
ATOM 3911 C CA . LYS A 1 492 ? 12.128 -4.526 32.386 1.00 77.50 492 LYS A CA 1
ATOM 3912 C C . LYS A 1 492 ? 11.370 -5.733 31.822 1.00 77.50 492 LYS A C 1
ATOM 3914 O O . LYS A 1 492 ? 10.142 -5.694 31.755 1.00 77.50 492 LYS A O 1
ATOM 3919 N N . PHE A 1 493 ? 12.094 -6.764 31.394 1.00 77.81 493 PHE A N 1
ATOM 3920 C CA . PHE A 1 493 ? 11.520 -8.032 30.955 1.00 77.81 493 PHE A CA 1
ATOM 3921 C C . PHE A 1 493 ? 10.871 -8.796 32.111 1.00 77.81 493 PHE A C 1
ATOM 3923 O O . PHE A 1 493 ? 9.748 -9.261 31.948 1.00 77.81 493 PHE A O 1
ATOM 3930 N N . ASP A 1 494 ? 11.518 -8.858 33.274 1.00 85.25 494 ASP A N 1
ATOM 3931 C CA . ASP A 1 494 ? 10.991 -9.517 34.474 1.00 85.25 494 ASP A CA 1
ATOM 3932 C C . ASP A 1 494 ? 9.691 -8.866 34.964 1.00 85.25 494 ASP A C 1
ATOM 3934 O O . ASP A 1 494 ? 8.674 -9.542 35.085 1.00 85.25 494 ASP A O 1
ATOM 3938 N N . THR A 1 495 ? 9.664 -7.533 35.112 1.00 83.19 495 THR A N 1
ATOM 3939 C CA . THR A 1 495 ? 8.438 -6.787 35.475 1.00 83.19 495 THR A CA 1
ATOM 3940 C C . THR A 1 495 ? 7.287 -7.060 34.506 1.00 83.19 495 THR A C 1
ATOM 3942 O O . THR A 1 495 ? 6.109 -6.995 34.854 1.00 83.19 495 THR A O 1
ATOM 3945 N N . TRP A 1 496 ? 7.611 -7.329 33.245 1.00 80.38 496 TRP A N 1
ATOM 3946 C CA . TRP A 1 496 ? 6.603 -7.639 32.253 1.00 80.38 496 TRP A CA 1
ATOM 3947 C C . TRP A 1 496 ? 6.117 -9.091 32.341 1.00 80.38 496 TRP A C 1
ATOM 3949 O O . TRP A 1 496 ? 4.907 -9.318 32.283 1.00 80.38 496 TRP A O 1
ATOM 3959 N N . LEU A 1 497 ? 7.022 -10.054 32.523 1.00 80.06 497 LEU A N 1
ATOM 3960 C CA . LEU A 1 497 ? 6.681 -11.459 32.762 1.00 80.06 497 LEU A CA 1
ATOM 3961 C C . LEU A 1 497 ? 5.852 -11.633 34.042 1.00 80.06 497 LEU A C 1
ATOM 3963 O O . LEU A 1 497 ? 4.931 -12.452 34.071 1.00 80.06 497 LEU A O 1
ATOM 3967 N N . GLU A 1 498 ? 6.083 -10.792 35.052 1.00 82.69 498 GLU A N 1
ATOM 3968 C CA . GLU A 1 498 ? 5.323 -10.805 36.304 1.00 82.69 498 GLU A CA 1
ATOM 3969 C C . GLU A 1 498 ? 3.817 -10.638 36.060 1.00 82.69 498 GLU A C 1
ATOM 3971 O O . GLU A 1 498 ? 3.001 -11.309 36.691 1.00 82.69 498 GLU A O 1
ATOM 3976 N N . SER A 1 499 ? 3.433 -9.820 35.071 1.00 76.25 499 SER A N 1
ATOM 3977 C CA . SER A 1 499 ? 2.024 -9.604 34.709 1.00 76.25 499 SER A CA 1
ATOM 3978 C C . SER A 1 499 ? 1.306 -10.857 34.191 1.00 76.25 499 SER A C 1
ATOM 3980 O O . SER A 1 499 ? 0.075 -10.884 34.159 1.00 76.25 499 SER A O 1
ATOM 3982 N N . VAL A 1 500 ? 2.059 -11.887 33.796 1.00 69.94 500 VAL A N 1
ATOM 3983 C CA . VAL A 1 500 ? 1.542 -13.193 33.365 1.00 69.94 500 VAL A CA 1
ATOM 3984 C C . VAL A 1 500 ? 1.926 -14.324 34.327 1.00 69.94 500 VAL A C 1
ATOM 3986 O O . VAL A 1 500 ? 1.751 -15.492 33.996 1.00 69.94 500 VAL A O 1
ATOM 3989 N N . GLY A 1 501 ? 2.407 -13.990 35.530 1.00 78.19 501 GLY A N 1
ATOM 3990 C CA . GLY A 1 501 ? 2.733 -14.959 36.579 1.00 78.19 501 GLY A CA 1
ATOM 3991 C C . GLY A 1 501 ? 4.089 -15.653 36.420 1.00 78.19 501 GLY A C 1
ATOM 3992 O O . GLY A 1 501 ? 4.306 -16.688 37.048 1.00 78.19 501 GLY A O 1
ATOM 3993 N N . VAL A 1 502 ? 4.998 -15.100 35.612 1.00 82.75 502 VAL A N 1
ATOM 3994 C CA . VAL A 1 502 ? 6.357 -15.623 35.388 1.00 82.75 502 VAL A CA 1
ATOM 3995 C C . VAL A 1 502 ? 7.394 -14.621 35.898 1.00 82.75 502 VAL A C 1
ATOM 3997 O O . VAL A 1 502 ? 7.163 -13.419 35.862 1.00 82.75 502 VAL A O 1
ATOM 4000 N N . ARG A 1 503 ? 8.539 -15.095 36.386 1.00 87.38 503 ARG A N 1
ATOM 4001 C CA . ARG A 1 503 ? 9.686 -14.275 36.808 1.00 87.38 503 ARG A CA 1
ATOM 4002 C C . ARG A 1 503 ? 10.976 -14.822 36.197 1.00 87.38 503 ARG A C 1
ATOM 4004 O O . ARG A 1 503 ? 11.025 -15.985 35.803 1.00 87.38 503 ARG A O 1
ATOM 4011 N N . LEU A 1 504 ? 12.009 -13.993 36.109 1.00 87.50 504 LEU A N 1
ATOM 4012 C CA . LEU A 1 504 ? 13.346 -14.381 35.667 1.00 87.50 504 LEU A CA 1
ATOM 4013 C C . LEU A 1 504 ? 14.235 -14.705 36.870 1.00 87.50 504 LEU A C 1
ATOM 4015 O O . LEU A 1 504 ? 14.395 -13.889 37.781 1.00 87.50 504 LEU A O 1
ATOM 4019 N N . LEU A 1 505 ? 14.851 -15.882 36.821 1.00 86.88 505 LEU A N 1
ATOM 4020 C CA . LEU A 1 505 ? 15.862 -16.338 37.762 1.00 86.88 505 LEU A CA 1
ATOM 4021 C C . LEU A 1 505 ? 17.217 -16.400 37.052 1.00 86.88 505 LEU A C 1
ATOM 4023 O O . LEU A 1 505 ? 17.343 -17.067 36.025 1.00 86.88 505 LEU A O 1
ATOM 4027 N N . GLN A 1 506 ? 18.223 -15.718 37.596 1.00 86.31 506 GLN A N 1
ATOM 4028 C CA . GLN A 1 506 ? 19.609 -15.893 37.181 1.00 86.31 506 GLN A CA 1
ATOM 4029 C C . GLN A 1 506 ? 20.262 -16.991 38.026 1.00 86.31 506 GLN A C 1
ATOM 4031 O O . GLN A 1 506 ? 20.152 -16.995 39.255 1.00 86.31 506 GLN A O 1
ATOM 4036 N N . VAL A 1 507 ? 20.970 -17.889 37.352 1.00 82.31 507 VAL A N 1
ATOM 4037 C CA . VAL A 1 507 ? 21.834 -18.900 37.958 1.00 82.31 507 VAL A CA 1
ATOM 4038 C C . VAL A 1 507 ? 23.266 -18.370 37.873 1.00 82.31 507 VAL A C 1
ATOM 4040 O O . VAL A 1 507 ? 23.822 -18.244 36.783 1.00 82.31 507 VAL A O 1
ATOM 4043 N N . ASP A 1 508 ? 23.818 -17.958 39.014 1.00 81.12 508 ASP A N 1
ATOM 4044 C CA . ASP A 1 508 ? 25.150 -17.354 39.109 1.00 81.12 508 ASP A CA 1
ATOM 4045 C C . ASP A 1 508 ? 26.202 -18.440 39.342 1.00 81.12 508 ASP A C 1
ATOM 4047 O O . ASP A 1 508 ? 26.392 -18.920 40.464 1.00 81.12 508 ASP A O 1
ATOM 4051 N N . VAL A 1 509 ? 26.831 -18.859 38.247 1.00 75.94 509 VAL A N 1
ATOM 4052 C CA . VAL A 1 509 ? 28.010 -19.724 38.253 1.00 75.94 509 VAL A CA 1
ATOM 4053 C C . VAL A 1 509 ? 29.248 -18.836 38.152 1.00 75.94 509 VAL A C 1
ATOM 4055 O O . VAL A 1 509 ? 29.272 -17.886 37.372 1.00 75.94 509 VAL A O 1
ATOM 4058 N N . ASP A 1 510 ? 30.300 -19.146 38.911 1.00 68.19 510 ASP A N 1
ATOM 4059 C CA . ASP A 1 510 ? 31.549 -18.363 39.005 1.00 68.19 510 ASP A CA 1
ATOM 4060 C C . ASP A 1 510 ? 32.331 -18.208 37.665 1.00 68.19 510 ASP A C 1
ATOM 4062 O O . ASP A 1 510 ? 33.482 -17.768 37.657 1.00 68.19 510 ASP A O 1
ATOM 4066 N N . SER A 1 511 ? 31.741 -18.564 36.516 1.00 63.59 511 SER A N 1
ATOM 4067 C CA . SER A 1 511 ? 32.335 -18.504 35.174 1.00 63.59 511 SER A CA 1
ATOM 4068 C C . SER A 1 511 ? 32.196 -17.146 34.470 1.00 63.59 511 SER A C 1
ATOM 4070 O O . SER A 1 511 ? 32.830 -16.935 33.438 1.00 63.59 511 SER A O 1
ATOM 4072 N N . GLY A 1 512 ? 31.418 -16.204 35.020 1.00 63.16 512 GLY A N 1
ATOM 4073 C CA . GLY A 1 512 ? 31.136 -14.908 34.380 1.00 63.16 512 GLY A CA 1
ATOM 4074 C C . GLY A 1 512 ? 30.050 -14.963 33.296 1.00 63.16 512 GLY A C 1
ATOM 4075 O O . GLY A 1 512 ? 29.777 -13.953 32.646 1.00 63.16 512 GLY A O 1
ATOM 4076 N N . ASP A 1 513 ? 29.416 -16.122 33.137 1.00 68.44 513 ASP A N 1
ATOM 4077 C CA . ASP A 1 513 ? 28.301 -16.377 32.235 1.00 68.44 513 ASP A CA 1
ATOM 4078 C C . ASP A 1 513 ? 26.953 -16.134 32.929 1.00 68.44 513 ASP A C 1
ATOM 4080 O O . ASP A 1 513 ? 26.744 -16.517 34.080 1.00 68.44 513 ASP A O 1
ATOM 4084 N N . HIS A 1 514 ? 25.997 -15.523 32.223 1.00 74.06 514 HIS A N 1
ATOM 4085 C CA . HIS A 1 514 ? 24.657 -15.286 32.762 1.00 74.06 514 HIS A CA 1
ATOM 4086 C C . HIS A 1 514 ? 23.678 -16.349 32.269 1.00 74.06 514 HIS A C 1
ATOM 4088 O O . HIS A 1 514 ? 23.136 -16.244 31.169 1.00 74.06 514 HIS A O 1
ATOM 4094 N N . PHE A 1 515 ? 23.403 -17.345 33.102 1.00 85.00 515 PHE A N 1
ATOM 4095 C CA . PHE A 1 515 ? 22.350 -18.324 32.849 1.00 85.00 515 PHE A CA 1
ATOM 4096 C C . PHE A 1 515 ? 21.018 -17.778 33.359 1.00 85.00 515 PHE A C 1
ATOM 4098 O O . PHE A 1 515 ? 20.904 -17.404 34.528 1.00 85.00 515 PHE A O 1
ATOM 4105 N N . ILE A 1 516 ? 20.010 -17.705 32.490 1.00 86.50 516 ILE A N 1
ATOM 4106 C CA . ILE A 1 516 ? 18.698 -17.143 32.824 1.00 86.50 516 ILE A CA 1
ATOM 4107 C C . ILE A 1 516 ? 17.601 -18.158 32.523 1.00 86.50 516 ILE A C 1
ATOM 4109 O O . ILE A 1 516 ? 17.483 -18.652 31.400 1.00 86.50 516 ILE A O 1
ATOM 4113 N N . ALA A 1 517 ? 16.771 -18.414 33.531 1.00 88.25 517 ALA A N 1
ATOM 4114 C CA . ALA A 1 517 ? 15.621 -19.301 33.463 1.00 88.25 517 ALA A CA 1
ATOM 4115 C C . ALA A 1 517 ? 14.331 -18.521 33.771 1.00 88.25 517 ALA A C 1
ATOM 4117 O O . ALA A 1 517 ? 14.268 -17.818 34.787 1.00 88.25 517 ALA A O 1
ATOM 4118 N N . PRO A 1 518 ? 13.277 -18.618 32.944 1.00 86.06 518 PRO A N 1
ATOM 4119 C CA . PRO A 1 518 ? 11.948 -18.210 33.366 1.00 86.06 518 PRO A CA 1
ATOM 4120 C C . PRO A 1 518 ? 11.363 -19.250 34.328 1.00 86.06 518 PRO A C 1
ATOM 4122 O O . PRO A 1 518 ? 11.453 -20.450 34.092 1.00 86.06 518 PRO A O 1
ATOM 4125 N N . VAL A 1 519 ? 10.727 -18.788 35.400 1.00 85.38 519 VAL A N 1
ATOM 4126 C CA . VAL A 1 519 ? 10.090 -19.632 36.421 1.00 85.38 519 VAL A CA 1
ATOM 4127 C C . VAL A 1 519 ? 8.728 -19.062 36.814 1.00 85.38 519 VAL A C 1
ATOM 4129 O O . VAL A 1 519 ? 8.455 -17.880 36.599 1.00 85.38 519 VAL A O 1
ATOM 4132 N N . LEU A 1 520 ? 7.852 -19.868 37.417 1.00 82.25 520 LEU A N 1
ATOM 4133 C CA . LEU A 1 520 ? 6.599 -19.352 37.977 1.00 82.25 520 LEU A CA 1
ATOM 4134 C C . LEU A 1 520 ? 6.883 -18.366 39.116 1.00 82.25 520 LEU A C 1
ATOM 4136 O O . LEU A 1 520 ? 7.772 -18.586 39.938 1.00 82.25 520 LEU A O 1
ATOM 4140 N N . ALA A 1 521 ? 6.084 -17.303 39.216 1.00 81.50 521 ALA A N 1
ATOM 4141 C CA . ALA A 1 521 ? 6.242 -16.290 40.261 1.00 81.50 521 ALA A CA 1
ATOM 4142 C C . ALA A 1 521 ? 6.119 -16.869 41.683 1.00 81.50 521 ALA A C 1
ATOM 4144 O O . ALA A 1 521 ? 6.806 -16.413 42.597 1.00 81.50 521 ALA A O 1
ATOM 4145 N N . ALA A 1 522 ? 5.277 -17.891 41.862 1.00 77.69 522 ALA A N 1
ATOM 4146 C CA . ALA A 1 522 ? 5.132 -18.598 43.133 1.00 77.69 522 ALA A CA 1
ATOM 4147 C C . ALA A 1 522 ? 6.417 -19.350 43.526 1.00 77.69 522 ALA A C 1
ATOM 4149 O O . ALA A 1 522 ? 6.866 -19.237 44.664 1.00 77.69 522 ALA A O 1
ATOM 4150 N N . ASP A 1 523 ? 7.041 -20.047 42.572 1.00 80.94 523 ASP A N 1
ATOM 4151 C CA . ASP A 1 523 ? 8.295 -20.770 42.798 1.00 80.94 523 ASP A CA 1
ATOM 4152 C C . ASP A 1 523 ? 9.469 -19.806 42.999 1.00 80.94 523 ASP A C 1
ATOM 4154 O O . ASP A 1 523 ? 10.291 -20.009 43.889 1.00 80.94 523 ASP A O 1
ATOM 4158 N N . HIS A 1 524 ? 9.512 -18.712 42.230 1.00 82.88 524 HIS A N 1
ATOM 4159 C CA . HIS A 1 524 ? 10.521 -17.660 42.361 1.00 82.88 524 HIS A CA 1
ATOM 4160 C C . HIS A 1 524 ? 10.611 -17.128 43.798 1.00 82.88 524 HIS A C 1
ATOM 4162 O O . HIS A 1 524 ? 11.705 -17.006 44.344 1.00 82.88 524 HIS A O 1
ATOM 4168 N N . ALA A 1 525 ? 9.469 -16.841 44.431 1.00 73.75 525 ALA A N 1
ATOM 4169 C CA . ALA A 1 525 ? 9.431 -16.347 45.807 1.00 73.75 525 ALA A CA 1
ATOM 4170 C C . ALA A 1 525 ? 9.991 -17.360 46.822 1.00 73.75 525 ALA A C 1
ATOM 4172 O O . ALA A 1 525 ? 10.552 -16.958 47.839 1.00 73.75 525 ALA A O 1
ATOM 4173 N N . ALA A 1 526 ? 9.863 -18.660 46.545 1.00 74.19 526 ALA A N 1
ATOM 4174 C CA . ALA A 1 526 ? 10.390 -19.705 47.411 1.00 74.19 526 ALA A CA 1
ATOM 4175 C C . ALA A 1 526 ? 11.917 -19.850 47.301 1.00 74.19 526 ALA A C 1
ATOM 4177 O O . ALA A 1 526 ? 12.541 -20.231 48.291 1.00 74.19 526 ALA A O 1
ATOM 4178 N N . ILE A 1 527 ? 12.521 -19.537 46.146 1.00 77.12 527 ILE A N 1
ATOM 4179 C CA . ILE A 1 527 ? 13.918 -19.899 45.821 1.00 77.12 527 ILE A CA 1
ATOM 4180 C C . ILE A 1 527 ? 14.883 -18.723 45.619 1.00 77.12 527 ILE A C 1
ATOM 4182 O O . ILE A 1 527 ? 16.097 -18.921 45.686 1.00 77.12 527 ILE A O 1
ATOM 4186 N N . ALA A 1 528 ? 14.387 -17.512 45.358 1.00 75.19 528 ALA A N 1
ATOM 4187 C CA . ALA A 1 528 ? 15.240 -16.356 45.095 1.00 75.19 528 ALA A CA 1
ATOM 4188 C C . ALA A 1 528 ? 16.172 -16.047 46.282 1.00 75.19 528 ALA A C 1
ATOM 4190 O O . ALA A 1 528 ? 15.741 -15.983 47.432 1.00 75.19 528 ALA A O 1
ATOM 4191 N N . GLY A 1 529 ? 17.458 -15.827 46.000 1.00 74.19 529 GLY A N 1
ATOM 4192 C CA . GLY A 1 529 ? 18.482 -15.524 47.001 1.00 74.19 529 GLY A CA 1
ATOM 4193 C C . GLY A 1 529 ? 19.093 -16.743 47.699 1.00 74.19 529 GLY A C 1
ATOM 4194 O O . GLY A 1 529 ? 19.965 -16.553 48.548 1.00 74.19 529 GLY A O 1
ATOM 4195 N N . ARG A 1 530 ? 18.672 -17.968 47.357 1.00 81.88 530 ARG A N 1
ATOM 4196 C CA . ARG A 1 530 ? 19.221 -19.212 47.920 1.00 81.88 530 ARG A CA 1
ATOM 4197 C C . ARG A 1 530 ? 20.454 -19.704 47.173 1.00 81.88 530 ARG A C 1
ATOM 4199 O O . ARG A 1 530 ? 20.767 -19.237 46.080 1.00 81.88 530 ARG A O 1
ATOM 4206 N N . THR A 1 531 ? 21.122 -20.685 47.765 1.00 82.38 531 THR A N 1
ATOM 4207 C CA . THR A 1 531 ? 22.199 -21.446 47.132 1.00 82.38 531 THR A CA 1
ATOM 4208 C C . THR A 1 531 ? 21.766 -22.886 46.875 1.00 82.38 531 THR A C 1
ATOM 4210 O O . THR A 1 531 ? 21.045 -23.464 47.688 1.00 82.38 531 THR A O 1
ATOM 4213 N N . CYS A 1 532 ? 22.224 -23.461 45.768 1.00 81.50 532 CYS A N 1
ATOM 4214 C CA . CYS A 1 532 ? 22.091 -24.877 45.433 1.00 81.50 532 CYS A CA 1
ATOM 4215 C C . CYS A 1 532 ? 23.466 -25.390 45.002 1.00 81.50 532 CYS A C 1
ATOM 4217 O O . CYS A 1 532 ? 23.990 -24.917 43.995 1.00 81.50 532 CYS A O 1
ATOM 4219 N N . ALA A 1 533 ? 24.059 -26.325 45.750 1.00 79.50 533 ALA A N 1
ATOM 4220 C CA . ALA A 1 533 ? 25.362 -26.912 45.428 1.00 79.50 533 ALA A CA 1
ATOM 4221 C C . ALA A 1 533 ? 26.459 -25.853 45.171 1.00 79.50 533 ALA A C 1
ATOM 4223 O O . ALA A 1 533 ? 27.269 -25.976 44.258 1.00 79.50 533 ALA A O 1
ATOM 4224 N N . GLY A 1 534 ? 26.463 -24.782 45.974 1.00 76.81 534 GLY A N 1
ATOM 4225 C CA . GLY A 1 534 ? 27.412 -23.667 45.856 1.00 76.81 534 GLY A CA 1
ATOM 4226 C C . GLY A 1 534 ? 27.051 -22.583 44.831 1.00 76.81 534 GLY A C 1
ATOM 4227 O O . GLY A 1 534 ? 27.627 -21.502 44.895 1.00 76.81 534 GLY A O 1
ATOM 4228 N N . VAL A 1 535 ? 26.063 -22.806 43.958 1.00 79.75 535 VAL A N 1
ATOM 4229 C CA . VAL A 1 535 ? 25.588 -21.807 42.986 1.00 79.75 535 VAL A CA 1
ATOM 4230 C C . VAL A 1 535 ? 24.499 -20.939 43.584 1.00 79.75 535 VAL A C 1
ATOM 4232 O O . VAL A 1 535 ? 23.574 -21.433 44.237 1.00 79.75 535 VAL A O 1
ATOM 4235 N N . ARG A 1 536 ? 24.594 -19.629 43.355 1.00 83.12 536 ARG A N 1
ATOM 4236 C CA . ARG A 1 536 ? 23.642 -18.659 43.891 1.00 83.12 536 ARG A CA 1
ATOM 4237 C C . ARG A 1 536 ? 22.512 -18.400 42.899 1.00 83.12 536 ARG A C 1
ATOM 4239 O O . ARG A 1 536 ? 22.735 -18.122 41.726 1.00 83.12 536 ARG A O 1
ATOM 4246 N N . LEU A 1 537 ? 21.284 -18.434 43.402 1.00 82.00 537 LEU A N 1
ATOM 4247 C CA . LEU A 1 537 ? 20.082 -18.099 42.649 1.00 82.00 537 LEU A CA 1
ATOM 4248 C C . LEU A 1 537 ? 19.739 -16.630 42.892 1.00 82.00 537 LEU A C 1
ATOM 4250 O O . LEU A 1 537 ? 19.439 -16.228 44.019 1.00 82.00 537 LEU A O 1
ATOM 4254 N N . ILE A 1 538 ? 19.799 -15.813 41.846 1.00 81.31 538 ILE A N 1
ATOM 4255 C CA . ILE A 1 538 ? 19.645 -14.358 41.934 1.00 81.31 538 ILE A CA 1
ATOM 4256 C C . ILE A 1 538 ? 18.367 -13.952 41.200 1.00 81.31 538 ILE A C 1
ATOM 4258 O O . ILE A 1 538 ? 18.171 -14.277 40.031 1.00 81.31 538 ILE A O 1
ATOM 4262 N N . SER A 1 539 ? 17.478 -13.232 41.883 1.00 74.94 539 SER A N 1
ATOM 4263 C CA . SER A 1 539 ? 16.300 -12.647 41.225 1.00 74.94 539 SER A CA 1
ATOM 4264 C C . SER A 1 539 ? 16.702 -11.508 40.293 1.00 74.94 539 SER A C 1
ATOM 4266 O O . SER A 1 539 ? 17.673 -10.800 40.558 1.00 74.94 539 SER A O 1
ATOM 4268 N N . ALA A 1 540 ? 15.910 -11.244 39.254 1.00 70.31 540 ALA A N 1
ATOM 4269 C CA . ALA A 1 540 ? 16.180 -10.138 38.331 1.00 70.31 540 ALA A CA 1
ATOM 4270 C C . ALA A 1 540 ? 16.313 -8.756 39.005 1.00 70.31 540 ALA A C 1
ATOM 4272 O O . ALA A 1 540 ? 17.053 -7.895 38.523 1.00 70.31 540 ALA A O 1
ATOM 4273 N N . ASP A 1 541 ? 15.634 -8.538 40.134 1.00 68.25 541 ASP A N 1
ATOM 4274 C CA . ASP A 1 541 ? 15.718 -7.299 40.917 1.00 68.25 541 ASP A CA 1
ATOM 4275 C C . ASP A 1 541 ? 17.051 -7.142 41.671 1.00 68.25 541 ASP A C 1
ATOM 4277 O O . ASP A 1 541 ? 17.451 -6.018 41.989 1.00 68.25 541 ASP A O 1
ATOM 4281 N N . GLN A 1 542 ? 17.746 -8.252 41.934 1.00 66.75 542 GLN A N 1
ATOM 4282 C CA . GLN A 1 542 ? 19.033 -8.305 42.633 1.00 66.75 542 GLN A CA 1
ATOM 4283 C C . GLN A 1 542 ? 20.244 -8.165 41.694 1.00 66.75 542 GLN A C 1
ATOM 4285 O O . GLN A 1 542 ? 21.348 -7.964 42.187 1.00 66.75 542 GLN A O 1
ATOM 4290 N N . ILE A 1 543 ? 20.052 -8.189 40.368 1.00 64.06 543 ILE A N 1
ATOM 4291 C CA . ILE A 1 543 ? 21.104 -8.038 39.331 1.00 64.06 543 ILE A CA 1
ATOM 4292 C C . ILE A 1 543 ? 21.610 -6.567 39.224 1.00 64.06 543 ILE A C 1
ATOM 4294 O O . ILE A 1 543 ? 22.184 -6.155 38.219 1.00 64.06 543 ILE A O 1
ATOM 4298 N N . ARG A 1 544 ? 21.358 -5.712 40.225 1.00 54.84 544 ARG A N 1
ATOM 4299 C CA . ARG A 1 544 ? 21.603 -4.257 40.152 1.00 54.84 544 ARG A CA 1
ATOM 4300 C C . ARG A 1 544 ? 23.030 -3.820 40.439 1.00 54.84 544 ARG A C 1
ATOM 4302 O O . ARG A 1 544 ? 23.616 -4.327 41.417 1.00 54.84 544 ARG A O 1
#

Radius of gyration: 37.79 Å; chains: 1; bounding box: 66×107×92 Å

Organism: NCBI:txid2840701